Protein AF-A0A7D9LBV6-F1 (afdb_monomer)

Secondary structure (DSSP, 8-state):
-PPP-S--EEEEEEE-STTTHHHHHHHHHHHHHHHHHTS-BSSSSBEEEEEEESSSEEEEE-TTT-SSHHHHHHHHHHPPP--S---HHHHHHHIIIIITSGGGTPPTTS-EEEEEEESSPPPP-TTPPPHHHHHHHHHHTTEEEEEEEESSS--HHHHHHHHSSGGGEEEESSGGGHHHHHHHHHHHHHHHHS--TTTS-EEEEEEE-SSTTTTTHHHHHHHHHHHHHHHTTBSSSSBEEEEEEESSSEEEEE-TTS---HHHHHHHHHT-----S---HHHHHHHIIIIISSGGGT---TTS-EEEEEEESS-----TT---HHHHHHHHHHTT-EEEEEEETT--HHHHTTT-SSGGGEEEESSHHHHHHHHHHHHHHHHHHHTTPPEEEEEEE--EETTEE-SSPEEEEEEESTT----EE-SSTT-EE---SSEEEE--EEEEEEEE-TTS-EEEEEEEE--EEEE--------PPP-------

InterPro domains:
  IPR002035 von Willebrand factor, type A [PF00092] (9-178)
  IPR002035 von Willebrand factor, type A [PF00092] (202-372)
  IPR002035 von Willebrand factor, type A [PS50234] (9-185)
  IPR002035 von Willebrand factor, type A [PS50234] (202-382)
  IPR002035 von Willebrand factor, type A [SM00327] (7-190)
  IPR002035 von Willebrand factor, type A [SM00327] (200-383)
  IPR006207 Cystine knot, C-terminal [PS01185] (438-474)
  IPR006207 Cystine knot, C-terminal [PS01225] (383-475)
  IPR006207 Cystine knot, C-terminal [SM00041] (392-475)
  IPR006208 Glycoprotein hormone subunit beta [PF00007] (389-477)
  IPR029034 Cystine-knot cytokine [G3DSA:2.10.90.10] (388-485)
  IPR036465 von Willebrand factor A-like domain superfamily [G3DSA:3.40.50.410] (2-193)
  IPR036465 von Willebrand factor A-like domain superfamily [G3DSA:3.40.50.410] (194-387)
  IPR036465 von Willebrand factor A-like domain superfamily [SSF53300] (3-191)
  IPR036465 von Willebrand factor A-like domain superfamily [SSF53300] (181-384)
  IPR050525 Extracellular Matrix Assembly and Organization [PTHR24020] (4-197)

Radius of gyration: 26.8 Å; Cα contacts (8 Å, |Δi|>4): 1014; chains: 1; bounding box: 68×68×65 Å

pLDDT: mean 85.27, std 15.43, range [26.61, 98.75]

Sequence (489 aa):
VNICSYPMDLTIAIDSSDSIMEDNFEIEKSAVIMLARSFGLSRLGTHVSVIVFGSQASITINLNDHTDLESFASAVRNIKYQGGHTRIDLALALASSVVFTPSGGARDGMPKMFIIMADGQQTSAPDAIPLKEAVAPLASSGVQVISIGIGYEVDEYELMAISESRDNIYYVKSFDTLFDTITEVGQSLCQKAKKDCRSHADIALLVDSSASMRGGNYLKEKELLKAIGREFDVSMHGSHVGIILYNNDAEVITRLNNKTTLKSFENTVDNLPLKGGKIRLDKALRLASSDVFTKEKGMRDENVPKIMFILTDGTQNRKCDEEALELAIAPLRNEGVHVVAIGVGEADERELRPLVKSPRDLFIEGDFDEVTKPIMDFIKELCKKYDQSCTLGSQFVDFDIDGCINEHPVEVAVCDGKCSSGTRYISEPPFYESRCSCCLPMIDASKDVILKCPDGTNQLHRITEVSACACRSCGNAAASPPVKEKDGA

Mean predicted aligned error: 12.47 Å

Foldseek 3Di:
DAAQPFEAEEEEEEELAPVCDPVLLVLVLVLLLLLVVNWQFAPQTYFYWYWYDAVAIDTQGFSPRDRGSVVVSVSSNPDDRDYHHGQPLRVLQCCLPARCDVNSVHDPPFAAEYEYEDAADHDDDPPRDQLLRSQVSCVLSLYQYAYEYEADRDDPVSRCSNRVDPVRYHYHNHSVCVNVVSVVVSVVVSVVRQQFLLFFAEEEEEQELAAVCPDCQLVLSLVLQLLSCVSSQDALNGYFYWYWYDAVAIDTQDASNNRDHSVNSSVSSVPDHSPHHHGQVLRNLQCCLPARCDVVRNNDDPLHAAEYEYEEAEDDDDDPPHDQVLVSLVSVVVSVYAYAYAYEAHYDCVNCVSNHPDPLSYHYYPGSVVVSVSVSVVSVVVSVVSSQWWWWDWDFAWAQDVQFTAPGTDIATDTDGPQQQDWDADNDPVRIDGPGLWKDFDWPDKDWDWTQHPVRDTDTDIHIGGPGIGTDPNDPPPDDDDDDDDDDD

Solvent-accessible surface area (backbone atoms only — not comparable to full-atom values): 25955 Å² total; per-residue (Å²): 131,81,57,37,89,52,42,28,38,39,35,41,33,41,52,27,17,54,86,56,40,71,75,48,41,54,50,51,44,49,45,53,45,57,42,52,62,37,33,49,40,26,91,73,36,18,24,52,22,35,34,45,22,8,71,56,52,44,78,80,36,47,24,71,76,36,50,37,63,65,63,40,43,53,53,52,70,65,61,74,82,73,32,56,43,41,34,56,34,48,43,38,42,44,41,41,76,38,40,69,28,70,90,24,46,38,61,84,97,45,44,34,37,36,38,39,43,37,54,51,50,71,52,90,50,100,83,56,54,59,52,54,67,27,31,44,60,32,50,77,70,49,33,48,40,33,31,36,34,31,44,84,59,41,48,68,68,60,47,41,45,52,25,75,39,74,95,29,56,45,85,30,78,38,78,93,51,38,61,63,53,45,54,51,50,47,54,51,49,45,59,67,33,46,77,39,42,36,46,38,24,44,34,36,39,39,40,60,20,23,52,80,44,57,95,58,51,48,57,41,47,42,52,46,54,44,51,51,40,58,67,26,42,30,22,70,67,34,8,30,53,18,33,34,46,24,9,77,54,52,45,79,77,38,38,30,60,65,64,45,38,50,70,58,45,44,55,49,49,74,64,59,72,81,72,32,57,48,53,32,61,37,49,36,39,41,48,39,43,76,49,36,65,26,65,93,31,44,39,68,61,93,90,42,53,36,38,33,43,40,44,37,58,50,58,66,76,88,51,103,86,63,66,60,55,67,67,33,43,43,61,37,53,76,73,59,41,46,43,33,36,39,30,23,60,66,29,48,64,84,70,47,54,72,68,27,91,47,79,88,35,53,44,81,35,77,40,56,77,68,42,44,60,60,50,56,56,45,52,54,54,54,27,53,58,56,60,39,44,29,39,69,36,76,44,72,43,74,47,48,56,96,67,17,31,47,96,60,68,44,78,43,50,31,48,29,55,80,39,40,32,63,46,42,78,45,54,53,90,81,34,55,48,70,67,49,75,24,38,49,71,37,76,86,38,69,45,82,43,70,21,44,30,86,88,74,47,78,44,82,43,80,43,76,28,47,69,45,36,42,66,51,80,73,62,85,73,74,80,74,77,82,80,77,80,80,80,86,128

Structure (mmCIF, N/CA/C/O backbone):
data_AF-A0A7D9LBV6-F1
#
_entry.id   AF-A0A7D9LBV6-F1
#
loop_
_atom_site.group_PDB
_atom_site.id
_atom_site.type_symbol
_atom_site.label_atom_id
_atom_site.label_alt_id
_atom_site.label_comp_id
_atom_site.label_asym_id
_atom_site.label_entity_id
_atom_site.label_seq_id
_atom_site.pdbx_PDB_ins_code
_atom_site.Cartn_x
_atom_site.Cartn_y
_atom_site.Cartn_z
_atom_site.occupancy
_atom_site.B_iso_or_equiv
_atom_site.auth_seq_id
_atom_site.auth_comp_id
_atom_site.auth_asym_id
_atom_site.auth_atom_id
_atom_site.pdbx_PDB_model_num
ATOM 1 N N . VAL A 1 1 ? 21.374 -16.467 -3.450 1.00 47.75 1 VAL A N 1
ATOM 2 C CA . VAL A 1 1 ? 20.463 -15.309 -3.316 1.00 47.75 1 VAL A CA 1
ATOM 3 C C . VAL A 1 1 ? 19.244 -15.803 -2.567 1.00 47.75 1 VAL A C 1
ATOM 5 O O . VAL A 1 1 ? 18.702 -16.822 -2.978 1.00 47.75 1 VAL A O 1
ATOM 8 N N . ASN A 1 2 ? 18.880 -15.176 -1.449 1.00 57.56 2 ASN A N 1
ATOM 9 C CA . ASN A 1 2 ? 17.605 -15.478 -0.798 1.00 57.56 2 ASN A CA 1
ATOM 10 C C . ASN A 1 2 ? 16.498 -14.903 -1.682 1.00 57.56 2 ASN A C 1
ATOM 12 O O . ASN A 1 2 ? 16.503 -13.704 -1.947 1.00 57.56 2 ASN A O 1
ATOM 16 N N . ILE A 1 3 ? 15.616 -15.762 -2.184 1.00 74.00 3 ILE A N 1
ATOM 17 C CA . ILE A 1 3 ? 14.475 -15.350 -3.000 1.00 74.00 3 ILE A CA 1
ATOM 18 C C . ILE A 1 3 ? 13.443 -14.703 -2.071 1.00 74.00 3 ILE A C 1
ATOM 20 O O . ILE A 1 3 ? 13.147 -15.243 -1.004 1.00 74.00 3 ILE A O 1
ATOM 24 N N . CYS A 1 4 ? 12.921 -13.542 -2.457 1.00 77.50 4 CYS A N 1
ATOM 25 C CA . CYS A 1 4 ? 11.838 -12.873 -1.757 1.00 77.50 4 CYS A CA 1
ATOM 26 C C . CYS A 1 4 ? 10.573 -13.737 -1.789 1.00 77.50 4 CYS A C 1
ATOM 28 O O . CYS A 1 4 ? 10.162 -14.197 -2.851 1.00 77.50 4 CYS A O 1
ATOM 30 N N . SER A 1 5 ? 9.942 -13.935 -0.634 1.00 69.50 5 SER A N 1
ATOM 31 C CA . SER A 1 5 ? 8.744 -14.771 -0.493 1.00 69.50 5 SER A CA 1
ATOM 32 C C . SER A 1 5 ? 7.427 -14.006 -0.652 1.00 69.50 5 SER A C 1
ATOM 34 O O . SER A 1 5 ? 6.371 -14.606 -0.487 1.00 69.50 5 SER A O 1
ATOM 36 N N . TYR A 1 6 ? 7.469 -12.694 -0.906 1.00 77.25 6 TYR A N 1
ATOM 37 C CA . TYR A 1 6 ? 6.281 -11.845 -1.012 1.00 77.25 6 TYR A CA 1
ATOM 38 C C . TYR A 1 6 ? 5.990 -11.528 -2.486 1.00 77.25 6 TYR A C 1
ATOM 40 O O . TYR A 1 6 ? 6.768 -10.792 -3.098 1.00 77.25 6 TYR A O 1
ATOM 48 N N . PRO A 1 7 ? 4.902 -12.071 -3.067 1.00 80.19 7 PRO A N 1
ATOM 49 C CA . PRO A 1 7 ? 4.489 -11.756 -4.430 1.00 80.19 7 PRO A CA 1
ATOM 50 C C . PRO A 1 7 ? 4.174 -10.267 -4.604 1.00 80.19 7 PRO A C 1
ATOM 52 O O . PRO A 1 7 ? 3.573 -9.643 -3.729 1.00 80.19 7 PRO A O 1
ATOM 55 N N . MET A 1 8 ? 4.547 -9.709 -5.754 1.00 88.06 8 MET A N 1
ATOM 56 C CA . MET A 1 8 ? 4.237 -8.331 -6.142 1.00 88.06 8 MET A CA 1
ATOM 57 C C . MET A 1 8 ? 4.145 -8.191 -7.663 1.00 88.06 8 MET A C 1
ATOM 59 O O . MET A 1 8 ? 4.563 -9.088 -8.399 1.00 88.06 8 MET A O 1
ATOM 63 N N . ASP A 1 9 ? 3.652 -7.050 -8.128 1.00 95.31 9 ASP A N 1
ATOM 64 C CA . ASP A 1 9 ? 3.774 -6.637 -9.524 1.00 95.31 9 ASP A CA 1
ATOM 65 C C . ASP A 1 9 ? 4.868 -5.576 -9.623 1.00 95.31 9 ASP A C 1
ATOM 67 O O . ASP A 1 9 ? 4.746 -4.478 -9.070 1.00 95.31 9 ASP A O 1
ATOM 71 N N . LEU A 1 10 ? 5.958 -5.919 -10.303 1.00 97.88 10 LEU A N 1
ATOM 72 C CA . LEU A 1 10 ? 7.155 -5.098 -10.409 1.00 97.88 10 LEU A CA 1
ATOM 73 C C . LEU A 1 10 ? 7.346 -4.638 -11.853 1.00 97.88 10 LEU A C 1
ATOM 75 O O . LEU A 1 10 ? 7.487 -5.449 -12.758 1.00 97.88 10 LEU A O 1
ATOM 79 N N . THR A 1 11 ? 7.410 -3.334 -12.083 1.00 98.62 11 THR A N 1
ATOM 80 C CA . THR A 1 11 ? 7.780 -2.779 -13.391 1.00 98.62 11 THR A CA 1
ATOM 81 C C . THR A 1 11 ? 9.130 -2.097 -13.288 1.00 98.62 11 THR A C 1
ATOM 83 O O . THR A 1 11 ? 9.340 -1.305 -12.373 1.00 98.62 11 THR A O 1
ATOM 86 N N . ILE A 1 12 ? 10.037 -2.389 -14.218 1.00 98.69 12 ILE A N 1
ATOM 87 C CA . ILE A 1 12 ? 11.370 -1.788 -14.272 1.00 98.69 12 ILE A CA 1
ATOM 88 C C . ILE A 1 12 ? 11.486 -1.005 -15.580 1.00 98.69 12 ILE A C 1
ATOM 90 O O . ILE A 1 12 ? 11.438 -1.586 -16.663 1.00 98.69 12 ILE A O 1
ATOM 94 N N . ALA A 1 13 ? 11.596 0.315 -15.477 1.00 98.62 13 ALA A N 1
ATOM 95 C CA . ALA A 1 13 ? 11.872 1.209 -16.588 1.00 98.62 13 ALA A CA 1
ATOM 96 C C . ALA A 1 13 ? 13.382 1.443 -16.706 1.00 98.62 13 ALA A C 1
ATOM 98 O O . ALA A 1 13 ? 14.019 1.836 -15.726 1.00 98.62 13 ALA A O 1
ATOM 99 N N . ILE A 1 14 ? 13.933 1.186 -17.890 1.00 98.19 14 ILE A N 1
ATOM 100 C CA . ILE A 1 14 ? 15.363 1.308 -18.194 1.00 98.19 14 ILE A CA 1
ATOM 101 C C . ILE A 1 14 ? 15.590 2.351 -19.288 1.00 98.19 14 ILE A C 1
ATOM 103 O O . ILE A 1 14 ? 14.801 2.431 -20.240 1.00 98.19 14 ILE A O 1
ATOM 107 N N . ASP A 1 15 ? 16.633 3.157 -19.123 1.00 97.19 15 ASP A N 1
ATOM 108 C CA . ASP A 1 15 ? 16.950 4.271 -20.006 1.00 97.19 15 ASP A CA 1
ATOM 109 C C . ASP A 1 15 ? 17.776 3.769 -21.194 1.00 97.19 15 ASP A C 1
ATOM 111 O O . ASP A 1 15 ? 18.775 3.072 -21.070 1.00 97.19 15 ASP A O 1
ATOM 115 N N . SER A 1 16 ? 17.336 4.107 -22.394 1.00 97.12 16 SER A N 1
ATOM 116 C CA . SER A 1 16 ? 17.991 3.747 -23.647 1.00 97.12 16 SER A CA 1
ATOM 117 C C . SER A 1 16 ? 18.417 4.972 -24.445 1.00 97.12 16 SER A C 1
ATOM 119 O O . SER A 1 16 ? 18.666 4.848 -25.640 1.00 97.12 16 SER A O 1
ATOM 121 N N . SER A 1 17 ? 18.478 6.145 -23.813 1.00 96.31 17 SER A N 1
ATOM 122 C CA . SER A 1 17 ? 18.917 7.402 -24.419 1.00 96.31 17 SER A CA 1
ATOM 123 C C . SER A 1 17 ? 20.382 7.376 -24.876 1.00 96.31 17 SER A C 1
ATOM 125 O O . SER A 1 17 ? 21.161 6.469 -24.560 1.00 96.31 17 SER A O 1
ATOM 127 N N . ASP A 1 18 ? 20.768 8.382 -25.665 1.00 95.38 18 ASP A N 1
ATOM 128 C CA . ASP A 1 18 ? 22.118 8.515 -26.230 1.00 95.38 18 ASP A CA 1
ATOM 129 C C . ASP A 1 18 ? 23.212 8.659 -25.153 1.00 95.38 18 ASP A C 1
ATOM 131 O O . ASP A 1 18 ? 24.352 8.263 -25.400 1.00 95.38 18 ASP A O 1
ATOM 135 N N . SER A 1 19 ? 22.887 9.192 -23.965 1.00 93.69 19 SER A N 1
ATOM 136 C CA . SER A 1 19 ? 23.838 9.342 -22.848 1.00 93.69 19 SER A CA 1
ATOM 137 C C . SER A 1 19 ? 24.274 8.003 -22.255 1.00 93.69 19 SER A C 1
ATOM 139 O O . SER A 1 19 ? 25.448 7.847 -21.918 1.00 93.69 19 SER A O 1
ATOM 141 N N . ILE A 1 20 ? 23.371 7.018 -22.237 1.00 93.50 20 ILE A N 1
ATOM 142 C CA . ILE A 1 20 ? 23.632 5.683 -21.694 1.00 93.50 20 ILE A CA 1
ATOM 143 C C . ILE A 1 20 ? 24.698 4.962 -22.522 1.00 93.50 20 ILE A C 1
ATOM 145 O O . ILE A 1 20 ? 25.619 4.383 -21.955 1.00 93.50 20 ILE A O 1
ATOM 149 N N . MET A 1 21 ? 24.638 5.052 -23.855 1.00 93.81 21 MET A N 1
ATOM 150 C CA . MET A 1 21 ? 25.430 4.241 -24.796 1.00 93.81 21 MET A CA 1
ATOM 151 C C . MET A 1 21 ? 25.095 2.732 -24.749 1.00 93.81 21 MET A C 1
ATOM 153 O O . MET A 1 21 ? 24.625 2.190 -23.752 1.00 93.81 21 MET A O 1
ATOM 157 N N . GLU A 1 22 ? 25.377 2.014 -25.840 1.00 94.50 22 GLU A N 1
ATOM 158 C CA . GLU A 1 22 ? 24.992 0.598 -25.994 1.00 94.50 22 GLU A CA 1
ATOM 159 C C . GLU A 1 22 ? 25.645 -0.336 -24.952 1.00 94.50 22 GLU A C 1
ATOM 161 O O . GLU A 1 22 ? 24.984 -1.231 -24.427 1.00 94.50 22 GLU A O 1
ATOM 166 N N . ASP A 1 23 ? 26.909 -0.092 -24.584 1.00 95.62 23 ASP A N 1
ATOM 167 C CA . ASP A 1 23 ? 27.627 -0.925 -23.608 1.00 95.62 23 ASP A CA 1
ATOM 168 C C . ASP A 1 23 ? 27.011 -0.845 -22.198 1.00 95.62 23 ASP A C 1
ATOM 170 O O . ASP A 1 23 ? 26.850 -1.873 -21.535 1.00 95.62 23 ASP A O 1
ATOM 174 N N . ASN A 1 24 ? 26.617 0.349 -21.732 1.00 96.38 24 ASN A N 1
ATOM 175 C CA . ASN A 1 24 ? 25.976 0.485 -20.419 1.00 96.38 24 ASN A CA 1
ATOM 176 C C . ASN A 1 24 ? 24.529 -0.021 -20.437 1.00 96.38 24 ASN A C 1
ATOM 178 O O . ASN A 1 24 ? 24.061 -0.556 -19.432 1.00 96.38 24 ASN A O 1
ATOM 182 N N . PHE A 1 25 ? 23.839 0.058 -21.577 1.00 97.81 25 PHE A N 1
ATOM 183 C CA . PHE A 1 25 ? 22.503 -0.518 -21.722 1.00 97.81 25 PHE A CA 1
ATOM 184 C C . PHE A 1 25 ? 22.502 -2.044 -21.495 1.00 97.81 25 PHE A C 1
ATOM 186 O O . PHE A 1 25 ? 21.588 -2.597 -20.878 1.00 97.81 25 PHE A O 1
ATOM 193 N N . GLU A 1 26 ? 23.561 -2.753 -21.903 1.00 98.06 26 GLU A N 1
ATOM 194 C CA . GLU A 1 26 ? 23.727 -4.180 -21.576 1.00 98.06 26 GLU A CA 1
ATOM 195 C C . GLU A 1 26 ? 23.961 -4.431 -20.072 1.00 98.06 26 GLU A C 1
ATOM 197 O O . GLU A 1 26 ? 23.551 -5.473 -19.534 1.00 98.06 26 GLU A O 1
ATOM 202 N N . ILE A 1 27 ? 24.557 -3.469 -19.358 1.00 97.75 27 ILE A N 1
ATOM 203 C CA . ILE A 1 27 ? 24.690 -3.509 -17.895 1.00 97.75 27 ILE A CA 1
ATOM 204 C C . ILE A 1 27 ? 23.316 -3.325 -17.237 1.00 97.75 27 ILE A C 1
ATOM 206 O O . ILE A 1 27 ? 22.972 -4.106 -16.347 1.00 97.75 27 ILE A O 1
ATOM 210 N N . GLU A 1 28 ? 22.489 -2.387 -17.709 1.00 97.12 28 GLU A N 1
ATOM 211 C CA . GLU A 1 28 ? 21.113 -2.216 -17.218 1.00 97.12 28 GLU A CA 1
ATOM 212 C C . GLU A 1 28 ? 20.266 -3.477 -17.422 1.00 97.12 28 GLU A C 1
ATOM 214 O O . GLU A 1 28 ? 19.609 -3.953 -16.493 1.00 97.12 28 GLU A O 1
ATOM 219 N N . LYS A 1 29 ? 20.332 -4.097 -18.606 1.00 98.50 29 LYS A N 1
ATOM 220 C CA . LYS A 1 29 ? 19.655 -5.377 -18.885 1.00 98.50 29 LYS A CA 1
ATOM 221 C C . LYS A 1 29 ? 20.104 -6.474 -17.920 1.00 98.50 29 LYS A C 1
ATOM 223 O O . LYS A 1 29 ? 19.290 -7.251 -17.414 1.00 98.50 29 LYS A O 1
ATOM 228 N N . SER A 1 30 ? 21.399 -6.530 -17.624 1.00 98.12 30 SER A N 1
ATOM 229 C CA . SER A 1 30 ? 21.954 -7.477 -16.655 1.00 98.12 30 SER A CA 1
ATOM 230 C C . SER A 1 30 ? 21.468 -7.192 -15.227 1.00 98.12 30 SER A C 1
ATOM 232 O O . SER A 1 30 ? 21.152 -8.133 -14.491 1.00 98.12 30 SER A O 1
ATOM 234 N N . ALA A 1 31 ? 21.340 -5.918 -14.849 1.00 97.44 31 ALA A N 1
ATOM 235 C CA . ALA A 1 31 ? 20.763 -5.479 -13.581 1.00 97.44 31 ALA A CA 1
ATOM 236 C C . ALA A 1 31 ? 19.283 -5.878 -13.446 1.00 97.44 31 ALA A C 1
ATOM 238 O O . ALA A 1 31 ? 18.903 -6.438 -12.415 1.00 97.44 31 ALA A O 1
ATOM 239 N N . VAL A 1 32 ? 18.470 -5.707 -14.496 1.00 98.38 32 VAL A N 1
ATOM 240 C CA . VAL A 1 32 ? 17.066 -6.165 -14.545 1.00 98.38 32 VAL A CA 1
ATOM 241 C C . VAL A 1 32 ? 16.965 -7.670 -14.279 1.00 98.38 32 VAL A C 1
ATOM 243 O O . VAL A 1 32 ? 16.174 -8.108 -13.440 1.00 98.38 32 VAL A O 1
ATOM 246 N N . ILE A 1 33 ? 17.798 -8.481 -14.943 1.00 97.81 33 ILE A N 1
ATOM 247 C CA . ILE A 1 33 ? 17.813 -9.944 -14.764 1.00 97.81 33 ILE A CA 1
ATOM 248 C C . ILE A 1 33 ? 18.236 -10.319 -13.337 1.00 97.81 33 ILE A C 1
ATOM 250 O O . ILE A 1 33 ? 17.655 -11.224 -12.728 1.00 97.81 33 ILE A O 1
ATOM 254 N N . MET A 1 34 ? 19.252 -9.643 -12.793 1.00 94.81 34 MET A N 1
ATOM 255 C CA . MET A 1 34 ? 19.712 -9.870 -11.423 1.00 94.81 34 MET A CA 1
ATOM 256 C C . MET A 1 34 ? 18.630 -9.527 -10.396 1.00 94.81 34 MET A C 1
ATOM 258 O O . MET A 1 34 ? 18.439 -10.280 -9.436 1.00 94.81 34 MET A O 1
ATOM 262 N N . LEU A 1 35 ? 17.900 -8.434 -10.611 1.00 95.38 35 LEU A N 1
ATOM 263 C CA . LEU A 1 35 ? 16.804 -8.044 -9.741 1.00 95.38 35 LEU A CA 1
ATOM 264 C C . LEU A 1 35 ? 15.672 -9.076 -9.794 1.00 95.38 35 LEU A C 1
ATOM 266 O O . LEU A 1 35 ? 15.297 -9.609 -8.753 1.00 95.38 35 LEU A O 1
ATOM 270 N N . ALA A 1 36 ? 15.203 -9.444 -10.991 1.00 94.12 36 ALA A N 1
ATOM 271 C CA . ALA A 1 36 ? 14.147 -10.442 -11.183 1.00 94.12 36 ALA A CA 1
ATOM 272 C C . ALA A 1 36 ? 14.485 -11.799 -10.536 1.00 94.12 36 ALA A C 1
ATOM 274 O O . ALA A 1 36 ? 13.629 -12.431 -9.913 1.00 94.12 36 ALA A O 1
ATOM 275 N N . ARG A 1 37 ? 15.757 -12.224 -10.585 1.00 89.81 37 ARG A N 1
ATOM 276 C CA . ARG A 1 37 ? 16.236 -13.442 -9.902 1.00 89.81 37 ARG A CA 1
ATOM 277 C C . ARG A 1 37 ? 15.963 -13.432 -8.393 1.00 89.81 37 ARG A C 1
ATOM 279 O O . ARG A 1 37 ? 15.822 -14.498 -7.798 1.00 89.81 37 ARG A O 1
ATOM 286 N N . SER A 1 38 ? 15.882 -12.258 -7.775 1.00 87.44 38 SER A N 1
ATOM 287 C CA . SER A 1 38 ? 15.634 -12.114 -6.339 1.00 87.44 38 SER A CA 1
ATOM 288 C C . SER A 1 38 ? 14.158 -12.268 -5.953 1.00 87.44 38 SER A C 1
ATOM 290 O O . SER A 1 38 ? 13.875 -12.318 -4.762 1.00 87.44 38 SER A O 1
ATOM 292 N N . PHE A 1 39 ? 13.224 -12.387 -6.907 1.00 83.31 39 PHE A N 1
ATOM 293 C CA . PHE A 1 39 ? 11.778 -12.304 -6.641 1.00 83.31 39 PHE A CA 1
ATOM 294 C C . PHE A 1 39 ? 10.938 -13.529 -7.011 1.00 83.31 39 PHE A C 1
ATOM 296 O O . PHE A 1 39 ? 9.724 -13.491 -6.822 1.00 83.31 39 PHE A O 1
ATOM 303 N N . GLY A 1 40 ? 11.554 -14.607 -7.506 1.00 78.69 40 GLY A N 1
ATOM 304 C CA . GLY A 1 40 ? 10.856 -15.876 -7.737 1.00 78.69 40 GLY A CA 1
ATOM 305 C C . GLY A 1 40 ? 9.651 -15.728 -8.669 1.00 78.69 40 GLY A C 1
ATOM 306 O O . GLY A 1 40 ? 8.510 -15.876 -8.234 1.00 78.69 40 GLY A O 1
ATOM 307 N N . LEU A 1 41 ? 9.909 -15.396 -9.938 1.00 83.81 41 LEU A N 1
ATOM 308 C CA . LEU A 1 41 ? 8.861 -15.259 -10.953 1.00 83.81 41 LEU A CA 1
ATOM 309 C C . LEU A 1 41 ? 8.091 -16.574 -11.088 1.00 83.81 41 LEU A C 1
ATOM 311 O O . LEU A 1 41 ? 8.694 -17.628 -11.288 1.00 83.81 41 LEU A O 1
ATOM 315 N N . SER A 1 42 ? 6.770 -16.489 -10.963 1.00 76.56 42 SER A N 1
ATOM 316 C CA . SER A 1 42 ? 5.830 -17.582 -11.209 1.00 76.56 42 SER A CA 1
ATOM 317 C C . SER A 1 42 ? 4.440 -17.015 -11.462 1.00 76.56 42 SER A C 1
ATOM 319 O O . SER A 1 42 ? 4.198 -15.822 -11.264 1.00 76.56 42 SER A O 1
ATOM 321 N N . ARG A 1 43 ? 3.488 -17.860 -11.870 1.00 77.38 43 ARG A N 1
ATOM 322 C CA . ARG A 1 43 ? 2.099 -17.423 -12.081 1.00 77.38 43 ARG A CA 1
ATOM 323 C C . ARG A 1 43 ? 1.491 -16.819 -10.811 1.00 77.38 43 ARG A C 1
ATOM 325 O O . ARG A 1 43 ? 0.713 -15.873 -10.905 1.00 77.38 43 ARG A O 1
ATOM 332 N N . LEU A 1 44 ? 1.863 -17.342 -9.643 1.00 67.94 44 LEU A N 1
ATOM 333 C CA . LEU A 1 44 ? 1.358 -16.904 -8.336 1.00 67.94 44 LEU A CA 1
ATOM 334 C C . LEU A 1 44 ? 2.351 -16.011 -7.575 1.00 67.94 44 LEU A C 1
ATOM 336 O O . LEU A 1 44 ? 1.958 -15.305 -6.652 1.00 67.94 44 LEU A O 1
ATOM 340 N N . GLY A 1 45 ? 3.620 -16.020 -7.982 1.00 76.00 45 GLY A N 1
ATOM 341 C CA . GLY A 1 45 ? 4.708 -15.237 -7.411 1.00 76.00 45 GLY A CA 1
ATOM 342 C C . GLY A 1 45 ? 4.778 -13.821 -7.972 1.00 76.00 45 GLY A C 1
ATOM 343 O O . GLY A 1 45 ? 3.762 -13.184 -8.256 1.00 76.00 45 GLY A O 1
ATOM 344 N N . THR A 1 46 ? 5.992 -13.295 -8.102 1.00 86.88 46 THR A N 1
ATOM 345 C CA . THR A 1 46 ? 6.203 -11.941 -8.629 1.00 86.88 46 THR A CA 1
ATOM 346 C C . THR A 1 46 ? 6.013 -11.907 -10.141 1.00 86.88 46 THR A C 1
ATOM 348 O O . THR A 1 46 ? 6.534 -12.767 -10.848 1.00 86.88 46 THR A O 1
ATOM 351 N N . HIS A 1 47 ? 5.291 -10.903 -10.637 1.00 94.56 47 HIS A N 1
ATOM 352 C CA . HIS A 1 47 ? 5.160 -10.611 -12.068 1.00 94.56 47 HIS A CA 1
ATOM 353 C C . HIS A 1 47 ? 6.050 -9.419 -12.403 1.00 94.56 47 HIS A C 1
ATOM 355 O O . HIS A 1 47 ? 6.075 -8.452 -11.639 1.00 94.56 47 HIS A O 1
ATOM 361 N N . VAL A 1 48 ? 6.807 -9.495 -13.503 1.00 98.06 48 VAL A N 1
ATOM 362 C CA . VAL A 1 48 ? 7.789 -8.460 -13.859 1.00 98.06 48 VAL A CA 1
ATOM 363 C C . VAL A 1 48 ? 7.553 -7.928 -15.267 1.00 98.06 48 VAL A C 1
ATOM 365 O O . VAL A 1 48 ? 7.545 -8.688 -16.227 1.00 98.06 48 VAL A O 1
ATOM 368 N N . SER A 1 49 ? 7.417 -6.608 -15.376 1.00 98.62 49 SER A N 1
ATOM 369 C CA . SER A 1 49 ? 7.295 -5.857 -16.627 1.00 98.62 49 SER A CA 1
ATOM 370 C C . SER A 1 49 ? 8.556 -5.033 -16.878 1.00 98.62 49 SER A C 1
ATOM 372 O O . SER A 1 49 ? 9.194 -4.562 -15.934 1.00 98.62 49 SER A O 1
ATOM 374 N N . VAL A 1 50 ? 8.889 -4.803 -18.150 1.00 98.75 50 VAL A N 1
ATOM 375 C CA . VAL A 1 50 ? 10.023 -3.958 -18.554 1.00 98.75 50 VAL A CA 1
ATOM 376 C C . VAL A 1 50 ? 9.562 -2.885 -19.529 1.00 98.75 50 VAL A C 1
ATOM 378 O O . VAL A 1 50 ? 9.023 -3.186 -20.598 1.00 98.75 50 VAL A O 1
ATOM 381 N N . ILE A 1 51 ? 9.808 -1.630 -19.157 1.00 98.75 51 ILE A N 1
ATOM 382 C CA . ILE A 1 51 ? 9.643 -0.468 -20.030 1.00 98.75 51 ILE A CA 1
ATOM 383 C C . ILE A 1 51 ? 11.030 -0.013 -20.470 1.00 98.75 51 ILE A C 1
ATOM 385 O O . ILE A 1 51 ? 11.933 0.118 -19.653 1.00 98.75 51 ILE A O 1
ATOM 389 N N . VAL A 1 52 ? 11.192 0.250 -21.757 1.00 98.44 52 VAL A N 1
ATOM 390 C CA . VAL A 1 52 ? 12.387 0.900 -22.301 1.00 98.44 52 VAL A CA 1
ATOM 391 C C . VAL A 1 52 ? 11.982 2.298 -22.712 1.00 98.44 52 VAL A C 1
ATOM 393 O O . VAL A 1 52 ? 10.967 2.447 -23.403 1.00 98.44 52 VAL A O 1
ATOM 396 N N . PHE A 1 53 ? 12.730 3.305 -22.274 1.00 97.81 53 PHE A N 1
ATOM 397 C CA . PHE A 1 53 ? 12.451 4.690 -22.628 1.00 97.81 53 PHE A CA 1
ATOM 398 C C . PHE A 1 53 ? 13.684 5.414 -23.165 1.00 97.81 53 PHE A C 1
ATOM 400 O O . PHE A 1 53 ? 14.819 5.028 -22.924 1.00 97.81 53 PHE A O 1
ATOM 407 N N . GLY A 1 54 ? 13.424 6.434 -23.962 1.00 95.50 54 GLY A N 1
ATOM 408 C CA . GLY A 1 54 ? 14.367 7.282 -24.674 1.00 95.50 54 GLY A CA 1
ATOM 409 C C . GLY A 1 54 ? 13.534 8.413 -25.268 1.00 95.50 54 GLY A C 1
ATOM 410 O O . GLY A 1 54 ? 12.666 8.954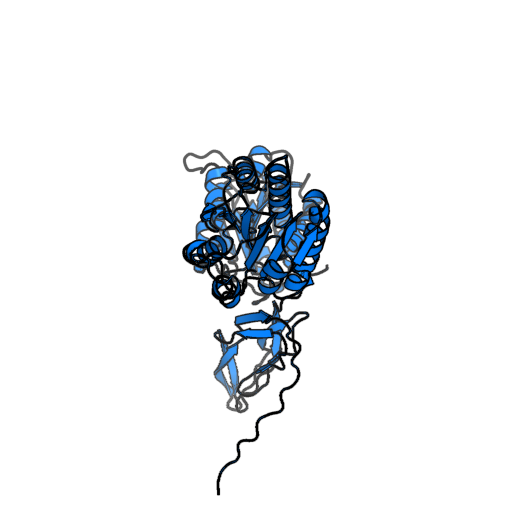 -24.583 1.00 95.50 54 GLY A O 1
ATOM 411 N N . SER A 1 55 ? 13.704 8.752 -26.549 1.00 95.44 55 SER A N 1
ATOM 412 C CA . SER A 1 55 ? 12.808 9.732 -27.200 1.00 95.44 55 SER A CA 1
ATOM 413 C C . SER A 1 55 ? 11.341 9.271 -27.235 1.00 95.44 55 SER A C 1
ATOM 415 O O . SER A 1 55 ? 10.434 10.083 -27.411 1.00 95.44 55 SER A O 1
ATOM 417 N N . GLN A 1 56 ? 11.113 7.963 -27.107 1.00 95.06 56 GLN A N 1
ATOM 418 C CA . GLN A 1 56 ? 9.814 7.317 -26.944 1.00 95.06 56 GLN A CA 1
ATOM 419 C C . GLN A 1 56 ? 9.905 6.330 -25.778 1.00 95.06 56 GLN A C 1
ATOM 421 O O . GLN A 1 56 ? 11.002 5.960 -25.372 1.00 95.06 56 GLN A O 1
ATOM 426 N N . ALA A 1 57 ? 8.766 5.876 -25.261 1.00 97.19 57 ALA A N 1
ATOM 427 C CA . ALA A 1 57 ? 8.723 4.776 -24.305 1.00 97.19 57 ALA A CA 1
ATOM 428 C C . ALA A 1 57 ? 7.945 3.597 -24.896 1.00 97.19 57 ALA A C 1
ATOM 430 O O . ALA A 1 57 ? 7.003 3.782 -25.668 1.00 97.19 57 ALA A O 1
ATOM 431 N N . SER A 1 58 ? 8.344 2.378 -24.540 1.00 97.69 58 SER A N 1
ATOM 432 C CA . SER A 1 58 ? 7.713 1.149 -25.019 1.00 97.69 58 SER A CA 1
ATOM 433 C C . SER A 1 58 ? 7.733 0.061 -23.951 1.00 97.69 58 SER A C 1
ATOM 435 O O . SER A 1 58 ? 8.740 -0.152 -23.277 1.00 97.69 58 SER A O 1
ATOM 437 N N . ILE A 1 59 ? 6.612 -0.645 -23.804 1.00 97.88 59 ILE A N 1
ATOM 438 C CA . ILE A 1 59 ? 6.521 -1.834 -22.952 1.00 97.88 59 ILE A CA 1
ATOM 439 C C . ILE A 1 59 ? 7.088 -2.991 -23.767 1.00 97.88 59 ILE A C 1
ATOM 441 O O . ILE A 1 59 ? 6.493 -3.392 -24.765 1.00 97.88 59 ILE A O 1
ATOM 445 N N . THR A 1 60 ? 8.265 -3.483 -23.386 1.00 97.69 60 THR A N 1
ATOM 446 C CA . THR A 1 60 ? 8.921 -4.587 -24.109 1.00 97.69 60 THR A CA 1
ATOM 447 C C . THR A 1 60 ? 8.561 -5.948 -23.518 1.00 97.69 60 THR A C 1
ATOM 449 O O . THR A 1 60 ? 8.637 -6.959 -24.209 1.00 97.69 60 THR A O 1
ATOM 452 N N . ILE A 1 61 ? 8.160 -5.964 -22.246 1.00 98.19 61 ILE A N 1
ATOM 453 C CA . ILE A 1 61 ? 7.674 -7.137 -21.521 1.00 98.19 61 ILE A CA 1
ATOM 454 C C . ILE A 1 61 ? 6.513 -6.671 -20.640 1.00 98.19 61 ILE A C 1
ATOM 456 O O . ILE A 1 61 ? 6.714 -5.756 -19.844 1.00 98.19 61 ILE A O 1
ATOM 460 N N . ASN A 1 62 ? 5.336 -7.280 -20.762 1.00 97.44 62 ASN A N 1
ATOM 461 C CA . ASN A 1 62 ? 4.188 -7.070 -19.875 1.00 97.44 62 ASN A CA 1
ATOM 462 C C . ASN A 1 62 ? 4.289 -7.953 -18.622 1.00 97.44 62 ASN A C 1
ATOM 464 O O . ASN A 1 62 ? 4.989 -8.966 -18.618 1.00 97.44 62 ASN A O 1
ATOM 468 N N . LEU A 1 63 ? 3.535 -7.616 -17.568 1.00 96.25 63 LEU A N 1
ATOM 469 C CA . LEU A 1 63 ? 3.548 -8.355 -16.294 1.00 96.25 63 LEU A CA 1
ATOM 470 C C . LEU A 1 63 ? 3.218 -9.849 -16.463 1.00 96.25 63 LEU A C 1
ATOM 472 O O . LEU A 1 63 ? 3.762 -10.689 -15.752 1.00 96.25 63 LEU A O 1
ATOM 476 N N . ASN A 1 64 ? 2.346 -10.177 -17.414 1.00 91.00 64 ASN A N 1
ATOM 477 C CA . ASN A 1 64 ? 1.839 -11.522 -17.669 1.00 91.00 64 ASN A CA 1
ATOM 478 C C . ASN A 1 64 ? 2.560 -12.275 -18.805 1.00 91.00 64 ASN A C 1
ATOM 480 O O . ASN A 1 64 ? 2.153 -13.395 -19.115 1.00 91.00 64 ASN A O 1
ATOM 484 N N . ASP A 1 65 ? 3.609 -11.703 -19.409 1.00 94.12 65 ASP A N 1
ATOM 485 C CA . ASP A 1 65 ? 4.305 -12.325 -20.548 1.00 94.12 65 ASP A CA 1
ATOM 486 C C . ASP A 1 65 ? 5.203 -13.499 -20.122 1.00 94.12 65 ASP A C 1
ATOM 488 O O . ASP A 1 65 ? 5.340 -14.480 -20.857 1.00 94.12 65 ASP A O 1
ATOM 492 N N . HIS A 1 66 ? 5.813 -13.418 -18.933 1.00 93.31 66 HIS A N 1
ATOM 493 C CA . HIS A 1 66 ? 6.768 -14.414 -18.443 1.00 93.31 66 HIS A CA 1
ATOM 494 C C . HIS A 1 66 ? 6.501 -14.796 -16.988 1.00 93.31 66 HIS A C 1
ATOM 496 O O . HIS A 1 66 ? 6.495 -13.953 -16.094 1.00 93.31 66 HIS A O 1
ATOM 502 N N . THR A 1 67 ? 6.359 -16.098 -16.739 1.00 85.44 67 THR A N 1
ATOM 503 C CA . THR A 1 67 ? 6.155 -16.671 -15.399 1.00 85.44 67 THR A CA 1
ATOM 504 C C . THR A 1 67 ? 7.358 -17.477 -14.920 1.00 85.44 67 THR A C 1
ATOM 506 O O . THR A 1 67 ? 7.229 -18.301 -14.027 1.00 85.44 67 THR A O 1
ATOM 509 N N . ASP A 1 68 ? 8.527 -17.304 -15.526 1.00 87.44 68 ASP A N 1
ATOM 510 C CA . ASP A 1 68 ? 9.751 -17.972 -15.104 1.00 87.44 68 ASP A CA 1
ATOM 511 C C . ASP A 1 68 ? 10.970 -17.108 -15.443 1.00 87.44 68 ASP A C 1
ATOM 513 O O . ASP A 1 68 ? 10.953 -16.280 -16.357 1.00 87.44 68 ASP A O 1
ATOM 517 N N . LEU A 1 69 ? 12.045 -17.287 -14.675 1.00 86.75 69 LEU A N 1
ATOM 518 C CA . LEU A 1 69 ? 13.246 -16.469 -14.815 1.00 86.75 69 LEU A CA 1
ATOM 519 C C . LEU A 1 69 ? 13.979 -16.710 -16.143 1.00 86.75 69 LEU A C 1
ATOM 521 O O . LEU A 1 69 ? 14.667 -15.808 -16.617 1.00 86.75 69 LEU A O 1
ATOM 525 N N . GLU A 1 70 ? 13.891 -17.906 -16.725 1.00 90.12 70 GLU A N 1
ATOM 526 C CA . GLU A 1 70 ? 14.638 -18.248 -17.935 1.00 90.12 70 GLU A CA 1
ATOM 527 C C . GLU A 1 70 ? 14.044 -17.545 -19.158 1.00 90.12 70 GLU A C 1
ATOM 529 O O . GLU A 1 70 ? 14.773 -16.849 -19.876 1.00 90.12 70 GLU A O 1
ATOM 534 N N . SER A 1 71 ? 12.726 -17.654 -19.348 1.00 95.56 71 SER A N 1
ATOM 535 C CA . SER A 1 71 ? 12.003 -16.980 -20.426 1.00 95.56 71 SER A CA 1
ATOM 536 C C . SER A 1 71 ? 12.079 -15.460 -20.278 1.00 95.56 71 SER A C 1
ATOM 538 O O . SER A 1 71 ? 12.435 -14.780 -21.244 1.00 95.56 71 SER A O 1
ATOM 540 N N . PHE A 1 72 ? 11.902 -14.936 -19.058 1.00 97.56 72 PHE A N 1
ATOM 541 C CA . PHE A 1 72 ? 12.072 -13.513 -18.761 1.00 97.56 72 PHE A CA 1
ATOM 542 C C . PHE A 1 72 ? 13.488 -13.023 -19.092 1.00 97.56 72 PHE A C 1
ATOM 544 O O . PHE A 1 72 ? 13.661 -12.041 -19.811 1.00 97.56 72 PHE A O 1
ATOM 551 N N . ALA A 1 73 ? 14.531 -13.722 -18.629 1.00 97.88 73 ALA A N 1
ATOM 552 C CA . ALA A 1 73 ? 15.910 -13.315 -18.894 1.00 97.88 73 ALA A CA 1
ATOM 553 C C . ALA A 1 73 ? 16.263 -13.391 -20.386 1.00 97.88 73 ALA A C 1
ATOM 555 O O . ALA A 1 73 ? 17.051 -12.582 -20.874 1.00 97.88 73 ALA A O 1
ATOM 556 N N . SER A 1 74 ? 15.698 -14.353 -21.119 1.00 98.06 74 SER A N 1
ATOM 557 C CA . SER A 1 74 ? 15.841 -14.435 -22.574 1.00 98.06 74 SER A CA 1
ATOM 558 C C . SER A 1 74 ? 15.213 -13.225 -23.268 1.00 98.06 74 SER A C 1
ATOM 560 O O . SER A 1 74 ? 15.864 -12.592 -24.100 1.00 98.06 74 SER A O 1
ATOM 562 N N . ALA A 1 75 ? 13.993 -12.848 -22.880 1.00 98.50 75 ALA A N 1
ATOM 563 C CA . ALA A 1 75 ? 13.322 -11.669 -23.414 1.00 98.50 75 ALA A CA 1
ATOM 564 C C . ALA A 1 75 ? 14.107 -10.386 -23.112 1.00 98.50 75 ALA A C 1
ATOM 566 O O . ALA A 1 75 ? 14.386 -9.623 -24.037 1.00 98.50 75 ALA A O 1
ATOM 567 N N . VAL A 1 76 ? 14.576 -10.208 -21.868 1.00 98.69 76 VAL A N 1
ATOM 568 C CA . VAL A 1 76 ? 15.387 -9.045 -21.476 1.00 98.69 76 VAL A CA 1
ATOM 569 C C . VAL A 1 76 ? 16.656 -8.941 -22.317 1.00 98.69 76 VAL A C 1
ATOM 571 O O . VAL A 1 76 ? 16.950 -7.867 -22.822 1.00 98.69 76 VAL A O 1
ATOM 574 N N . ARG A 1 77 ? 17.389 -10.037 -22.555 1.00 98.50 77 ARG A N 1
ATOM 575 C CA . ARG A 1 77 ? 18.603 -10.005 -23.399 1.00 98.50 77 ARG A CA 1
ATOM 576 C C . ARG A 1 77 ? 18.333 -9.580 -24.845 1.00 98.50 77 ARG A C 1
ATOM 578 O O . ARG A 1 77 ? 19.233 -9.039 -25.484 1.00 98.50 77 ARG A O 1
ATOM 585 N N . ASN A 1 78 ? 17.127 -9.800 -25.361 1.00 98.06 78 ASN A N 1
ATOM 586 C CA . ASN A 1 78 ? 16.768 -9.468 -26.741 1.00 98.06 78 ASN A CA 1
ATOM 587 C C . ASN A 1 78 ? 16.300 -8.019 -26.933 1.00 98.06 78 ASN A C 1
ATOM 589 O O . ASN A 1 78 ? 16.172 -7.580 -28.081 1.00 98.06 78 ASN A O 1
ATOM 593 N N . ILE A 1 79 ? 16.092 -7.276 -25.842 1.00 98.06 79 ILE A N 1
ATOM 594 C CA . ILE A 1 79 ? 15.734 -5.858 -25.874 1.00 98.06 79 ILE A CA 1
ATOM 595 C C . ILE A 1 79 ? 16.814 -5.065 -26.619 1.00 98.06 79 ILE A C 1
ATOM 597 O O . ILE A 1 79 ? 18.013 -5.252 -26.385 1.00 98.06 79 ILE A O 1
ATOM 601 N N . LYS A 1 80 ? 16.372 -4.198 -27.535 1.00 96.38 80 LYS A N 1
ATOM 602 C CA . LYS A 1 80 ? 17.233 -3.374 -28.387 1.00 96.38 80 LYS A CA 1
ATOM 603 C C . LYS A 1 80 ? 17.407 -1.981 -27.805 1.00 96.38 80 LYS A C 1
ATOM 605 O O . LYS A 1 80 ? 16.436 -1.377 -27.360 1.00 96.38 80 LYS A O 1
ATOM 610 N N . TYR A 1 81 ? 18.638 -1.491 -27.874 1.00 97.12 81 TYR A N 1
ATOM 611 C CA . TYR A 1 81 ? 18.970 -0.099 -27.613 1.00 97.12 81 TYR A CA 1
ATOM 612 C C . TYR A 1 81 ? 18.270 0.812 -28.636 1.00 97.12 81 TYR A C 1
ATOM 614 O O . TYR A 1 81 ? 18.221 0.472 -29.822 1.00 97.12 81 TYR A O 1
ATOM 622 N N . GLN A 1 82 ? 17.688 1.927 -28.180 1.00 93.81 82 GLN A N 1
ATOM 623 C CA . GLN A 1 82 ? 16.863 2.814 -29.016 1.00 93.81 82 GLN A CA 1
ATOM 624 C C . GLN A 1 82 ? 17.527 4.170 -29.298 1.00 93.81 82 GLN A C 1
ATOM 626 O O . GLN A 1 82 ? 17.321 4.721 -30.380 1.00 93.81 82 GLN A O 1
ATOM 631 N N . GLY A 1 83 ? 18.338 4.682 -28.373 1.00 92.31 83 GLY A N 1
ATOM 632 C CA . GLY A 1 83 ? 18.948 6.007 -28.447 1.00 92.31 83 GLY A CA 1
ATOM 633 C C . GLY A 1 83 ? 17.955 7.158 -28.245 1.00 92.31 83 GLY A C 1
ATOM 634 O O . GLY A 1 83 ? 16.765 6.985 -27.955 1.00 92.31 83 GLY A O 1
ATOM 635 N N . GLY A 1 84 ? 18.454 8.372 -28.450 1.00 94.69 84 GLY A N 1
ATOM 636 C CA . GLY A 1 84 ? 17.697 9.618 -28.405 1.00 94.69 84 GLY A CA 1
ATOM 637 C C . GLY A 1 84 ? 17.723 10.331 -27.051 1.00 94.69 84 GLY A C 1
ATOM 638 O O . GLY A 1 84 ? 18.706 10.290 -26.319 1.00 94.69 84 GLY A O 1
ATOM 639 N N . HIS A 1 85 ? 16.645 11.051 -26.748 1.00 95.12 85 HIS A N 1
ATOM 640 C CA . HIS A 1 85 ? 16.524 11.926 -25.581 1.00 95.12 85 HIS A CA 1
ATOM 641 C C . HIS A 1 85 ? 16.004 11.190 -24.346 1.00 95.12 85 HIS A C 1
ATOM 643 O O . HIS A 1 85 ? 15.353 10.171 -24.475 1.00 95.12 85 HIS A O 1
ATOM 649 N N . THR A 1 86 ? 16.197 11.722 -23.147 1.00 95.62 86 THR A N 1
ATOM 650 C CA . THR A 1 86 ? 15.715 11.097 -21.905 1.00 95.62 86 THR A CA 1
ATOM 651 C C . THR A 1 86 ? 14.293 11.581 -21.579 1.00 95.62 86 THR A C 1
ATOM 653 O O . THR A 1 86 ? 14.119 12.654 -20.998 1.00 95.62 86 THR A O 1
ATOM 656 N N . ARG A 1 87 ? 13.242 10.841 -21.978 1.00 97.31 87 ARG A N 1
ATOM 657 C CA . ARG A 1 87 ? 11.825 11.174 -21.679 1.00 97.31 87 ARG A CA 1
ATOM 658 C C . ARG A 1 87 ? 11.224 10.278 -20.591 1.00 97.31 87 ARG A C 1
ATOM 660 O O . ARG A 1 87 ? 10.506 9.316 -20.873 1.00 97.31 87 ARG A O 1
ATOM 667 N N . ILE A 1 88 ? 11.509 10.621 -19.336 1.00 97.56 88 ILE A N 1
ATOM 668 C CA . ILE A 1 88 ? 11.027 9.908 -18.141 1.00 97.56 88 ILE A CA 1
ATOM 669 C C . ILE A 1 88 ? 9.492 9.939 -18.034 1.00 97.56 88 ILE A C 1
ATOM 671 O O . ILE A 1 88 ? 8.859 8.930 -17.712 1.00 97.56 88 ILE A O 1
ATOM 675 N N . ASP A 1 89 ? 8.877 11.078 -18.344 1.00 98.06 89 ASP A N 1
ATOM 676 C CA . ASP A 1 89 ? 7.429 11.279 -18.340 1.00 98.06 89 ASP A CA 1
ATOM 677 C C . ASP A 1 89 ? 6.667 10.243 -19.175 1.00 98.06 89 ASP A C 1
ATOM 679 O O . ASP A 1 89 ? 5.611 9.768 -18.752 1.00 98.06 89 ASP A O 1
ATOM 683 N N . LEU A 1 90 ? 7.220 9.834 -20.321 1.00 98.00 90 LEU A N 1
ATOM 684 C CA . LEU A 1 90 ? 6.608 8.819 -21.181 1.00 98.00 90 LEU A CA 1
ATOM 685 C C . LEU A 1 90 ? 6.602 7.431 -20.525 1.00 98.00 90 LEU A C 1
ATOM 687 O O . LEU A 1 90 ? 5.616 6.699 -20.647 1.00 98.00 90 LEU A O 1
ATOM 691 N N . ALA A 1 91 ? 7.663 7.072 -19.797 1.00 98.12 91 ALA A N 1
ATOM 692 C CA . ALA A 1 91 ? 7.721 5.813 -19.057 1.00 98.12 91 ALA A CA 1
ATOM 693 C C . ALA A 1 91 ? 6.684 5.781 -17.922 1.00 98.12 91 ALA A C 1
ATOM 695 O O . ALA A 1 91 ? 5.952 4.798 -17.780 1.00 98.12 91 ALA A O 1
ATOM 696 N N . LEU A 1 92 ? 6.567 6.877 -17.162 1.00 98.44 92 LEU A N 1
ATOM 697 C CA . LEU A 1 92 ? 5.578 7.028 -16.086 1.00 98.44 92 LEU A CA 1
ATOM 698 C C . LEU A 1 92 ? 4.135 6.972 -16.625 1.00 98.44 92 LEU A C 1
ATOM 700 O O . LEU A 1 92 ? 3.261 6.315 -16.043 1.00 98.44 92 LEU A O 1
ATOM 704 N N . ALA A 1 93 ? 3.889 7.609 -17.773 1.00 97.62 93 ALA A N 1
ATOM 705 C CA . ALA A 1 93 ? 2.594 7.588 -18.443 1.00 97.62 93 ALA A CA 1
ATOM 706 C C . ALA A 1 93 ? 2.210 6.177 -18.919 1.00 97.62 93 ALA A C 1
ATOM 708 O O . ALA A 1 93 ? 1.078 5.747 -18.694 1.00 97.62 93 ALA A O 1
ATOM 709 N N . LEU A 1 94 ? 3.129 5.420 -19.529 1.00 97.69 94 LEU A N 1
ATOM 710 C CA . LEU A 1 94 ? 2.860 4.034 -19.942 1.00 97.69 94 LEU A CA 1
ATOM 711 C C . LEU A 1 94 ? 2.637 3.102 -18.755 1.00 97.69 94 LEU A C 1
ATOM 713 O O . LEU A 1 94 ? 1.729 2.268 -18.784 1.00 97.69 94 LEU A O 1
ATOM 717 N N . ALA A 1 95 ? 3.438 3.259 -17.702 1.00 98.12 95 ALA A N 1
ATOM 718 C CA . ALA A 1 95 ? 3.291 2.462 -16.499 1.00 98.12 95 ALA A CA 1
ATOM 719 C C . ALA A 1 95 ? 1.887 2.630 -15.896 1.00 98.12 95 ALA A C 1
ATOM 721 O O . ALA A 1 95 ? 1.227 1.640 -15.589 1.00 98.12 95 ALA A O 1
ATOM 722 N N . SER A 1 96 ? 1.401 3.869 -15.777 1.00 96.75 96 SER A N 1
ATOM 723 C CA . SER A 1 96 ? 0.082 4.147 -15.191 1.00 96.75 96 SER A CA 1
ATOM 724 C C . SER A 1 96 ? -1.088 3.795 -16.100 1.00 96.75 96 SER A C 1
ATOM 726 O O . SER A 1 96 ? -2.080 3.244 -15.630 1.00 96.75 96 SER A O 1
ATOM 728 N N . SER A 1 97 ? -1.001 4.124 -17.389 1.00 96.38 97 SER A N 1
ATOM 729 C CA . SER A 1 97 ? -2.130 3.972 -18.314 1.00 96.38 97 SER A CA 1
ATOM 730 C C . SER A 1 97 ? -2.288 2.560 -18.874 1.00 96.38 97 SER A C 1
ATOM 732 O O . SER A 1 97 ? -3.385 2.210 -19.306 1.00 96.38 97 SER A O 1
ATOM 734 N N . VAL A 1 98 ? -1.222 1.752 -18.865 1.00 96.81 98 VAL A N 1
ATOM 735 C CA . VAL A 1 98 ? -1.221 0.416 -19.474 1.00 96.81 98 VAL A CA 1
ATOM 736 C C . VAL A 1 98 ? -0.754 -0.646 -18.486 1.00 96.81 98 VAL A C 1
ATOM 738 O O . VAL A 1 98 ? -1.531 -1.545 -18.176 1.00 96.81 98 VAL A O 1
ATOM 741 N N . VAL A 1 99 ? 0.476 -0.558 -17.967 1.00 97.88 99 VAL A N 1
ATOM 742 C CA . VAL A 1 99 ? 1.088 -1.676 -17.221 1.00 97.88 99 VAL A CA 1
ATOM 743 C C . VAL A 1 99 ? 0.351 -1.974 -15.916 1.00 97.88 99 VAL A C 1
ATOM 745 O O . VAL A 1 99 ? -0.068 -3.107 -15.691 1.00 97.88 99 VAL A O 1
ATOM 748 N N . PHE A 1 100 ? 0.107 -0.961 -15.081 1.00 96.56 100 PHE A N 1
ATOM 749 C CA . PHE A 1 100 ? -0.597 -1.112 -13.802 1.00 96.56 100 PHE A CA 1
ATOM 750 C C . PHE A 1 100 ? -2.126 -1.126 -13.938 1.00 96.56 100 PHE A C 1
ATOM 752 O O . PHE A 1 100 ? -2.851 -0.653 -13.063 1.00 96.56 100 PHE A O 1
ATOM 759 N N . THR A 1 101 ? -2.628 -1.701 -15.030 1.00 91.81 101 THR A N 1
ATOM 760 C CA . THR A 1 101 ? -4.056 -1.933 -15.265 1.00 91.81 101 THR A CA 1
ATOM 761 C C . THR A 1 101 ? -4.348 -3.434 -15.327 1.00 91.81 101 THR A C 1
ATOM 763 O O . THR A 1 101 ? -3.443 -4.214 -15.636 1.00 91.81 101 THR A O 1
ATOM 766 N N . PRO A 1 102 ? -5.606 -3.872 -15.121 1.00 85.44 102 PRO A N 1
ATOM 767 C CA . PRO A 1 102 ? -5.968 -5.279 -15.303 1.00 85.44 102 PRO A CA 1
ATOM 768 C C . PRO A 1 102 ? -5.608 -5.819 -16.697 1.00 85.44 102 PRO A C 1
ATOM 770 O O . PRO A 1 102 ? -5.182 -6.962 -16.828 1.00 85.44 102 PRO A O 1
ATOM 773 N N . SER A 1 103 ? -5.720 -4.987 -17.740 1.00 87.50 103 SER A N 1
ATOM 774 C CA . SER A 1 103 ? -5.314 -5.341 -19.108 1.00 87.50 103 SER A CA 1
ATOM 775 C C . SER A 1 103 ? -3.801 -5.480 -19.292 1.00 87.50 103 SER A C 1
ATOM 777 O O . SER A 1 103 ? -3.381 -6.252 -20.145 1.00 87.50 103 SER A O 1
ATOM 779 N N . GLY A 1 104 ? -2.995 -4.764 -18.502 1.00 89.19 104 GLY A N 1
ATOM 780 C CA . GLY A 1 104 ? -1.530 -4.875 -18.489 1.00 89.19 104 GLY A CA 1
ATOM 781 C C . GLY A 1 104 ? -0.995 -6.027 -17.633 1.00 89.19 104 GLY A C 1
ATOM 782 O O . GLY A 1 104 ? 0.217 -6.201 -17.534 1.00 89.19 104 GLY A O 1
ATOM 783 N N . GLY A 1 105 ? -1.887 -6.808 -17.013 1.00 88.00 105 GLY A N 1
ATOM 784 C CA . GLY A 1 105 ? -1.543 -7.942 -16.156 1.00 88.00 105 GLY A CA 1
ATOM 785 C C . GLY A 1 105 ? -1.398 -7.600 -14.671 1.00 88.00 105 GLY A C 1
ATOM 786 O O . GLY A 1 105 ? -1.050 -8.482 -13.892 1.00 88.00 105 GLY A O 1
ATOM 787 N N . ALA A 1 106 ? -1.684 -6.361 -14.255 1.00 90.44 106 ALA A N 1
ATOM 788 C CA . ALA A 1 106 ? -1.616 -5.986 -12.847 1.00 90.44 106 ALA A CA 1
ATOM 789 C C . ALA A 1 106 ? -2.737 -6.638 -12.034 1.00 90.44 106 ALA A C 1
ATOM 791 O O . ALA A 1 106 ? -3.919 -6.583 -12.388 1.00 90.44 106 ALA A O 1
ATOM 792 N N . ARG A 1 107 ? -2.356 -7.232 -10.909 1.00 82.38 107 ARG A N 1
ATOM 793 C CA . ARG A 1 107 ? -3.221 -7.996 -10.020 1.00 82.38 107 ARG A CA 1
ATOM 794 C C . ARG A 1 107 ? -3.790 -7.093 -8.938 1.00 82.38 107 ARG A C 1
ATOM 796 O O . ARG A 1 107 ? -3.102 -6.255 -8.337 1.00 82.38 107 ARG A O 1
ATOM 803 N N . ASP A 1 108 ? -5.081 -7.257 -8.682 1.00 73.94 108 ASP A N 1
ATOM 804 C CA . ASP A 1 108 ? -5.722 -6.563 -7.575 1.00 73.94 108 ASP A CA 1
ATOM 805 C C . ASP A 1 108 ? -5.190 -7.087 -6.236 1.00 73.94 108 ASP A C 1
ATOM 807 O O . ASP A 1 108 ? -4.783 -8.243 -6.117 1.00 73.94 108 ASP A O 1
ATOM 811 N N . GLY A 1 109 ? -5.108 -6.211 -5.240 1.00 67.56 109 GLY A N 1
ATOM 812 C CA . GLY A 1 109 ? -4.579 -6.565 -3.926 1.00 67.56 109 GLY A CA 1
ATOM 813 C C . GLY A 1 109 ? -3.092 -6.958 -3.884 1.00 67.56 109 GLY A C 1
ATOM 814 O O . GLY A 1 109 ? -2.609 -7.249 -2.794 1.00 67.56 109 GLY A O 1
ATOM 815 N N . MET A 1 110 ? -2.333 -6.935 -4.983 1.00 76.12 110 MET A N 1
ATOM 816 C CA . MET A 1 110 ? -0.875 -7.130 -4.940 1.00 76.12 110 MET A CA 1
ATOM 817 C C . MET A 1 110 ? -0.139 -5.800 -4.724 1.00 76.12 110 MET A C 1
ATOM 819 O O . MET A 1 110 ? -0.579 -4.780 -5.273 1.00 76.12 110 MET A O 1
ATOM 823 N N . PRO A 1 111 ? 0.968 -5.780 -3.948 1.00 84.88 111 PRO A N 1
ATOM 824 C CA . PRO A 1 111 ? 1.890 -4.647 -3.931 1.00 84.88 111 PRO A CA 1
ATOM 825 C C . PRO A 1 111 ? 2.348 -4.322 -5.356 1.00 84.88 111 PRO A C 1
ATOM 827 O O . PRO A 1 111 ? 2.700 -5.230 -6.111 1.00 84.88 111 PRO A O 1
ATOM 830 N N . LYS A 1 112 ? 2.333 -3.039 -5.725 1.00 92.62 112 LYS A N 1
ATOM 831 C CA . LYS A 1 112 ? 2.726 -2.563 -7.057 1.00 92.62 112 LYS A CA 1
ATOM 832 C C . LYS A 1 112 ? 3.930 -1.651 -6.921 1.00 92.62 112 LYS A C 1
ATOM 834 O O . LYS A 1 112 ? 3.863 -0.649 -6.213 1.00 92.62 112 LYS A O 1
ATOM 839 N N . MET A 1 113 ? 5.013 -2.000 -7.598 1.00 95.69 113 MET A N 1
ATOM 840 C CA . MET A 1 113 ? 6.295 -1.317 -7.468 1.00 95.69 113 MET A CA 1
ATOM 841 C C . MET A 1 113 ? 6.794 -0.918 -8.853 1.00 95.69 113 MET A C 1
ATOM 843 O O . MET A 1 113 ? 6.830 -1.744 -9.764 1.00 95.69 113 MET A O 1
ATOM 847 N N . PHE A 1 114 ? 7.198 0.336 -9.017 1.00 98.38 114 PHE A N 1
ATOM 848 C CA . PHE A 1 114 ? 7.803 0.846 -10.242 1.00 98.38 114 PHE A CA 1
ATOM 849 C C . PHE A 1 114 ? 9.230 1.294 -9.940 1.00 98.38 114 PHE A C 1
ATOM 851 O O . PHE A 1 114 ? 9.432 2.151 -9.085 1.00 98.38 114 PHE A O 1
ATOM 858 N N . ILE A 1 115 ? 10.214 0.716 -10.622 1.00 98.50 115 ILE A N 1
ATOM 859 C CA . ILE A 1 115 ? 11.593 1.205 -10.610 1.00 98.50 115 ILE A CA 1
ATOM 860 C C . ILE A 1 115 ? 11.839 1.975 -11.895 1.00 98.50 115 ILE A C 1
ATOM 862 O O . ILE A 1 115 ? 11.479 1.493 -12.966 1.00 98.50 115 ILE A O 1
ATOM 866 N N . ILE A 1 116 ? 12.527 3.105 -11.793 1.00 98.00 116 ILE A N 1
ATOM 867 C CA . ILE A 1 116 ? 13.130 3.779 -12.936 1.00 98.00 116 ILE A CA 1
ATOM 868 C C . ILE A 1 116 ? 14.641 3.918 -12.747 1.00 98.00 116 ILE A C 1
ATOM 870 O O . ILE A 1 116 ? 15.095 4.361 -11.692 1.00 98.00 116 ILE A O 1
ATOM 874 N N . MET A 1 117 ? 15.406 3.507 -13.757 1.00 97.62 117 MET A N 1
ATOM 875 C CA . MET A 1 117 ? 16.850 3.733 -13.874 1.00 97.62 117 MET A CA 1
ATOM 876 C C . MET A 1 117 ? 17.081 4.807 -14.938 1.00 97.62 117 MET A C 1
ATOM 878 O O . MET A 1 117 ? 16.508 4.698 -16.018 1.00 97.62 117 MET A O 1
ATOM 882 N N . ALA A 1 118 ? 17.851 5.846 -14.611 1.00 95.50 118 ALA A N 1
ATOM 883 C CA . ALA A 1 118 ? 18.197 6.932 -15.532 1.00 95.50 118 ALA A CA 1
ATOM 884 C C . ALA A 1 118 ? 19.586 7.500 -15.202 1.00 95.50 118 ALA A C 1
ATOM 886 O O . ALA A 1 118 ? 19.955 7.574 -14.024 1.00 95.50 118 ALA A O 1
ATOM 887 N N . ASP A 1 119 ? 20.337 7.932 -16.220 1.00 91.94 119 ASP A N 1
ATOM 888 C CA . ASP A 1 119 ? 21.659 8.561 -16.052 1.00 91.94 119 ASP A CA 1
ATOM 889 C C . ASP A 1 119 ? 21.658 10.091 -16.194 1.00 91.94 119 ASP A C 1
ATOM 891 O O . ASP A 1 119 ? 22.689 10.742 -16.010 1.00 91.94 119 ASP A O 1
ATOM 895 N N . GLY A 1 120 ? 20.494 10.676 -16.477 1.00 89.81 120 GLY A N 1
ATOM 896 C CA . GLY A 1 120 ? 20.343 12.101 -16.728 1.00 89.81 120 GLY A CA 1
ATOM 897 C C . GLY A 1 120 ? 18.975 12.655 -16.341 1.00 89.81 120 GLY A C 1
ATOM 898 O O . GLY A 1 120 ? 18.146 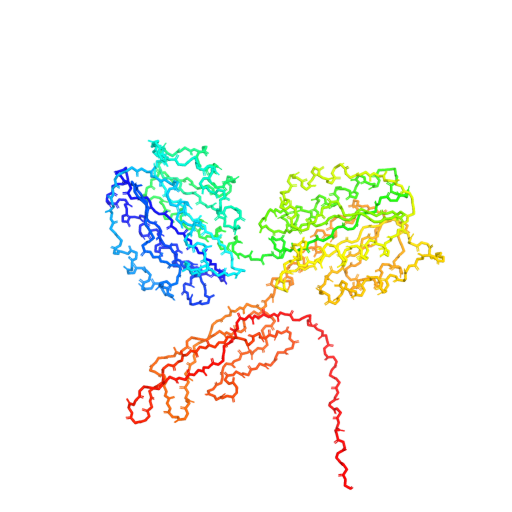11.989 -15.720 1.00 89.81 120 GLY A O 1
ATOM 899 N N . GLN A 1 121 ? 18.769 13.917 -16.705 1.00 93.81 121 GLN A N 1
ATOM 900 C CA . GLN A 1 121 ? 17.544 14.675 -16.449 1.00 93.81 121 GLN A CA 1
ATOM 901 C C . GLN A 1 121 ? 16.494 14.462 -17.535 1.00 93.81 121 GLN A C 1
ATOM 903 O O . GLN A 1 121 ? 16.811 14.166 -18.692 1.00 93.81 121 GLN A O 1
ATOM 908 N N . GLN A 1 122 ? 15.233 14.713 -17.188 1.00 94.88 122 GLN A N 1
ATOM 909 C CA . GLN A 1 122 ? 14.175 14.768 -18.182 1.00 94.88 122 GLN A CA 1
ATOM 910 C C . GLN A 1 122 ? 14.478 15.835 -19.244 1.00 94.88 122 GLN A C 1
ATOM 912 O O . GLN A 1 122 ? 14.646 17.025 -18.974 1.00 94.88 122 GLN A O 1
ATOM 917 N N . THR A 1 123 ? 14.462 15.417 -20.506 1.00 95.06 123 THR A N 1
ATOM 918 C CA . THR A 1 123 ? 14.637 16.330 -21.632 1.00 95.06 123 THR A CA 1
ATOM 919 C C . THR A 1 123 ? 13.430 17.258 -21.745 1.00 95.06 123 THR A C 1
ATOM 921 O O . THR A 1 123 ? 12.288 16.815 -21.880 1.00 95.06 123 THR A O 1
ATOM 924 N N . SER A 1 124 ? 13.687 18.567 -21.760 1.00 92.56 124 SER A N 1
ATOM 925 C CA . SER A 1 124 ? 12.665 19.575 -22.048 1.00 92.56 124 SER A CA 1
ATOM 926 C C . SER A 1 124 ? 12.162 19.442 -23.489 1.00 92.56 124 SER A C 1
ATOM 928 O O . SER A 1 124 ? 12.928 19.611 -24.438 1.00 92.56 124 SER A O 1
ATOM 930 N N . ALA A 1 125 ? 10.865 19.188 -23.658 1.00 92.75 125 ALA A N 1
ATOM 931 C CA . ALA A 1 125 ? 10.195 19.110 -24.955 1.00 92.75 125 ALA A CA 1
ATOM 932 C C . ALA A 1 125 ? 8.827 19.818 -24.899 1.00 92.75 125 ALA A C 1
ATOM 934 O O . ALA A 1 125 ? 8.258 19.940 -23.814 1.00 92.75 125 ALA A O 1
ATOM 935 N N . PRO A 1 126 ? 8.269 20.291 -26.032 1.00 92.75 126 PRO A N 1
ATOM 936 C CA . PRO A 1 126 ? 6.968 20.973 -26.044 1.00 92.75 126 PRO A CA 1
ATOM 937 C C . PRO A 1 126 ? 5.808 20.130 -25.496 1.00 92.75 126 PRO A C 1
ATOM 939 O O . PRO A 1 126 ? 4.833 20.680 -24.994 1.00 92.75 126 PRO A O 1
ATOM 942 N N . ASP A 1 127 ? 5.914 18.809 -25.619 1.00 94.69 127 ASP A N 1
ATOM 943 C CA . ASP A 1 127 ? 4.962 17.803 -25.150 1.00 94.69 127 ASP A CA 1
ATOM 944 C C . ASP A 1 127 ? 5.399 17.125 -23.837 1.00 94.69 127 ASP A C 1
ATOM 946 O O . ASP A 1 127 ? 4.746 16.176 -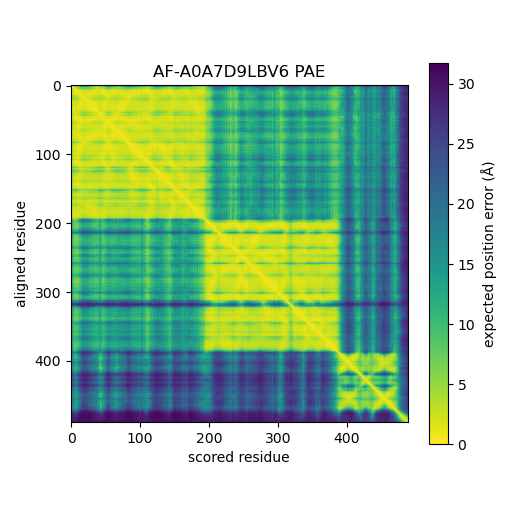23.408 1.00 94.69 127 ASP A O 1
ATOM 950 N N . ALA A 1 128 ? 6.497 17.572 -23.213 1.00 95.69 128 ALA A N 1
ATOM 951 C CA . ALA A 1 128 ? 6.974 16.996 -21.961 1.00 95.69 128 ALA A CA 1
ATOM 952 C C . ALA A 1 128 ? 6.011 17.315 -20.815 1.00 95.69 128 ALA A C 1
ATOM 954 O O . ALA A 1 128 ? 5.679 18.477 -20.561 1.00 95.69 128 ALA A O 1
ATOM 955 N N . ILE A 1 129 ? 5.597 16.277 -20.094 1.00 96.19 129 ILE A N 1
ATOM 956 C CA . ILE A 1 129 ? 4.761 16.419 -18.904 1.00 96.19 129 ILE A CA 1
ATOM 957 C C . ILE A 1 129 ? 5.685 16.654 -17.701 1.00 96.19 129 ILE A C 1
ATOM 959 O O . ILE A 1 129 ? 6.651 15.907 -17.524 1.00 96.19 129 ILE A O 1
ATOM 963 N N . PRO A 1 130 ? 5.418 17.653 -16.839 1.00 96.62 130 PRO A N 1
ATOM 964 C CA . PRO A 1 130 ? 6.165 17.815 -15.597 1.00 96.62 130 PRO A CA 1
ATOM 965 C C . PRO A 1 130 ? 6.155 16.523 -14.772 1.00 96.62 130 PRO A C 1
ATOM 967 O O . PRO A 1 130 ? 5.100 15.932 -14.554 1.00 96.62 130 PRO A O 1
ATOM 970 N N . LEU A 1 131 ? 7.313 16.097 -14.265 1.00 96.38 131 LEU A N 1
ATOM 971 C CA . LEU A 1 131 ? 7.474 14.793 -13.602 1.00 96.38 131 LEU A CA 1
ATOM 972 C C . LEU A 1 131 ? 6.479 14.544 -12.463 1.00 96.38 131 LEU A C 1
ATOM 974 O O . LEU A 1 131 ? 5.908 13.461 -12.354 1.00 96.38 131 LEU A O 1
ATOM 978 N N . LYS A 1 132 ? 6.206 15.580 -11.664 1.00 94.50 132 LYS A N 1
ATOM 979 C CA . LYS A 1 132 ? 5.213 15.531 -10.585 1.00 94.50 132 LYS A CA 1
ATOM 980 C C . LYS A 1 132 ? 3.798 15.223 -11.094 1.00 94.50 132 LYS A C 1
ATOM 982 O O . LYS A 1 132 ? 3.026 14.565 -10.405 1.00 94.50 132 LYS A O 1
ATOM 987 N N . GLU A 1 133 ? 3.443 15.712 -12.278 1.00 96.00 133 GLU A N 1
ATOM 988 C CA . GLU A 1 133 ? 2.154 15.433 -12.917 1.00 96.00 133 GLU A CA 1
ATOM 989 C C . GLU A 1 133 ? 2.153 14.049 -13.573 1.00 96.00 133 GLU A C 1
ATOM 991 O O . GLU A 1 133 ? 1.167 13.325 -13.456 1.00 96.00 133 GLU A O 1
ATOM 996 N N . ALA A 1 134 ? 3.267 13.652 -14.195 1.00 96.75 134 ALA A N 1
ATOM 997 C CA . ALA A 1 134 ? 3.415 12.352 -14.847 1.00 96.75 134 ALA A CA 1
ATOM 998 C C . ALA A 1 134 ? 3.342 11.174 -13.857 1.00 96.75 134 ALA A C 1
ATOM 1000 O O . ALA A 1 134 ? 2.767 10.136 -14.181 1.00 96.75 134 ALA A O 1
ATOM 1001 N N . VAL A 1 135 ? 3.880 11.329 -12.640 1.00 96.38 135 VAL A N 1
ATOM 1002 C CA . VAL A 1 135 ? 3.861 10.274 -11.610 1.00 96.38 135 VAL A CA 1
ATOM 1003 C C . VAL A 1 135 ? 2.557 10.220 -10.807 1.00 96.38 135 VAL A C 1
ATOM 1005 O O . VAL A 1 135 ? 2.204 9.171 -10.267 1.00 96.38 135 VAL A O 1
ATOM 1008 N N . ALA A 1 136 ? 1.797 11.318 -10.748 1.00 93.75 136 ALA A N 1
ATOM 1009 C CA . ALA A 1 136 ? 0.597 11.417 -9.915 1.00 93.75 136 ALA A CA 1
ATOM 1010 C C . ALA A 1 136 ? -0.443 10.292 -10.137 1.00 93.75 136 ALA A C 1
ATOM 1012 O O . ALA A 1 136 ? -1.048 9.858 -9.148 1.00 93.75 136 ALA A O 1
ATOM 1013 N N . PRO A 1 137 ? -0.670 9.771 -11.365 1.00 94.69 137 PRO A N 1
ATOM 1014 C CA . PRO A 1 137 ? -1.554 8.626 -11.588 1.00 94.69 137 PRO A CA 1
ATOM 1015 C C . PRO A 1 137 ? -1.033 7.312 -10.985 1.00 94.69 137 PRO A C 1
ATOM 1017 O O . PRO A 1 137 ? -1.832 6.535 -10.459 1.00 94.69 137 PRO A O 1
ATOM 1020 N N . LEU A 1 138 ? 0.287 7.073 -11.026 1.00 93.94 138 LEU A N 1
ATOM 1021 C CA . LEU A 1 138 ? 0.924 5.913 -10.389 1.00 93.94 138 LEU A CA 1
ATOM 1022 C C . LEU A 1 138 ? 0.769 5.989 -8.874 1.00 93.94 138 LEU A C 1
ATOM 1024 O O . LEU A 1 138 ? 0.229 5.060 -8.270 1.00 93.94 138 LEU A O 1
ATOM 1028 N N . ALA A 1 139 ? 1.156 7.131 -8.294 1.00 84.12 139 ALA A N 1
ATOM 1029 C CA . ALA A 1 139 ? 1.013 7.386 -6.868 1.00 84.12 139 ALA A CA 1
ATOM 1030 C C . ALA A 1 139 ? -0.448 7.180 -6.453 1.00 84.12 139 ALA A C 1
ATOM 1032 O O . ALA A 1 139 ? -0.746 6.312 -5.646 1.00 84.12 139 ALA A O 1
ATOM 1033 N N . SER A 1 140 ? -1.401 7.837 -7.123 1.00 81.75 140 SER A N 1
ATOM 1034 C CA . SER A 1 140 ? -2.840 7.715 -6.827 1.00 81.75 140 SER A CA 1
ATOM 1035 C C . SER A 1 140 ? -3.399 6.289 -6.906 1.00 81.75 140 SER A C 1
ATOM 1037 O O . SER A 1 140 ? -4.426 6.024 -6.278 1.00 81.75 140 SER A O 1
ATOM 1039 N N . SER A 1 141 ? -2.743 5.392 -7.647 1.00 80.94 141 SER A N 1
ATOM 1040 C CA . SER A 1 141 ? -3.125 3.983 -7.813 1.00 80.94 141 SER A CA 1
ATOM 1041 C C . SER A 1 141 ? -2.403 3.040 -6.840 1.00 80.94 141 SER A C 1
ATOM 1043 O O . SER A 1 141 ? -2.531 1.822 -6.953 1.00 80.94 141 SER A O 1
ATOM 1045 N N . GLY A 1 142 ? -1.657 3.583 -5.871 1.00 80.44 142 GLY A N 1
ATOM 1046 C CA . GLY A 1 142 ? -0.931 2.804 -4.868 1.00 80.44 142 GLY A CA 1
ATOM 1047 C C . GLY A 1 142 ? 0.331 2.132 -5.396 1.00 80.44 142 GLY A C 1
ATOM 1048 O O . GLY A 1 142 ? 0.789 1.162 -4.796 1.00 80.44 142 GLY A O 1
ATOM 1049 N N . VAL A 1 143 ? 0.882 2.620 -6.512 1.00 92.19 143 VAL A N 1
ATOM 1050 C CA . VAL A 1 143 ? 2.173 2.158 -7.025 1.00 92.19 143 VAL A CA 1
ATOM 1051 C C . VAL A 1 143 ? 3.281 2.904 -6.293 1.00 92.19 143 VAL A C 1
ATOM 1053 O O . VAL A 1 143 ? 3.355 4.131 -6.356 1.00 92.19 143 VAL A O 1
ATOM 1056 N N . GLN A 1 144 ? 4.163 2.172 -5.618 1.00 91.50 144 GLN A N 1
ATOM 1057 C CA . GLN A 1 144 ? 5.347 2.760 -5.008 1.00 91.50 144 GLN A CA 1
ATOM 1058 C C . GLN A 1 144 ? 6.446 2.925 -6.054 1.00 91.50 144 GLN A C 1
ATOM 1060 O O . GLN A 1 144 ? 6.861 1.954 -6.689 1.00 91.50 144 GLN A O 1
ATOM 1065 N N . VAL A 1 145 ? 6.932 4.153 -6.207 1.00 96.06 145 VAL A N 1
ATOM 1066 C CA . VAL A 1 145 ? 7.966 4.488 -7.184 1.00 96.06 145 VAL A CA 1
ATOM 1067 C C . VAL A 1 145 ? 9.333 4.570 -6.512 1.00 96.06 145 VAL A C 1
ATOM 1069 O O . VAL A 1 145 ? 9.480 5.210 -5.472 1.00 96.06 145 VAL A O 1
ATOM 1072 N N . ILE A 1 146 ? 10.324 3.909 -7.107 1.00 96.88 146 ILE A N 1
ATOM 1073 C CA . ILE A 1 146 ? 11.729 3.914 -6.708 1.00 96.88 146 ILE A CA 1
ATOM 1074 C C . ILE A 1 146 ? 12.556 4.441 -7.875 1.00 96.88 146 ILE A C 1
ATOM 1076 O O . ILE A 1 146 ? 12.428 3.960 -8.998 1.00 96.88 146 ILE A O 1
ATOM 1080 N N . SER A 1 147 ? 13.438 5.392 -7.592 1.00 97.25 147 SER A N 1
ATOM 1081 C CA . SER A 1 147 ? 14.313 5.989 -8.596 1.00 97.25 147 SER A CA 1
ATOM 1082 C C . SER A 1 147 ? 15.759 5.601 -8.330 1.00 97.25 147 SER A C 1
ATOM 1084 O O . SER A 1 147 ? 16.231 5.696 -7.196 1.00 97.25 147 SER A O 1
ATOM 1086 N N . ILE A 1 148 ? 16.459 5.174 -9.374 1.00 97.75 148 ILE A N 1
ATOM 1087 C CA . ILE A 1 148 ? 17.885 4.857 -9.362 1.00 97.75 148 ILE A CA 1
ATOM 1088 C C . ILE A 1 148 ? 18.563 5.828 -10.329 1.00 97.75 148 ILE A C 1
ATOM 1090 O O . ILE A 1 148 ? 18.466 5.673 -11.544 1.00 97.75 148 ILE A O 1
ATOM 1094 N N . GLY A 1 149 ? 19.222 6.845 -9.779 1.00 96.44 149 GLY A N 1
ATOM 1095 C CA . GLY A 1 149 ? 20.002 7.806 -10.553 1.00 96.44 149 GLY A CA 1
ATOM 1096 C C . GLY A 1 149 ? 21.446 7.337 -10.709 1.00 96.44 149 GLY A C 1
ATOM 1097 O O . GLY A 1 149 ? 22.102 7.040 -9.707 1.00 96.44 149 GLY A O 1
ATOM 1098 N N . ILE A 1 150 ? 21.946 7.268 -11.942 1.00 96.06 150 ILE A N 1
ATOM 1099 C CA . ILE A 1 150 ? 23.291 6.775 -12.260 1.00 96.06 150 ILE A CA 1
ATOM 1100 C C . ILE A 1 150 ? 24.171 7.936 -12.736 1.00 96.06 150 ILE A C 1
ATOM 1102 O O . ILE A 1 150 ? 23.810 8.684 -13.631 1.00 96.06 150 ILE A O 1
ATOM 1106 N N . GLY A 1 151 ? 25.359 8.087 -12.158 1.00 92.50 151 GLY A N 1
ATOM 1107 C CA . GLY A 1 151 ? 26.288 9.154 -12.523 1.00 92.50 151 GLY A CA 1
ATOM 1108 C C . GLY A 1 151 ? 25.973 10.494 -11.854 1.00 92.50 151 GLY A C 1
ATOM 1109 O O . GLY A 1 151 ? 25.369 10.556 -10.784 1.00 92.50 151 GLY A O 1
ATOM 1110 N N . TYR A 1 152 ? 26.472 11.574 -12.457 1.00 87.00 152 TYR A N 1
ATOM 1111 C CA . TYR A 1 152 ? 26.480 12.916 -11.859 1.00 87.00 152 TYR A CA 1
ATOM 1112 C C . TYR A 1 152 ? 25.499 13.899 -12.512 1.00 87.00 152 TYR A C 1
ATOM 1114 O O . TYR A 1 152 ? 25.334 15.000 -11.995 1.00 87.00 152 TYR A O 1
ATOM 1122 N N . GLU A 1 153 ? 24.868 13.520 -13.625 1.00 86.19 153 GLU A N 1
ATOM 1123 C CA . GLU A 1 153 ? 23.963 14.388 -14.398 1.00 86.19 153 GLU A CA 1
ATOM 1124 C C . GLU A 1 153 ? 22.502 14.308 -13.914 1.00 86.19 153 GLU A C 1
ATOM 1126 O O . GLU A 1 153 ? 21.641 15.043 -14.400 1.00 86.19 153 GLU A O 1
ATOM 1131 N N . VAL A 1 154 ? 22.218 13.441 -12.936 1.00 88.50 154 VAL A N 1
ATOM 1132 C CA . VAL A 1 154 ? 20.893 13.260 -12.327 1.00 88.50 154 VAL A CA 1
ATOM 1133 C C . VAL A 1 154 ? 20.541 14.400 -11.366 1.00 88.50 154 VAL A C 1
ATOM 1135 O O . VAL A 1 154 ? 21.354 14.807 -10.535 1.00 88.50 154 VAL A O 1
ATOM 1138 N N . ASP A 1 155 ? 19.305 14.895 -11.447 1.00 91.50 155 ASP A N 1
ATOM 1139 C CA . ASP A 1 155 ? 18.800 15.973 -10.589 1.00 91.50 155 ASP A CA 1
ATOM 1140 C C . ASP A 1 155 ? 18.000 15.410 -9.397 1.00 91.50 155 ASP A C 1
ATOM 1142 O O . ASP A 1 155 ? 16.962 14.767 -9.567 1.00 91.50 155 ASP A O 1
ATOM 1146 N N . GLU A 1 156 ? 18.455 15.682 -8.166 1.00 88.88 156 GLU A N 1
ATOM 1147 C CA . GLU A 1 156 ? 17.769 15.269 -6.929 1.00 88.88 156 GLU A CA 1
ATOM 1148 C C . GLU A 1 156 ? 16.317 15.775 -6.864 1.00 88.88 156 GLU A C 1
ATOM 1150 O O . GLU A 1 156 ? 15.452 15.073 -6.339 1.00 88.88 156 GLU A O 1
ATOM 1155 N N . TYR A 1 157 ? 16.015 16.967 -7.386 1.00 91.62 157 TYR A N 1
ATOM 1156 C CA . TYR A 1 157 ? 14.657 17.511 -7.396 1.00 91.62 157 TYR A CA 1
ATOM 1157 C C . TYR A 1 157 ? 13.735 16.734 -8.333 1.00 91.62 157 TYR A C 1
ATOM 1159 O O . TYR A 1 157 ? 12.568 16.533 -7.992 1.00 91.62 157 TYR A O 1
ATOM 1167 N N . GLU A 1 158 ? 14.245 16.270 -9.474 1.00 94.12 158 GLU A N 1
ATOM 1168 C CA . GLU A 1 158 ? 13.497 15.404 -10.386 1.00 94.12 158 GLU A CA 1
ATOM 1169 C C . GLU A 1 158 ? 13.231 14.041 -9.742 1.00 94.12 158 GLU A C 1
ATOM 1171 O O . GLU A 1 158 ? 12.077 13.614 -9.668 1.00 94.12 158 GLU A O 1
ATOM 1176 N N . LEU A 1 159 ? 14.260 13.406 -9.166 1.00 93.19 159 LEU A N 1
ATOM 1177 C CA . LEU A 1 159 ? 14.102 12.121 -8.476 1.00 93.19 159 LEU A CA 1
ATOM 1178 C C . LEU A 1 159 ? 13.147 12.232 -7.277 1.00 93.19 159 LEU A C 1
ATOM 1180 O O . LEU A 1 159 ? 12.315 11.353 -7.061 1.00 93.19 159 LEU A O 1
ATOM 1184 N N . MET A 1 160 ? 13.208 13.332 -6.520 1.00 92.12 160 MET A N 1
ATOM 1185 C CA . MET A 1 160 ? 12.290 13.599 -5.409 1.00 92.12 160 MET A CA 1
ATOM 1186 C C . MET A 1 160 ? 10.859 13.872 -5.883 1.00 92.12 160 MET A C 1
ATOM 1188 O O . MET A 1 160 ? 9.909 13.474 -5.208 1.00 92.12 160 MET A O 1
ATOM 1192 N N . ALA A 1 161 ? 10.681 14.524 -7.036 1.00 92.31 161 ALA A N 1
ATOM 1193 C CA . ALA A 1 161 ? 9.363 14.745 -7.625 1.00 92.31 161 ALA A CA 1
ATOM 1194 C C . ALA A 1 161 ? 8.695 13.438 -8.075 1.00 92.31 161 ALA A C 1
ATOM 1196 O O . ALA A 1 161 ? 7.469 13.364 -8.045 1.00 92.31 161 ALA A O 1
ATOM 1197 N N . ILE A 1 162 ? 9.487 12.435 -8.467 1.00 93.56 162 ILE A N 1
ATOM 1198 C CA . ILE A 1 162 ? 9.016 11.117 -8.910 1.00 93.56 162 ILE A CA 1
ATOM 1199 C C . ILE A 1 162 ? 8.792 10.176 -7.714 1.00 93.56 162 ILE A C 1
ATOM 1201 O O . ILE A 1 162 ? 7.720 9.600 -7.561 1.00 93.56 162 ILE A O 1
ATOM 1205 N N . SER A 1 163 ? 9.799 10.004 -6.857 1.00 92.00 163 SER A N 1
ATOM 1206 C CA . SER A 1 163 ? 9.784 9.007 -5.777 1.00 92.00 163 SER A CA 1
ATOM 1207 C C . SER A 1 163 ? 9.017 9.440 -4.519 1.00 92.00 163 SER A C 1
ATOM 1209 O O . SER A 1 163 ? 8.788 8.606 -3.637 1.00 92.00 163 SER A O 1
ATOM 1211 N N . GLU A 1 164 ? 8.689 10.734 -4.396 1.00 86.19 164 GLU A N 1
ATOM 1212 C CA . GLU A 1 164 ? 8.031 11.424 -3.264 1.00 86.19 164 GLU A CA 1
ATOM 1213 C C . GLU A 1 164 ? 8.731 11.324 -1.889 1.00 86.19 164 GLU A C 1
ATOM 1215 O O . GLU A 1 164 ? 8.463 12.123 -0.989 1.00 86.19 164 GLU A O 1
ATOM 1220 N N . SER A 1 165 ? 9.652 10.376 -1.714 1.00 85.62 165 SER A N 1
ATOM 1221 C CA . SER A 1 165 ? 10.416 10.123 -0.497 1.00 85.62 165 SER A CA 1
ATOM 1222 C C . SER A 1 165 ? 11.877 9.833 -0.822 1.00 85.62 165 SER A C 1
ATOM 1224 O O . SER A 1 165 ? 12.185 9.079 -1.745 1.00 85.62 165 SER A O 1
ATOM 1226 N N . ARG A 1 166 ? 12.779 10.367 0.008 1.00 86.62 166 ARG A N 1
ATOM 1227 C CA . ARG A 1 166 ? 14.225 10.109 -0.075 1.00 86.62 166 ARG A CA 1
ATOM 1228 C C . ARG A 1 166 ? 14.584 8.642 0.146 1.00 86.62 166 ARG A C 1
ATOM 1230 O O . ARG A 1 166 ? 15.548 8.175 -0.443 1.00 86.62 166 ARG A O 1
ATOM 1237 N N . ASP A 1 167 ? 13.778 7.908 0.911 1.00 88.25 167 ASP A N 1
ATOM 1238 C CA . ASP A 1 167 ? 13.982 6.471 1.160 1.00 88.25 167 ASP A CA 1
ATOM 1239 C C . ASP A 1 167 ? 13.711 5.605 -0.086 1.00 88.25 167 ASP A C 1
ATOM 1241 O O . ASP A 1 167 ? 13.944 4.397 -0.077 1.00 88.25 167 ASP A O 1
ATOM 1245 N N . ASN A 1 168 ? 13.177 6.209 -1.152 1.00 92.75 168 ASN A N 1
ATOM 1246 C CA . ASN A 1 168 ? 12.905 5.576 -2.439 1.00 92.75 168 ASN A CA 1
ATOM 1247 C C . ASN A 1 168 ? 13.849 6.100 -3.546 1.00 92.75 168 ASN A C 1
ATOM 1249 O O . ASN A 1 168 ? 13.536 5.956 -4.731 1.00 92.75 168 ASN A O 1
ATOM 1253 N N . ILE A 1 169 ? 14.959 6.755 -3.192 1.00 95.50 169 ILE A N 1
ATOM 1254 C CA . ILE A 1 169 ? 15.938 7.283 -4.150 1.00 95.50 169 ILE A CA 1
ATOM 1255 C C . ILE A 1 169 ? 17.296 6.649 -3.872 1.00 95.50 169 ILE A C 1
ATOM 1257 O O . ILE A 1 169 ? 17.813 6.724 -2.759 1.00 95.50 169 ILE A O 1
ATOM 1261 N N . TYR A 1 170 ? 17.884 6.063 -4.907 1.00 96.12 170 TYR A N 1
ATOM 1262 C CA . TYR A 1 170 ? 19.193 5.432 -4.859 1.00 96.12 170 TYR A CA 1
ATOM 1263 C C . TYR A 1 170 ? 20.126 6.117 -5.851 1.00 96.12 170 TYR A C 1
ATOM 1265 O O . TYR A 1 170 ? 19.762 6.335 -7.004 1.00 96.12 170 TYR A O 1
ATOM 1273 N N . TYR A 1 171 ? 21.337 6.434 -5.402 1.00 95.31 171 TYR A N 1
ATOM 1274 C CA . TYR A 1 171 ? 22.365 7.048 -6.236 1.00 95.31 171 TYR A CA 1
ATOM 1275 C C . TYR A 1 171 ? 23.485 6.053 -6.507 1.00 95.31 171 TYR A C 1
ATOM 1277 O O . TYR A 1 171 ? 24.047 5.466 -5.580 1.00 95.31 171 TYR A O 1
ATOM 1285 N N . VAL A 1 172 ? 23.841 5.914 -7.777 1.00 95.06 172 VAL A N 1
ATOM 1286 C CA . VAL A 1 172 ? 24.899 5.031 -8.259 1.00 95.06 172 VAL A CA 1
ATOM 1287 C C . VAL A 1 172 ? 25.976 5.891 -8.900 1.00 95.06 172 VAL A C 1
ATOM 1289 O O . VAL A 1 172 ? 25.680 6.750 -9.719 1.00 95.06 172 VAL A O 1
ATOM 1292 N N . LYS A 1 173 ? 27.248 5.682 -8.548 1.00 92.25 173 LYS A N 1
ATOM 1293 C CA . LYS A 1 173 ? 28.341 6.516 -9.085 1.00 92.25 173 LYS A CA 1
ATOM 1294 C C . LYS A 1 173 ? 28.623 6.241 -10.561 1.00 92.25 173 LYS A C 1
ATOM 1296 O O . LYS A 1 173 ? 28.962 7.157 -11.299 1.00 92.25 173 LYS A O 1
ATOM 1301 N N . SER A 1 174 ? 28.538 4.977 -10.955 1.00 91.94 174 SER A N 1
ATOM 1302 C CA . SER A 1 174 ? 28.749 4.504 -12.322 1.00 91.94 174 SER A CA 1
ATOM 1303 C C . SER A 1 174 ? 28.111 3.129 -12.508 1.00 91.94 174 SER A C 1
ATOM 1305 O O . SER A 1 174 ? 27.882 2.407 -11.531 1.00 91.94 174 SER A O 1
ATOM 1307 N N . PHE A 1 175 ? 27.900 2.734 -13.763 1.00 91.88 175 PHE A N 1
ATOM 1308 C CA . PHE A 1 175 ? 27.356 1.424 -14.126 1.00 91.88 175 PHE A CA 1
ATOM 1309 C C . PHE A 1 175 ? 28.136 0.239 -13.531 1.00 91.88 175 PHE A C 1
ATOM 1311 O O . PHE A 1 175 ? 27.519 -0.752 -13.145 1.00 91.88 175 PHE A O 1
ATOM 1318 N N . ASP A 1 176 ? 29.453 0.365 -13.325 1.00 89.56 176 ASP A N 1
ATOM 1319 C CA . ASP A 1 176 ? 30.284 -0.669 -12.679 1.00 89.56 176 ASP A CA 1
ATOM 1320 C C . ASP A 1 176 ? 29.810 -1.035 -11.262 1.00 89.56 176 ASP A C 1
ATOM 1322 O O . ASP A 1 176 ? 30.000 -2.159 -10.801 1.00 89.56 176 ASP A O 1
ATOM 1326 N N . THR A 1 177 ? 29.192 -0.079 -10.561 1.00 93.12 177 THR A N 1
ATOM 1327 C CA . THR A 1 177 ? 28.708 -0.234 -9.177 1.00 93.12 177 THR A CA 1
ATOM 1328 C C . THR A 1 177 ? 27.202 -0.483 -9.080 1.00 93.12 177 THR A C 1
ATOM 1330 O O . THR A 1 177 ? 26.681 -0.658 -7.980 1.00 93.12 177 THR A O 1
ATOM 1333 N N . LEU A 1 178 ? 26.489 -0.537 -10.213 1.00 94.50 178 LEU A N 1
ATOM 1334 C CA . LEU A 1 178 ? 25.029 -0.661 -10.247 1.00 94.50 178 LEU A CA 1
ATOM 1335 C C . LEU A 1 178 ? 24.533 -1.920 -9.523 1.00 94.50 178 LEU A C 1
ATOM 1337 O O . LEU A 1 178 ? 23.542 -1.873 -8.800 1.00 94.50 178 LEU A O 1
ATOM 1341 N N . PHE A 1 179 ? 25.238 -3.044 -9.659 1.00 94.00 179 PHE A N 1
ATOM 1342 C CA . PHE A 1 179 ? 24.824 -4.320 -9.068 1.00 94.00 179 PHE A CA 1
ATOM 1343 C C . PHE A 1 179 ? 24.767 -4.315 -7.530 1.00 94.00 179 PHE A C 1
ATOM 1345 O O . PHE A 1 179 ? 23.922 -5.008 -6.948 1.00 94.00 179 PHE A O 1
ATOM 1352 N N . ASP A 1 180 ? 25.609 -3.519 -6.866 1.00 93.44 180 ASP A N 1
ATOM 1353 C CA . ASP A 1 180 ? 25.575 -3.372 -5.407 1.00 93.44 180 ASP A CA 1
ATOM 1354 C C . ASP A 1 180 ? 24.268 -2.690 -4.983 1.00 93.44 180 ASP A C 1
ATOM 1356 O O . ASP A 1 180 ? 23.539 -3.195 -4.124 1.00 93.44 180 ASP A O 1
ATOM 1360 N N . THR A 1 181 ? 23.905 -1.606 -5.673 1.00 95.06 181 THR A N 1
ATOM 1361 C CA . THR A 1 181 ? 22.642 -0.892 -5.458 1.00 95.06 181 THR A CA 1
ATOM 1362 C C . THR A 1 181 ? 21.433 -1.752 -5.810 1.00 95.06 181 THR A C 1
ATOM 1364 O O . THR A 1 181 ? 20.463 -1.767 -5.063 1.00 95.06 181 THR A O 1
ATOM 1367 N N . ILE A 1 182 ? 21.480 -2.539 -6.887 1.00 95.19 182 ILE A N 1
ATOM 1368 C CA . ILE A 1 182 ? 20.391 -3.465 -7.244 1.00 95.19 182 ILE A CA 1
ATOM 1369 C C . ILE A 1 182 ? 20.155 -4.507 -6.146 1.00 95.19 182 ILE A C 1
ATOM 1371 O O . ILE A 1 182 ? 19.010 -4.874 -5.874 1.00 95.19 182 ILE A O 1
ATOM 1375 N N . THR A 1 183 ? 21.216 -4.958 -5.475 1.00 91.88 183 THR A N 1
ATOM 1376 C CA . THR A 1 183 ? 21.090 -5.860 -4.323 1.00 91.88 183 THR A CA 1
ATOM 1377 C C . THR A 1 183 ? 20.355 -5.183 -3.165 1.00 91.88 183 THR A C 1
ATOM 1379 O O . THR A 1 183 ? 19.460 -5.787 -2.570 1.00 91.88 183 THR A O 1
ATOM 1382 N N . GLU A 1 184 ? 20.698 -3.932 -2.859 1.00 93.38 184 GLU A N 1
ATOM 1383 C CA . GLU A 1 184 ? 20.043 -3.131 -1.819 1.00 93.38 184 GLU A CA 1
ATOM 1384 C C . GLU A 1 184 ? 18.570 -2.843 -2.155 1.00 93.38 184 GLU A C 1
ATOM 1386 O O . GLU A 1 184 ? 17.680 -3.080 -1.333 1.00 93.38 184 GLU A O 1
ATOM 1391 N N . VAL A 1 185 ? 18.296 -2.419 -3.391 1.00 94.81 185 VAL A N 1
ATOM 1392 C CA . VAL A 1 185 ? 16.945 -2.176 -3.910 1.00 94.81 185 VAL A CA 1
ATOM 1393 C C . VAL A 1 185 ? 16.103 -3.445 -3.823 1.00 94.81 185 VAL A C 1
ATOM 1395 O O . VAL A 1 185 ? 14.970 -3.389 -3.351 1.00 94.81 185 VAL A O 1
ATOM 1398 N N . GLY A 1 186 ? 16.650 -4.607 -4.194 1.00 92.81 186 GLY A N 1
ATOM 1399 C CA . GLY A 1 186 ? 15.958 -5.892 -4.081 1.00 92.81 186 GLY A CA 1
ATOM 1400 C C . GLY A 1 186 ? 15.537 -6.228 -2.644 1.00 92.81 186 GLY A C 1
ATOM 1401 O O . GLY A 1 186 ? 14.412 -6.674 -2.410 1.00 92.81 186 GLY A O 1
ATOM 1402 N N . GLN A 1 187 ? 16.403 -5.963 -1.660 1.00 89.44 187 GLN A N 1
ATOM 1403 C CA . GLN A 1 187 ? 16.077 -6.153 -0.240 1.00 89.44 187 GLN A CA 1
ATOM 1404 C C . GLN A 1 187 ? 14.994 -5.176 0.232 1.00 89.44 187 GLN A C 1
ATOM 1406 O O . GLN A 1 187 ? 14.042 -5.590 0.896 1.00 89.44 187 GLN A O 1
ATOM 1411 N N . SER A 1 188 ? 15.120 -3.901 -0.139 1.00 90.25 188 SER A N 1
ATOM 1412 C CA . SER A 1 188 ? 14.161 -2.840 0.184 1.00 90.25 188 SER A CA 1
ATOM 1413 C C . SER A 1 188 ? 12.772 -3.134 -0.389 1.00 90.25 188 SER A C 1
ATOM 1415 O O . SER A 1 188 ? 11.781 -3.131 0.343 1.00 90.25 188 SER A O 1
ATOM 1417 N N . LEU A 1 189 ? 12.703 -3.493 -1.674 1.00 91.06 189 LEU A N 1
ATOM 1418 C CA . LEU A 1 189 ? 11.487 -3.936 -2.354 1.00 91.06 189 LEU A CA 1
ATOM 1419 C C . LEU A 1 189 ? 10.831 -5.118 -1.643 1.00 91.06 189 LEU A C 1
ATOM 1421 O O . LEU A 1 189 ? 9.629 -5.091 -1.404 1.00 91.06 189 LEU A O 1
ATOM 1425 N N . CYS A 1 190 ? 11.606 -6.140 -1.274 1.00 85.06 190 CYS A N 1
ATOM 1426 C CA . CYS A 1 190 ? 11.054 -7.308 -0.595 1.00 85.06 190 CYS A CA 1
ATOM 1427 C C . CYS A 1 190 ? 10.432 -6.953 0.766 1.00 85.06 190 CYS A C 1
ATOM 1429 O O . CYS A 1 190 ? 9.382 -7.483 1.123 1.00 85.06 190 CYS A O 1
ATOM 1431 N N . GLN A 1 191 ? 11.043 -6.031 1.517 1.00 81.62 191 GLN A N 1
ATOM 1432 C CA . GLN A 1 191 ? 10.464 -5.536 2.769 1.00 81.62 191 GLN A CA 1
ATOM 1433 C C . GLN A 1 191 ? 9.210 -4.689 2.530 1.00 81.62 191 GLN A C 1
ATOM 1435 O O . GLN A 1 191 ? 8.242 -4.838 3.264 1.00 81.62 191 GLN A O 1
ATOM 1440 N N . LYS A 1 192 ? 9.195 -3.842 1.495 1.00 82.69 192 LYS A N 1
ATOM 1441 C CA . LYS A 1 192 ? 8.030 -3.012 1.136 1.00 82.69 192 LYS A CA 1
ATOM 1442 C C . LYS A 1 192 ? 6.854 -3.840 0.606 1.00 82.69 192 LYS A C 1
ATOM 1444 O O . LYS A 1 192 ? 5.704 -3.505 0.861 1.00 82.69 192 LYS A O 1
ATOM 1449 N N . ALA A 1 193 ? 7.132 -4.942 -0.088 1.00 78.94 193 ALA A N 1
ATOM 1450 C CA . ALA A 1 193 ? 6.112 -5.873 -0.566 1.00 78.94 193 ALA A CA 1
ATOM 1451 C C . ALA A 1 193 ? 5.483 -6.709 0.552 1.00 78.94 193 ALA A C 1
ATOM 1453 O O . ALA A 1 193 ? 4.405 -7.282 0.374 1.00 78.94 193 ALA A O 1
ATOM 1454 N N . LYS A 1 194 ? 6.128 -6.780 1.719 1.00 74.06 194 LYS A N 1
ATOM 1455 C CA . LYS A 1 194 ? 5.527 -7.394 2.891 1.00 74.06 194 LYS A CA 1
ATOM 1456 C C . LYS A 1 194 ? 4.307 -6.573 3.309 1.00 74.06 194 LYS A C 1
ATOM 1458 O O . LYS A 1 194 ? 4.436 -5.483 3.864 1.00 74.06 194 LYS A O 1
ATOM 1463 N N . LYS A 1 195 ? 3.116 -7.128 3.085 1.00 64.62 195 LYS A N 1
ATOM 1464 C CA . LYS A 1 195 ? 1.866 -6.601 3.637 1.00 64.62 195 LYS A CA 1
ATOM 1465 C C . LYS A 1 195 ? 1.829 -6.832 5.144 1.00 64.62 195 LYS A C 1
ATOM 1467 O O . LYS A 1 195 ? 1.238 -7.792 5.630 1.00 64.62 195 LYS A O 1
ATOM 1472 N N . ASP A 1 196 ? 2.495 -5.959 5.884 1.00 71.19 196 ASP A N 1
ATOM 1473 C CA . ASP A 1 196 ? 2.314 -5.861 7.323 1.00 71.19 196 ASP A CA 1
ATOM 1474 C C . ASP A 1 196 ? 0.932 -5.245 7.584 1.00 71.19 196 ASP A C 1
ATOM 1476 O O . ASP A 1 196 ? 0.562 -4.247 6.968 1.00 71.19 196 ASP A O 1
ATOM 1480 N N . CYS A 1 197 ? 0.159 -5.808 8.514 1.00 76.12 197 CYS A N 1
ATOM 1481 C CA . CYS A 1 197 ? -1.092 -5.196 8.970 1.00 76.12 197 CYS A CA 1
ATOM 1482 C C . CYS A 1 197 ? -0.871 -3.751 9.453 1.00 76.12 197 CYS A C 1
ATOM 1484 O O . CYS A 1 197 ? -1.799 -2.948 9.412 1.00 76.12 197 CYS A O 1
ATOM 1486 N N . ARG A 1 198 ? 0.354 -3.395 9.861 1.00 82.94 198 ARG A N 1
ATOM 1487 C CA . ARG A 1 198 ? 0.725 -2.010 10.153 1.00 82.94 198 ARG A CA 1
ATOM 1488 C C . ARG A 1 198 ? 0.642 -1.109 8.933 1.00 82.94 198 ARG A C 1
ATOM 1490 O O . ARG A 1 198 ? 0.108 -0.032 9.068 1.00 82.94 198 ARG A O 1
ATOM 1497 N N . SER A 1 199 ? 1.075 -1.528 7.751 1.00 80.12 199 SER A N 1
ATOM 1498 C CA . SER A 1 199 ? 1.012 -0.705 6.536 1.00 80.12 199 SER A CA 1
ATOM 1499 C C . SER A 1 199 ? -0.211 -1.003 5.664 1.00 80.12 199 SER A C 1
ATOM 1501 O O . SER A 1 199 ? -0.312 -0.495 4.552 1.00 80.12 199 SER A O 1
ATOM 1503 N N . HIS A 1 200 ? -1.151 -1.832 6.125 1.00 84.19 200 HIS A N 1
ATOM 1504 C CA . HIS A 1 200 ? -2.310 -2.233 5.332 1.00 84.19 200 HIS A CA 1
ATOM 1505 C C . HIS A 1 200 ? -3.511 -2.626 6.204 1.00 84.19 200 HIS A C 1
ATOM 1507 O O . HIS A 1 200 ? -3.917 -3.785 6.215 1.00 84.19 200 HIS A O 1
ATOM 1513 N N . ALA A 1 201 ? -4.091 -1.668 6.932 1.00 89.38 201 ALA A N 1
ATOM 1514 C CA . ALA A 1 201 ? -5.306 -1.875 7.727 1.00 89.38 201 ALA A CA 1
ATOM 1515 C C . ALA A 1 201 ? -6.323 -0.733 7.590 1.00 89.38 201 ALA A C 1
ATOM 1517 O O . ALA A 1 201 ? -5.968 0.409 7.303 1.00 89.38 201 ALA A O 1
ATOM 1518 N N . ASP A 1 202 ? -7.596 -1.041 7.822 1.00 94.12 202 ASP A N 1
ATOM 1519 C CA . ASP A 1 202 ? -8.667 -0.058 7.983 1.00 94.12 202 ASP A CA 1
ATOM 1520 C C . ASP A 1 202 ? -8.910 0.176 9.469 1.00 94.12 202 ASP A C 1
ATOM 1522 O O . ASP A 1 202 ? -9.313 -0.733 10.200 1.00 94.12 202 ASP A O 1
ATOM 1526 N N . ILE A 1 203 ? -8.648 1.397 9.920 1.00 97.12 203 ILE A N 1
ATOM 1527 C CA . ILE A 1 203 ? -8.593 1.732 11.338 1.00 97.12 203 ILE A CA 1
ATOM 1528 C C . ILE A 1 203 ? -9.689 2.730 11.662 1.00 97.12 203 ILE A C 1
ATOM 1530 O O . ILE A 1 203 ? -9.824 3.743 10.986 1.00 97.12 203 ILE A O 1
ATOM 1534 N N . ALA A 1 204 ? -10.444 2.493 12.727 1.00 98.38 204 ALA A N 1
ATOM 1535 C CA . ALA A 1 204 ? -11.331 3.496 13.302 1.00 98.38 204 ALA A CA 1
ATOM 1536 C C . ALA A 1 204 ? -10.854 3.884 14.702 1.00 98.38 204 ALA A C 1
ATOM 1538 O O . ALA A 1 204 ? -10.590 3.019 15.536 1.00 98.38 204 ALA A O 1
ATOM 1539 N N . LEU A 1 205 ? -10.767 5.186 14.957 1.00 98.62 205 LEU A N 1
ATOM 1540 C CA . LEU A 1 205 ? -10.434 5.760 16.256 1.00 98.62 205 LEU A CA 1
ATOM 1541 C C . LEU A 1 205 ? -11.691 6.427 16.819 1.00 98.62 205 LEU A C 1
ATOM 1543 O O . LEU A 1 205 ? -12.157 7.427 16.270 1.00 98.62 205 LEU A O 1
ATOM 1547 N N . LEU A 1 206 ? -12.262 5.855 17.877 1.00 98.31 206 LEU A N 1
ATOM 1548 C CA . LEU A 1 206 ? -13.376 6.441 18.621 1.00 98.31 206 LEU A CA 1
ATOM 1549 C C . LEU A 1 206 ? -12.786 7.241 19.779 1.00 98.31 206 LEU A C 1
ATOM 1551 O O . LEU A 1 206 ? -12.206 6.661 20.692 1.00 98.31 206 LEU A O 1
ATOM 1555 N N . VAL A 1 207 ? -12.922 8.561 19.692 1.00 97.50 207 VAL A N 1
ATOM 1556 C CA . VAL A 1 207 ? -12.236 9.550 20.530 1.00 97.50 207 VAL A CA 1
ATOM 1557 C C . VAL A 1 207 ? -13.230 10.185 21.493 1.00 97.50 207 VAL A C 1
ATOM 1559 O O . VAL A 1 207 ? -14.231 10.772 21.053 1.00 97.50 207 VAL A O 1
ATOM 1562 N N . ASP A 1 208 ? -12.951 10.094 22.789 1.00 94.94 208 ASP A N 1
ATOM 1563 C CA . ASP A 1 208 ? -13.804 10.668 23.823 1.00 94.94 208 ASP A CA 1
ATOM 1564 C C . ASP A 1 208 ? -13.561 12.180 23.931 1.00 94.94 208 ASP A C 1
ATOM 1566 O O . ASP A 1 208 ? -12.473 12.664 24.219 1.00 94.94 208 ASP A O 1
ATOM 1570 N N . SER A 1 209 ? -14.605 12.970 23.695 1.00 94.88 209 SER A N 1
ATOM 1571 C CA . SER A 1 209 ? -14.570 14.431 23.824 1.00 94.88 209 SER A CA 1
ATOM 1572 C C . SER A 1 209 ? -15.454 14.944 24.956 1.00 94.88 209 SER A C 1
ATOM 1574 O O . SER A 1 209 ? -15.871 16.107 24.931 1.00 94.88 209 SER A O 1
ATOM 1576 N N . SER A 1 210 ? -15.795 14.087 25.917 1.00 92.00 210 SER A N 1
ATOM 1577 C CA . SER A 1 210 ? -16.693 14.379 27.030 1.00 92.00 210 SER A CA 1
ATOM 1578 C C . SER A 1 210 ? -16.086 15.351 28.051 1.00 92.00 210 SER A C 1
ATOM 1580 O O . SER A 1 210 ? -14.975 15.864 27.918 1.00 92.00 210 SER A O 1
ATOM 1582 N N . ALA A 1 211 ? -16.871 15.725 29.067 1.00 87.25 211 ALA A N 1
ATOM 1583 C CA . ALA A 1 211 ? -16.443 16.719 30.051 1.00 87.25 211 ALA A CA 1
ATOM 1584 C C . ALA A 1 211 ? -15.365 16.212 31.027 1.00 87.25 211 ALA A C 1
ATOM 1586 O O . ALA A 1 211 ? -14.718 17.056 31.654 1.00 87.25 211 ALA A O 1
ATOM 1587 N N . SER A 1 212 ? -15.192 14.894 31.175 1.00 85.12 212 SER A N 1
ATOM 1588 C CA . SER A 1 212 ? -14.190 14.278 32.059 1.00 85.12 212 SER A CA 1
ATOM 1589 C C . SER A 1 212 ? -12.764 14.431 31.526 1.00 85.12 212 SER A C 1
ATOM 1591 O O . SER A 1 212 ? -11.867 14.702 32.318 1.00 85.12 212 SER A O 1
ATOM 1593 N N . MET A 1 213 ? -12.593 14.513 30.203 1.00 84.50 213 MET A N 1
ATOM 1594 C CA . MET A 1 213 ? -11.301 14.664 29.507 1.00 84.50 213 MET A CA 1
ATOM 1595 C C . MET A 1 213 ? -10.563 16.006 29.744 1.00 84.50 213 MET A C 1
ATOM 1597 O O . MET A 1 213 ? -9.557 16.326 29.099 1.00 84.50 213 MET A O 1
ATOM 1601 N N . ARG A 1 214 ? -11.054 16.847 30.661 1.00 78.88 214 ARG A N 1
ATOM 1602 C CA . ARG A 1 214 ? -10.427 18.123 31.048 1.00 78.88 214 ARG A CA 1
ATOM 1603 C C . ARG A 1 214 ? -9.118 17.892 31.819 1.00 78.88 214 ARG A C 1
ATOM 1605 O O . ARG A 1 214 ? -8.845 16.816 32.322 1.00 78.88 214 ARG A O 1
ATOM 1612 N N . GLY A 1 215 ? -8.304 18.943 31.952 1.00 72.25 215 GLY A N 1
ATOM 1613 C CA . GLY A 1 215 ? -7.108 18.907 32.810 1.00 72.25 215 GLY A CA 1
ATOM 1614 C C . GLY A 1 215 ? -5.836 18.347 32.163 1.00 72.25 215 GLY A C 1
ATOM 1615 O O . GLY A 1 215 ? -4.882 18.063 32.874 1.00 72.25 215 GLY A O 1
ATOM 1616 N N . GLY A 1 216 ? -5.791 18.235 30.831 1.00 80.38 216 GLY A N 1
ATOM 1617 C CA . GLY A 1 216 ? -4.612 17.782 30.077 1.00 80.38 216 GLY A CA 1
ATOM 1618 C C . GLY A 1 216 ? -4.753 16.378 29.486 1.00 80.38 216 GLY A C 1
ATOM 1619 O O . GLY A 1 216 ? -4.081 16.086 28.502 1.00 80.38 216 GLY A O 1
ATOM 1620 N N . ASN A 1 217 ? -5.687 15.565 29.989 1.00 84.56 217 ASN A N 1
ATOM 1621 C CA . ASN A 1 217 ? -5.941 14.206 29.495 1.00 84.56 217 ASN A CA 1
ATOM 1622 C C . ASN A 1 217 ? -6.294 14.177 28.004 1.00 84.56 217 ASN A C 1
ATOM 1624 O O . ASN A 1 217 ? -5.748 13.363 27.271 1.00 84.56 217 ASN A O 1
ATOM 1628 N N . TYR A 1 218 ? -7.100 15.129 27.522 1.00 92.06 218 TYR A N 1
ATOM 1629 C CA . TYR A 1 218 ? -7.421 15.220 26.094 1.00 92.06 218 TYR A CA 1
ATOM 1630 C C . TYR A 1 218 ? -6.199 15.479 25.195 1.00 92.06 218 TYR A C 1
ATOM 1632 O O . TYR A 1 218 ? -6.171 15.054 24.044 1.00 92.06 218 TYR A O 1
ATOM 1640 N N . LEU A 1 219 ? -5.165 16.169 25.697 1.00 93.50 219 LEU A N 1
ATOM 1641 C CA . LEU A 1 219 ? -3.919 16.330 24.937 1.00 93.50 219 LEU A CA 1
ATOM 1642 C C . LEU A 1 219 ? -3.156 15.005 24.857 1.00 93.50 219 LEU A C 1
ATOM 1644 O O . LEU A 1 219 ? -2.643 14.671 23.796 1.00 93.50 219 LEU A O 1
ATOM 1648 N N . LYS A 1 220 ? -3.120 14.234 25.945 1.00 93.81 220 LYS A N 1
ATOM 1649 C CA . LYS A 1 220 ? -2.458 12.924 25.967 1.00 93.81 220 LYS A CA 1
ATOM 1650 C C . LYS A 1 220 ? -3.178 11.895 25.098 1.00 93.81 220 LYS A C 1
ATOM 1652 O O . LYS A 1 220 ? -2.525 11.147 24.380 1.00 93.81 220 LYS A O 1
ATOM 1657 N N . GLU A 1 221 ? -4.510 11.908 25.094 1.00 94.75 221 GLU A N 1
ATOM 1658 C CA . GLU A 1 221 ? -5.304 11.091 24.173 1.00 94.75 221 GLU A CA 1
ATOM 1659 C C . GLU A 1 221 ? -4.931 11.406 22.718 1.00 94.75 221 GLU A C 1
ATOM 1661 O O . GLU A 1 221 ? -4.601 10.498 21.961 1.00 94.75 221 GLU A O 1
ATOM 1666 N N . LYS A 1 222 ? -4.867 12.689 22.334 1.00 96.38 222 LYS A N 1
ATOM 1667 C CA . LYS A 1 222 ? -4.409 13.100 20.995 1.00 96.38 222 LYS A CA 1
ATOM 1668 C C . LYS A 1 222 ? -3.002 12.602 20.663 1.00 96.38 222 LYS A C 1
ATOM 1670 O O . LYS A 1 222 ? -2.774 12.158 19.539 1.00 96.38 222 LYS A O 1
ATOM 1675 N N . GLU A 1 223 ? -2.062 12.659 21.606 1.00 96.62 223 GLU A N 1
ATOM 1676 C CA . GLU A 1 223 ? -0.719 12.102 21.398 1.00 96.62 223 GLU A CA 1
ATOM 1677 C C . GLU A 1 223 ? -0.759 10.584 21.174 1.00 96.62 223 GLU A C 1
ATOM 1679 O O . GLU A 1 223 ? -0.086 10.087 20.268 1.00 96.62 223 GLU A O 1
ATOM 1684 N N . LEU A 1 224 ? -1.604 9.853 21.909 1.00 96.50 224 LEU A N 1
ATOM 1685 C CA . LEU A 1 224 ? -1.821 8.425 21.684 1.00 96.50 224 LEU A CA 1
ATOM 1686 C C . LEU A 1 224 ? -2.412 8.150 20.292 1.00 96.50 224 LEU A C 1
ATOM 1688 O O . LEU A 1 224 ? -1.924 7.262 19.594 1.00 96.50 224 LEU A O 1
ATOM 1692 N N . LEU A 1 225 ? -3.398 8.932 19.837 1.00 97.56 225 LEU A N 1
ATOM 1693 C CA . LEU A 1 225 ? -3.952 8.803 18.481 1.00 97.56 225 LEU A CA 1
ATOM 1694 C C . LEU A 1 225 ? -2.871 9.001 17.409 1.00 97.56 225 LEU A C 1
ATOM 1696 O O . LEU A 1 225 ? -2.802 8.228 16.451 1.00 97.56 225 LEU A O 1
ATOM 1700 N N . LYS A 1 226 ? -1.993 10.002 17.579 1.00 97.94 226 LYS A N 1
ATOM 1701 C CA . LYS A 1 226 ? -0.852 10.232 16.677 1.00 97.94 226 LYS A CA 1
ATOM 1702 C C . LYS A 1 226 ? 0.135 9.069 16.705 1.00 97.94 226 LYS A C 1
ATOM 1704 O O . LYS A 1 226 ? 0.582 8.634 15.646 1.00 97.94 226 LYS A O 1
ATOM 1709 N N . ALA A 1 227 ? 0.436 8.525 17.883 1.00 96.94 227 ALA A N 1
ATOM 1710 C CA . ALA A 1 227 ? 1.301 7.356 18.019 1.00 96.94 227 ALA A CA 1
ATOM 1711 C C . ALA A 1 227 ? 0.718 6.120 17.311 1.00 96.94 227 ALA A C 1
ATOM 1713 O O . ALA A 1 227 ? 1.438 5.457 16.567 1.00 96.94 227 ALA A O 1
ATOM 1714 N N . ILE A 1 228 ? -0.589 5.863 17.458 1.00 96.62 228 ILE A N 1
ATOM 1715 C CA . ILE A 1 228 ? -1.291 4.789 16.737 1.00 96.62 228 ILE A CA 1
ATOM 1716 C C . ILE A 1 228 ? -1.199 5.019 15.222 1.00 96.62 228 ILE A C 1
ATOM 1718 O O . ILE A 1 228 ? -0.821 4.107 14.492 1.00 96.62 228 ILE A O 1
ATOM 1722 N N . GLY A 1 229 ? -1.477 6.234 14.739 1.00 94.94 229 GLY A N 1
ATOM 1723 C CA . GLY A 1 229 ? -1.403 6.543 13.307 1.00 94.94 229 GLY A CA 1
ATOM 1724 C C . GLY A 1 229 ? -0.004 6.371 12.703 1.00 94.94 229 GLY A C 1
ATOM 1725 O O . GLY A 1 229 ? 0.115 5.943 11.558 1.00 94.94 229 GLY A O 1
ATOM 1726 N N . ARG A 1 230 ? 1.056 6.647 13.473 1.00 93.38 230 ARG A N 1
ATOM 1727 C CA . ARG A 1 230 ? 2.445 6.378 13.063 1.00 93.38 230 ARG A CA 1
ATOM 1728 C C . ARG A 1 230 ? 2.756 4.885 13.016 1.00 93.38 230 ARG A C 1
ATOM 1730 O O . ARG A 1 230 ? 3.354 4.433 12.048 1.00 93.38 230 ARG A O 1
ATOM 1737 N N . GLU A 1 231 ? 2.369 4.125 14.042 1.00 91.81 231 GLU A N 1
ATOM 1738 C CA . GLU A 1 231 ? 2.643 2.679 14.092 1.00 91.81 231 GLU A CA 1
ATOM 1739 C C . GLU A 1 231 ? 1.897 1.925 12.983 1.00 91.81 231 GLU A C 1
ATOM 1741 O O . GLU A 1 231 ? 2.411 0.932 12.475 1.00 91.81 231 GLU A O 1
ATOM 1746 N N . PHE A 1 232 ? 0.729 2.421 12.568 1.00 91.38 232 PHE A N 1
ATOM 1747 C CA . PHE A 1 232 ? -0.022 1.912 11.423 1.00 91.38 232 PHE A CA 1
ATOM 1748 C C . PHE A 1 232 ? 0.285 2.617 10.090 1.00 91.38 232 PHE A C 1
ATOM 1750 O O . PHE A 1 232 ? -0.513 2.515 9.162 1.00 91.38 232 PHE A O 1
ATOM 1757 N N . ASP A 1 233 ? 1.392 3.353 9.969 1.00 87.94 233 ASP A N 1
ATOM 1758 C CA . ASP A 1 233 ? 1.816 3.965 8.699 1.00 87.94 233 ASP A CA 1
ATOM 1759 C C . ASP A 1 233 ? 0.655 4.617 7.908 1.00 87.94 233 ASP A C 1
ATOM 1761 O O . ASP A 1 233 ? 0.406 4.329 6.728 1.00 87.94 233 ASP A O 1
ATOM 1765 N N . VAL A 1 234 ? -0.145 5.436 8.611 1.00 88.88 234 VAL A N 1
ATOM 1766 C CA . VAL A 1 234 ? -1.337 6.068 8.035 1.00 88.88 234 VAL A CA 1
ATOM 1767 C C . VAL A 1 234 ? -0.925 6.908 6.837 1.00 88.88 234 VAL A C 1
ATOM 1769 O O . VAL A 1 234 ? -0.211 7.909 6.947 1.00 88.88 234 VAL A O 1
ATOM 1772 N N . SER A 1 235 ? -1.410 6.512 5.671 1.00 82.44 235 SER A N 1
ATOM 1773 C CA . SER A 1 235 ? -1.051 7.142 4.413 1.00 82.44 235 SER A CA 1
ATOM 1774 C C . SER A 1 235 ? -2.113 6.871 3.355 1.00 82.44 235 SER A C 1
ATOM 1776 O O . SER A 1 235 ? -3.034 6.075 3.536 1.00 82.44 235 SER A O 1
ATOM 1778 N N . MET A 1 236 ? -1.978 7.532 2.207 1.00 73.44 236 MET A N 1
ATOM 1779 C CA . MET A 1 236 ? -2.909 7.356 1.092 1.00 73.44 236 MET A CA 1
ATOM 1780 C C . MET A 1 236 ? -2.923 5.918 0.550 1.00 73.44 236 MET A C 1
ATOM 1782 O O . MET A 1 236 ? -3.943 5.478 0.015 1.00 73.44 236 MET A O 1
ATOM 1786 N N . HIS A 1 237 ? -1.815 5.191 0.709 1.00 68.56 237 HIS A N 1
ATOM 1787 C CA . HIS A 1 237 ? -1.600 3.861 0.127 1.00 68.56 237 HIS A CA 1
ATOM 1788 C C . HIS A 1 237 ? -1.399 2.763 1.174 1.00 68.56 237 HIS A C 1
ATOM 1790 O O . HIS A 1 237 ? -1.489 1.586 0.835 1.00 68.56 237 HIS A O 1
ATOM 1796 N N . GLY A 1 238 ? -1.160 3.145 2.427 1.00 78.50 238 GLY A N 1
ATOM 1797 C CA . GLY A 1 238 ? -0.966 2.226 3.534 1.00 78.50 238 GLY A CA 1
ATOM 1798 C C . GLY A 1 238 ? -2.266 1.918 4.273 1.00 78.50 238 GLY A C 1
ATOM 1799 O O . GLY A 1 238 ? -3.265 1.470 3.688 1.00 78.50 238 GLY A O 1
ATOM 1800 N N . SER A 1 239 ? -2.265 2.167 5.581 1.00 90.25 239 SER A N 1
ATOM 1801 C CA . SER A 1 239 ? -3.473 2.050 6.396 1.00 90.25 239 SER A CA 1
ATOM 1802 C C . SER A 1 239 ? -4.360 3.283 6.260 1.00 90.25 239 SER A C 1
ATOM 1804 O O . SER A 1 239 ? -3.889 4.423 6.259 1.00 90.25 239 SER A O 1
ATOM 1806 N N . HIS A 1 240 ? -5.666 3.052 6.167 1.00 94.38 240 HIS A N 1
ATOM 1807 C CA . HIS A 1 240 ? -6.678 4.101 6.104 1.00 94.38 240 HIS A CA 1
ATOM 1808 C C . HIS A 1 240 ? -7.273 4.302 7.490 1.00 94.38 240 HIS A C 1
ATOM 1810 O O . HIS A 1 240 ? -7.489 3.336 8.218 1.00 94.38 240 HIS A O 1
ATOM 1816 N N . VAL A 1 241 ? -7.543 5.553 7.864 1.00 97.00 241 VAL A N 1
ATOM 1817 C CA . VAL A 1 241 ? -8.026 5.888 9.207 1.00 97.00 241 VAL A CA 1
ATOM 1818 C C . VAL A 1 241 ? -9.317 6.694 9.159 1.00 97.00 241 VAL A C 1
ATOM 1820 O O . VAL A 1 241 ? -9.423 7.710 8.474 1.00 97.00 241 VAL A O 1
ATOM 1823 N N . GLY A 1 242 ? -10.308 6.233 9.912 1.00 97.88 242 GLY A N 1
ATOM 1824 C CA . GLY A 1 242 ? -11.506 6.969 10.266 1.00 97.88 242 GLY A CA 1
ATOM 1825 C C . GLY A 1 242 ? -11.413 7.468 11.704 1.00 97.88 242 GLY A C 1
ATOM 1826 O O . GLY A 1 242 ? -10.892 6.778 12.579 1.00 97.88 242 GLY A O 1
ATOM 1827 N N . ILE A 1 243 ? -11.929 8.666 11.961 1.00 98.56 243 ILE A N 1
ATOM 1828 C CA . ILE A 1 243 ? -11.997 9.240 13.309 1.00 98.56 243 ILE A CA 1
ATOM 1829 C C . ILE A 1 243 ? -13.455 9.556 13.606 1.00 98.56 243 ILE A C 1
ATOM 1831 O O . ILE A 1 243 ? -14.094 10.290 12.847 1.00 98.56 243 ILE A O 1
ATOM 1835 N N . ILE A 1 244 ? -13.957 9.031 14.720 1.00 98.69 244 ILE A N 1
ATOM 1836 C CA . ILE A 1 244 ? -15.254 9.390 15.283 1.00 98.69 244 ILE A CA 1
ATOM 1837 C C . ILE A 1 244 ? -15.009 10.101 16.599 1.00 98.69 244 ILE A C 1
ATOM 1839 O O . ILE A 1 244 ? -14.425 9.532 17.515 1.00 98.69 244 ILE A O 1
ATOM 1843 N N . LEU A 1 245 ? -15.485 11.335 16.697 1.00 97.81 245 LEU A N 1
ATOM 1844 C CA . LEU A 1 245 ? -15.479 12.084 17.941 1.00 97.81 245 LEU A CA 1
ATOM 1845 C C . LEU A 1 245 ? -16.823 11.883 18.636 1.00 97.81 245 LEU A C 1
ATOM 1847 O O . LEU A 1 245 ? -17.864 12.043 17.991 1.00 97.81 245 LEU A O 1
ATOM 1851 N N . TYR A 1 246 ? -16.829 11.548 19.926 1.00 96.00 246 TYR A N 1
ATOM 1852 C CA . TYR A 1 246 ? -18.081 11.301 20.639 1.00 96.00 246 TYR A CA 1
ATOM 1853 C C . TYR A 1 246 ? -18.164 11.969 22.013 1.00 96.00 246 TYR A C 1
ATOM 1855 O O . TYR A 1 246 ? -17.163 12.302 22.643 1.00 96.00 246 TYR A O 1
ATOM 1863 N N . ASN A 1 247 ? -19.399 12.259 22.423 1.00 93.25 247 ASN A N 1
ATOM 1864 C CA . ASN A 1 247 ? -19.793 12.844 23.703 1.00 93.25 247 ASN A CA 1
ATOM 1865 C C . ASN A 1 247 ? -21.300 12.605 23.958 1.00 93.25 247 ASN A C 1
ATOM 1867 O O . ASN A 1 247 ? -21.723 11.463 24.026 1.00 93.25 247 ASN A O 1
ATOM 1871 N N . ASN A 1 248 ? -22.137 13.646 24.092 1.00 91.38 248 ASN A N 1
ATOM 1872 C CA . ASN A 1 248 ? -23.600 13.551 24.023 1.00 91.38 248 ASN A CA 1
ATOM 1873 C C . ASN A 1 248 ? -24.099 12.984 22.676 1.00 91.38 248 ASN A C 1
ATOM 1875 O O . ASN A 1 248 ? -25.207 12.441 22.599 1.00 91.38 248 ASN A O 1
ATOM 1879 N N . ASP A 1 249 ? -23.318 13.164 21.612 1.00 91.75 249 ASP A N 1
ATOM 1880 C CA . ASP A 1 249 ? -23.562 12.625 20.276 1.00 91.75 249 ASP A CA 1
ATOM 1881 C C . ASP A 1 249 ? -22.261 12.109 19.653 1.00 91.75 249 ASP A C 1
ATOM 1883 O O . ASP A 1 249 ? -21.198 12.272 20.248 1.00 91.75 249 ASP A O 1
ATOM 1887 N N . ALA A 1 250 ? -22.334 11.492 18.475 1.00 96.31 250 ALA A N 1
ATOM 1888 C CA . ALA A 1 250 ? -21.159 11.043 17.730 1.00 96.31 250 ALA A CA 1
ATOM 1889 C C . ALA A 1 250 ? -21.089 11.721 16.357 1.00 96.31 250 ALA A C 1
ATOM 1891 O O . ALA A 1 250 ? -22.110 11.892 15.692 1.00 96.31 250 ALA A O 1
ATOM 1892 N N . GLU A 1 251 ? -19.886 12.084 15.916 1.00 97.69 251 GLU A N 1
ATOM 1893 C CA . GLU A 1 251 ? -19.650 12.659 14.592 1.00 97.69 251 GLU A CA 1
ATOM 1894 C C . GLU A 1 251 ? -18.432 12.035 13.910 1.00 97.69 251 GLU A C 1
ATOM 1896 O O . GLU A 1 251 ? -17.421 11.747 14.550 1.00 97.69 251 GLU A O 1
ATOM 1901 N N . VAL A 1 252 ? -18.513 11.858 12.590 1.00 98.12 252 VAL A N 1
ATOM 1902 C CA . VAL A 1 252 ? -17.372 11.425 11.778 1.00 98.12 252 VAL A CA 1
ATOM 1903 C C . VAL A 1 252 ? -16.534 12.647 11.419 1.00 98.12 252 VAL A C 1
ATOM 1905 O O . VAL A 1 252 ? -17.009 13.540 10.718 1.00 98.12 252 VAL A O 1
ATOM 1908 N N . ILE A 1 253 ? -15.281 12.661 11.860 1.00 97.81 253 ILE A N 1
ATOM 1909 C CA . ILE A 1 253 ? -14.296 13.686 11.496 1.00 97.81 253 ILE A CA 1
ATOM 1910 C C . ILE A 1 253 ? -13.583 13.294 10.201 1.00 97.81 253 ILE A C 1
ATOM 1912 O O . ILE A 1 253 ? -13.461 14.099 9.279 1.00 97.81 253 ILE A O 1
ATOM 1916 N N . THR A 1 254 ? -13.170 12.028 10.113 1.00 96.56 254 THR A N 1
ATOM 1917 C CA . THR A 1 254 ? -12.452 11.472 8.962 1.00 96.56 254 THR A CA 1
ATOM 1918 C C . THR A 1 254 ? -13.054 10.124 8.591 1.00 96.56 254 THR A C 1
ATOM 1920 O O . THR A 1 254 ? -13.391 9.339 9.475 1.00 96.56 254 THR A O 1
ATOM 1923 N N . ARG A 1 255 ? -13.189 9.855 7.289 1.00 97.00 255 ARG A N 1
ATOM 1924 C CA . ARG A 1 255 ? -13.597 8.555 6.731 1.00 97.00 255 ARG A CA 1
ATOM 1925 C C . ARG A 1 255 ? -12.401 7.829 6.125 1.00 97.00 255 ARG A C 1
ATOM 1927 O O . ARG A 1 255 ? -11.432 8.479 5.744 1.00 97.00 255 ARG A O 1
ATOM 1934 N N . LEU A 1 256 ? -12.513 6.513 5.943 1.00 94.88 256 LEU A N 1
ATOM 1935 C CA . LEU A 1 256 ? -11.446 5.692 5.358 1.00 94.88 256 LEU A CA 1
ATOM 1936 C C . LEU A 1 256 ? -11.057 6.163 3.943 1.00 94.88 256 LEU A C 1
ATOM 1938 O O . LEU A 1 256 ? -9.882 6.190 3.598 1.00 94.88 256 LEU A O 1
ATOM 1942 N N . ASN A 1 257 ? -12.017 6.644 3.147 1.00 90.69 257 ASN A N 1
ATOM 1943 C CA . ASN A 1 257 ? -11.756 7.156 1.797 1.00 90.69 257 ASN A CA 1
ATOM 1944 C C . ASN A 1 257 ? -11.225 8.604 1.717 1.00 90.69 257 ASN A C 1
ATOM 1946 O O . ASN A 1 257 ? -11.010 9.097 0.608 1.00 90.69 257 ASN A O 1
ATOM 1950 N N . ASN A 1 258 ? -10.966 9.293 2.836 1.00 86.81 258 ASN A N 1
ATOM 1951 C CA . ASN A 1 258 ? -10.520 10.697 2.835 1.00 86.81 258 ASN A CA 1
ATOM 1952 C C . ASN A 1 258 ? -9.065 10.915 2.345 1.00 86.81 258 ASN A C 1
ATOM 1954 O O . ASN A 1 258 ? -8.546 12.019 2.503 1.00 86.81 258 ASN A O 1
ATOM 1958 N N . LYS A 1 259 ? -8.399 9.909 1.748 1.00 75.94 259 LYS A N 1
ATOM 1959 C CA . LYS A 1 259 ? -7.016 9.972 1.213 1.00 75.94 259 LYS A CA 1
ATOM 1960 C C . LYS A 1 259 ? -6.051 10.710 2.156 1.00 75.94 259 LYS A C 1
ATOM 1962 O O . LYS A 1 259 ? -5.436 11.714 1.801 1.00 75.94 259 LYS A O 1
ATOM 1967 N N . THR A 1 260 ? -5.958 10.231 3.390 1.00 81.88 260 THR A N 1
ATOM 1968 C CA . THR A 1 260 ? -5.248 10.916 4.474 1.00 81.88 260 THR A CA 1
ATOM 1969 C C . THR A 1 260 ? -3.750 10.591 4.459 1.00 81.88 260 THR A C 1
ATOM 1971 O O . THR A 1 260 ? -3.362 9.431 4.478 1.00 81.88 260 THR A O 1
ATOM 1974 N N . THR A 1 261 ? -2.889 11.613 4.449 1.00 86.00 261 THR A N 1
ATOM 1975 C CA . THR A 1 261 ? -1.446 11.467 4.734 1.00 86.00 261 THR A CA 1
ATOM 1976 C C . THR A 1 261 ? -1.191 11.545 6.237 1.00 86.00 261 THR A C 1
ATOM 1978 O O . THR A 1 261 ? -1.942 12.237 6.929 1.00 86.00 261 THR A O 1
ATOM 1981 N N . LEU A 1 262 ? -0.099 10.954 6.738 1.00 88.62 262 LEU A N 1
ATOM 1982 C CA . LEU A 1 262 ? 0.276 11.037 8.157 1.00 88.62 262 LEU A CA 1
ATOM 1983 C C . LEU A 1 262 ? 0.275 12.483 8.679 1.00 88.62 262 LEU A C 1
ATOM 1985 O O . LEU A 1 262 ? -0.342 12.779 9.697 1.00 88.62 262 LEU A O 1
ATOM 1989 N N . LYS A 1 263 ? 0.861 13.421 7.927 1.00 90.19 263 LYS A N 1
ATOM 1990 C CA . LYS A 1 263 ? 0.871 14.847 8.290 1.00 90.19 263 LYS A CA 1
ATOM 1991 C C . LYS A 1 263 ? -0.540 15.440 8.382 1.00 90.19 263 LYS A C 1
ATOM 1993 O O . LYS A 1 263 ? -0.838 16.196 9.301 1.00 90.19 263 LYS A O 1
ATOM 1998 N N . SER A 1 264 ? -1.417 15.129 7.424 1.00 93.06 264 SER A N 1
ATOM 1999 C CA . SER A 1 264 ? -2.806 15.611 7.453 1.00 93.06 264 SER A CA 1
ATOM 2000 C C . SER A 1 264 ? -3.625 14.979 8.583 1.00 93.06 264 SER A C 1
ATOM 2002 O O . SER A 1 264 ? -4.461 15.659 9.178 1.00 93.06 264 SER A O 1
ATOM 2004 N N . PHE A 1 265 ? -3.349 13.716 8.913 1.00 96.62 265 PHE A N 1
ATOM 2005 C CA . PHE A 1 265 ? -3.932 13.018 10.051 1.00 96.62 265 PHE A CA 1
ATOM 2006 C C . PHE A 1 265 ? -3.529 13.690 11.365 1.00 96.62 265 PHE A C 1
ATOM 2008 O O . PHE A 1 265 ? -4.406 14.096 12.120 1.00 96.62 265 PHE A O 1
ATOM 2015 N N . GLU A 1 266 ? -2.230 13.893 11.601 1.00 97.25 266 GLU A N 1
ATOM 2016 C CA . GLU A 1 266 ? -1.728 14.546 12.817 1.00 97.25 266 GLU A CA 1
ATOM 2017 C C . GLU A 1 266 ? -2.302 15.958 12.979 1.00 97.25 266 GLU A C 1
ATOM 2019 O O . GLU A 1 266 ? -2.819 16.291 14.043 1.00 97.25 266 GLU A O 1
ATOM 2024 N N . ASN A 1 267 ? -2.339 16.744 11.897 1.00 96.69 267 ASN A N 1
ATOM 2025 C CA . ASN A 1 267 ? -2.977 18.061 11.907 1.00 96.69 267 ASN A CA 1
ATOM 2026 C C . ASN A 1 267 ? -4.476 17.982 12.239 1.00 96.69 267 ASN A C 1
ATOM 2028 O O . ASN A 1 267 ? -5.009 18.862 12.913 1.00 96.69 267 ASN A O 1
ATOM 2032 N N . THR A 1 268 ? -5.182 16.960 11.750 1.00 97.75 268 THR A N 1
ATOM 2033 C CA . THR A 1 268 ? -6.604 16.758 12.064 1.00 97.75 268 THR A CA 1
ATOM 2034 C C . THR A 1 268 ? -6.777 16.446 13.548 1.00 97.75 268 THR A C 1
ATOM 2036 O O . THR A 1 268 ? -7.613 17.068 14.201 1.00 97.75 268 THR A O 1
ATOM 2039 N N . VAL A 1 269 ? -5.946 15.551 14.092 1.00 98.00 269 VAL A N 1
ATOM 2040 C CA . VAL A 1 269 ? -5.942 15.169 15.512 1.00 98.00 269 VAL A CA 1
ATOM 2041 C C . VAL A 1 269 ? -5.656 16.371 16.417 1.00 98.00 269 VAL A C 1
ATOM 2043 O O . VAL A 1 269 ? -6.401 16.618 17.370 1.00 98.00 269 VAL A O 1
ATOM 2046 N N . ASP A 1 270 ? -4.644 17.178 16.092 1.00 97.50 270 ASP A N 1
ATOM 2047 C CA . ASP A 1 270 ? -4.297 18.379 16.858 1.00 97.50 270 ASP A CA 1
ATOM 2048 C C . ASP A 1 270 ? -5.482 19.358 16.947 1.00 97.50 270 ASP A C 1
ATOM 2050 O O . ASP A 1 270 ? -5.726 19.952 18.002 1.00 97.50 270 ASP A O 1
ATOM 2054 N N . ASN A 1 271 ? -6.296 19.442 15.890 1.00 97.00 271 ASN A N 1
ATOM 2055 C CA . ASN A 1 271 ? -7.454 20.333 15.803 1.00 97.00 271 ASN A CA 1
ATOM 2056 C C . ASN A 1 271 ? -8.775 19.742 16.333 1.00 97.00 271 ASN A C 1
ATOM 2058 O O . ASN A 1 271 ? -9.782 20.455 16.341 1.00 97.00 271 ASN A O 1
ATOM 2062 N N . LEU A 1 272 ? -8.810 18.489 16.809 1.00 96.62 272 LEU A N 1
ATOM 2063 C CA . LEU A 1 272 ? -10.040 17.909 17.365 1.00 96.62 272 LEU A CA 1
ATOM 2064 C C . LEU A 1 272 ? -10.538 18.735 18.571 1.00 96.62 272 LEU A C 1
ATOM 2066 O O . LEU A 1 272 ? -9.767 18.979 19.507 1.00 96.62 272 LEU A O 1
ATOM 2070 N N . PRO A 1 273 ? -11.803 19.185 18.600 1.00 95.19 273 PRO A N 1
ATOM 2071 C CA . PRO A 1 273 ? -12.309 20.019 19.686 1.00 95.19 273 PRO A CA 1
ATOM 2072 C C . PRO A 1 273 ? -12.646 19.191 20.931 1.00 95.19 273 PRO A C 1
ATOM 2074 O O . PRO A 1 273 ? -13.207 18.106 20.819 1.00 95.19 273 PRO A O 1
ATOM 2077 N N . LEU A 1 274 ? -12.374 19.717 22.131 1.00 94.56 274 LEU A N 1
ATOM 2078 C CA . LEU A 1 274 ? -12.941 19.169 23.368 1.00 94.56 274 LEU A CA 1
ATOM 2079 C C . LEU A 1 274 ? -14.350 19.737 23.544 1.00 94.56 274 LEU A C 1
ATOM 2081 O O . LEU A 1 274 ? -14.519 20.887 23.954 1.00 94.56 274 LEU A O 1
ATOM 2085 N N . LYS A 1 275 ? -15.368 18.953 23.200 1.00 93.12 275 LYS A N 1
ATOM 2086 C CA . LYS A 1 275 ? -16.757 19.425 23.168 1.00 93.12 275 LYS A CA 1
ATOM 2087 C C . LYS A 1 275 ? -17.454 19.393 24.534 1.00 93.12 275 LYS A C 1
ATOM 2089 O O . LYS A 1 275 ? -18.394 20.155 24.761 1.00 93.12 275 LYS A O 1
ATOM 2094 N N . GLY A 1 276 ? -16.986 18.559 25.456 1.00 90.12 276 GLY A N 1
ATOM 2095 C CA . GLY A 1 276 ? -17.640 18.303 26.732 1.00 90.12 276 GLY A CA 1
ATOM 2096 C C . GLY A 1 276 ? -18.941 17.504 26.590 1.00 90.12 276 GLY A C 1
ATOM 2097 O O . GLY A 1 276 ? -19.336 17.089 25.505 1.00 90.12 276 GLY A O 1
ATOM 2098 N N . GLY A 1 277 ? -19.648 17.317 27.705 1.00 89.94 277 GLY A N 1
ATOM 2099 C CA . GLY A 1 277 ? -20.894 16.548 27.757 1.00 89.94 277 GLY A CA 1
ATOM 2100 C C . GLY A 1 277 ? -20.715 15.176 28.397 1.00 89.94 277 GLY A C 1
ATOM 2101 O O . GLY A 1 277 ? -19.755 14.955 29.133 1.00 89.94 277 GLY A O 1
ATOM 2102 N N . LYS A 1 278 ? -21.689 14.295 28.166 1.00 89.94 278 LYS A N 1
ATOM 2103 C CA . LYS A 1 278 ? -21.685 12.902 28.629 1.00 89.94 278 LYS A CA 1
ATOM 2104 C C . LYS A 1 278 ? -20.910 12.014 27.657 1.00 89.94 278 LYS A C 1
ATOM 2106 O O . LYS A 1 278 ? -20.551 12.473 26.585 1.00 89.94 278 LYS A O 1
ATOM 2111 N N . ILE A 1 279 ? -20.710 10.757 28.024 1.00 90.38 279 ILE A N 1
ATOM 2112 C CA . ILE A 1 279 ? -20.113 9.711 27.190 1.00 90.38 279 ILE A CA 1
ATOM 2113 C C . ILE A 1 279 ? -21.268 8.903 26.570 1.00 90.38 279 ILE A C 1
ATOM 2115 O O . ILE A 1 279 ? -22.090 8.363 27.307 1.00 90.38 279 ILE A O 1
ATOM 2119 N N . ARG A 1 280 ? -21.380 8.870 25.232 1.00 92.75 280 ARG A N 1
ATOM 2120 C CA . ARG A 1 280 ? -22.354 8.067 24.454 1.00 92.75 280 ARG A CA 1
ATOM 2121 C C . ARG A 1 280 ? -21.632 7.171 23.457 1.00 92.75 280 ARG A C 1
ATOM 2123 O O . ARG A 1 280 ? -21.655 7.394 22.243 1.00 92.75 280 ARG A O 1
ATOM 2130 N N . LEU A 1 281 ? -20.953 6.171 24.003 1.00 94.06 281 LEU A N 1
ATOM 2131 C CA . LEU A 1 281 ? -20.209 5.185 23.233 1.00 94.06 281 LEU A CA 1
ATOM 2132 C C . LEU A 1 281 ? -21.136 4.364 22.322 1.00 94.06 281 LEU A C 1
ATOM 2134 O O . LEU A 1 281 ? -20.763 4.053 21.195 1.00 94.06 281 LEU A O 1
ATOM 2138 N N . ASP A 1 282 ? -22.371 4.091 22.748 1.00 94.19 282 ASP A N 1
ATOM 2139 C CA . ASP A 1 282 ? -23.402 3.431 21.939 1.00 94.19 282 ASP A CA 1
ATOM 2140 C C . ASP A 1 282 ? -23.600 4.102 20.569 1.00 94.19 282 ASP A C 1
ATOM 2142 O O . ASP A 1 282 ? -23.600 3.439 19.528 1.00 94.19 282 ASP A O 1
ATOM 2146 N N . LYS A 1 283 ? -23.683 5.435 20.551 1.00 95.25 283 LYS A N 1
ATOM 2147 C CA . LYS A 1 283 ? -23.817 6.220 19.321 1.00 95.25 283 LYS A CA 1
ATOM 2148 C C . LYS A 1 283 ? -22.562 6.175 18.457 1.00 95.25 283 LYS A C 1
ATOM 2150 O O . LYS A 1 283 ? -22.674 6.081 17.235 1.00 95.25 283 LYS A O 1
ATOM 2155 N N . ALA A 1 284 ? -21.384 6.224 19.074 1.00 97.12 284 ALA A N 1
ATOM 2156 C CA . ALA A 1 284 ? -20.115 6.140 18.359 1.00 97.12 284 ALA A CA 1
ATOM 2157 C C . ALA A 1 284 ? -19.958 4.783 17.658 1.00 97.12 284 ALA A C 1
ATOM 2159 O O . ALA A 1 284 ? -19.598 4.735 16.485 1.00 97.12 284 ALA A O 1
ATOM 2160 N N . LEU A 1 285 ? -20.319 3.689 18.338 1.00 97.62 285 LEU A N 1
ATOM 2161 C CA . LEU A 1 285 ? -20.329 2.336 17.775 1.00 97.62 285 LEU A CA 1
ATOM 2162 C C . LEU A 1 285 ? -21.305 2.211 16.601 1.00 97.62 285 LEU A C 1
ATOM 2164 O O . LEU A 1 285 ? -20.963 1.655 15.556 1.00 97.62 285 LEU A O 1
ATOM 2168 N N . ARG A 1 286 ? -22.508 2.782 16.734 1.00 96.69 286 ARG A N 1
ATOM 2169 C CA . ARG A 1 286 ? -23.480 2.820 15.634 1.00 96.69 286 ARG A CA 1
ATOM 2170 C C . ARG A 1 286 ? -22.933 3.573 14.432 1.00 96.69 286 ARG A C 1
ATOM 2172 O O . ARG A 1 286 ? -22.964 3.031 13.328 1.00 96.69 286 ARG A O 1
ATOM 2179 N N . LEU A 1 287 ? -22.369 4.756 14.650 1.00 97.94 287 LEU A N 1
ATOM 2180 C CA . LEU A 1 287 ? -21.803 5.572 13.583 1.00 97.94 287 LEU A CA 1
ATOM 2181 C C . LEU A 1 287 ? -20.595 4.901 12.914 1.00 97.94 287 LEU A C 1
ATOM 2183 O O . LEU A 1 287 ? -20.452 4.967 11.693 1.00 97.94 287 LEU A O 1
ATOM 2187 N N . ALA A 1 288 ? -19.774 4.184 13.685 1.00 98.31 288 ALA A N 1
ATOM 2188 C CA . ALA A 1 288 ? -18.689 3.370 13.151 1.00 98.31 288 ALA A CA 1
ATOM 2189 C C . ALA A 1 288 ? -19.217 2.289 12.205 1.00 98.31 288 ALA A C 1
ATOM 2191 O O . ALA A 1 288 ? -18.674 2.121 11.118 1.00 98.31 288 ALA A O 1
ATOM 2192 N N . SER A 1 289 ? -20.301 1.603 12.581 1.00 97.50 289 SER A N 1
ATOM 2193 C CA . SER A 1 289 ? -20.898 0.554 11.747 1.00 97.50 289 SER A CA 1
ATOM 2194 C C . SER A 1 289 ? -21.587 1.082 10.487 1.00 97.50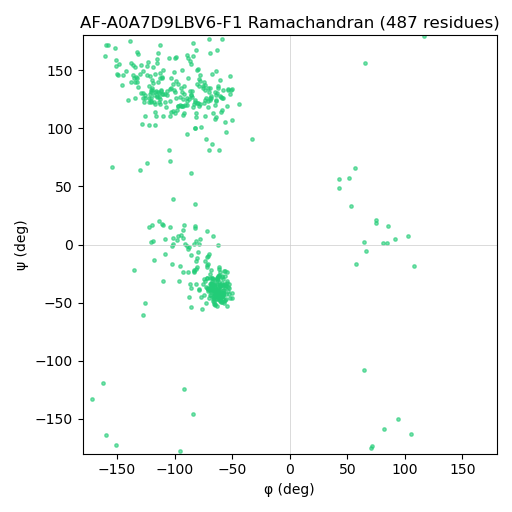 289 SER A C 1
ATOM 2196 O O . SER A 1 289 ? -21.522 0.447 9.443 1.00 97.50 289 SER A O 1
ATOM 2198 N N . SER A 1 290 ? -22.260 2.233 10.572 1.00 97.12 290 SER A N 1
ATOM 2199 C CA . SER A 1 290 ? -23.122 2.725 9.493 1.00 97.12 290 SER A CA 1
ATOM 2200 C C . SER A 1 290 ? -22.441 3.706 8.544 1.00 97.12 290 SER A C 1
ATOM 2202 O O . SER A 1 290 ? -22.974 3.956 7.467 1.00 97.12 290 SER A O 1
ATOM 2204 N N . ASP A 1 291 ? -21.318 4.310 8.944 1.00 97.19 291 ASP A N 1
ATOM 2205 C CA . ASP A 1 291 ? -20.607 5.301 8.130 1.00 97.19 291 ASP A CA 1
ATOM 2206 C C . ASP A 1 291 ? -19.135 4.914 7.926 1.00 97.19 291 ASP A C 1
ATOM 2208 O O . ASP A 1 291 ? -18.703 4.825 6.785 1.00 97.19 291 ASP A O 1
ATOM 2212 N N . VAL A 1 292 ? -18.367 4.587 8.971 1.00 97.94 292 VAL A N 1
ATOM 2213 C CA . VAL A 1 292 ? -16.915 4.348 8.807 1.00 97.94 292 VAL A CA 1
ATOM 2214 C C . VAL A 1 292 ? -16.599 2.986 8.179 1.00 97.94 292 VAL A C 1
ATOM 2216 O O . VAL A 1 292 ? -15.948 2.935 7.137 1.00 97.94 292 VAL A O 1
ATOM 2219 N N . PHE A 1 293 ? -17.074 1.885 8.763 1.00 97.00 293 PHE A N 1
ATOM 2220 C CA . PHE A 1 293 ? -16.834 0.524 8.266 1.00 97.00 293 PHE A CA 1
ATOM 2221 C C . PHE A 1 293 ? -17.863 0.125 7.205 1.00 97.00 293 PHE A C 1
ATOM 2223 O O . PHE A 1 293 ? -18.635 -0.815 7.368 1.00 97.00 293 PHE A O 1
ATOM 2230 N N . THR A 1 294 ? -17.882 0.866 6.097 1.00 95.38 294 THR A N 1
ATOM 2231 C CA . THR A 1 294 ? -18.738 0.572 4.943 1.00 95.38 294 THR A CA 1
ATOM 2232 C C . THR A 1 294 ? -17.941 0.652 3.645 1.00 95.38 294 THR A C 1
ATOM 2234 O O . THR A 1 294 ? -17.061 1.505 3.492 1.00 95.38 294 THR A O 1
ATOM 2237 N N . LYS A 1 295 ? -18.252 -0.222 2.674 1.00 91.88 295 LYS A N 1
ATOM 2238 C CA . LYS A 1 295 ? -17.564 -0.238 1.367 1.00 91.88 295 LYS A CA 1
ATOM 2239 C C . LYS A 1 295 ? -17.664 1.118 0.659 1.00 91.88 295 LYS A C 1
ATOM 2241 O O . LYS A 1 295 ? -16.689 1.609 0.103 1.00 91.88 295 LYS A O 1
ATOM 2246 N N . GLU A 1 296 ? -18.824 1.768 0.755 1.00 93.44 296 GLU A N 1
ATOM 2247 C CA . GLU A 1 296 ? -19.079 3.091 0.168 1.00 93.44 296 GLU A CA 1
ATOM 2248 C C . GLU A 1 296 ? -18.192 4.202 0.750 1.00 93.44 296 GLU A C 1
ATOM 2250 O O . GLU A 1 296 ? -17.904 5.190 0.069 1.00 93.44 296 GLU A O 1
ATOM 2255 N N . LYS A 1 297 ? -17.756 4.067 2.008 1.00 95.88 297 LYS A N 1
ATOM 2256 C CA . LYS A 1 297 ? -16.916 5.057 2.697 1.00 95.88 297 LYS A CA 1
ATOM 2257 C C . LYS A 1 297 ? -15.447 4.648 2.800 1.00 95.88 297 LYS A C 1
ATOM 2259 O O . LYS A 1 297 ? -14.685 5.299 3.514 1.00 95.88 297 LYS A O 1
ATOM 2264 N N . GLY A 1 298 ? -15.033 3.653 2.016 1.00 89.38 298 GLY A N 1
ATOM 2265 C CA . GLY A 1 298 ? -13.630 3.282 1.829 1.00 89.38 298 GLY A CA 1
ATOM 2266 C C . GLY A 1 298 ? -13.173 2.046 2.589 1.00 89.38 298 GLY A C 1
ATOM 2267 O O . GLY A 1 298 ? -11.983 1.764 2.555 1.00 89.38 298 GLY A O 1
ATOM 2268 N N . MET A 1 299 ? -14.073 1.307 3.247 1.00 92.38 299 MET A N 1
ATOM 2269 C CA . MET A 1 299 ? -13.712 0.012 3.825 1.00 92.38 299 MET A CA 1
ATOM 2270 C C . MET A 1 299 ? -13.320 -0.967 2.714 1.00 92.38 299 MET A C 1
ATOM 2272 O O . MET A 1 299 ? -14.104 -1.228 1.795 1.00 92.38 299 MET A O 1
ATOM 2276 N N . ARG A 1 300 ? -12.112 -1.514 2.820 1.00 85.00 300 ARG A N 1
ATOM 2277 C CA . ARG A 1 300 ? -11.537 -2.495 1.903 1.00 85.00 300 ARG A CA 1
ATOM 2278 C C . ARG A 1 300 ? -12.047 -3.905 2.215 1.00 85.00 300 ARG A C 1
ATOM 2280 O O . ARG A 1 300 ? -12.704 -4.158 3.230 1.00 85.00 300 ARG A O 1
ATOM 2287 N N . ASP A 1 301 ? -11.790 -4.818 1.285 1.00 76.50 301 ASP A N 1
ATOM 2288 C CA . ASP A 1 301 ? -12.273 -6.201 1.315 1.00 76.50 301 ASP A CA 1
ATOM 2289 C C . ASP A 1 301 ? -11.825 -7.003 2.554 1.00 76.50 301 ASP A C 1
ATOM 2291 O O . ASP A 1 301 ? -11.104 -6.522 3.428 1.00 76.50 301 ASP A O 1
ATOM 2295 N N . GLU A 1 302 ? -12.291 -8.246 2.660 1.00 65.88 302 GLU A N 1
ATOM 2296 C CA . GLU A 1 302 ? -12.059 -9.126 3.812 1.00 65.88 302 GLU A CA 1
ATOM 2297 C C . GLU A 1 302 ? -10.574 -9.442 4.071 1.00 65.88 302 GLU A C 1
ATOM 2299 O O . GLU A 1 302 ? -10.227 -9.800 5.197 1.00 65.88 302 GLU A O 1
ATOM 2304 N N . ASN A 1 303 ? -9.693 -9.258 3.080 1.00 62.44 303 ASN A N 1
ATOM 2305 C CA . ASN A 1 303 ? -8.257 -9.503 3.222 1.00 62.44 303 ASN A CA 1
ATOM 2306 C C . ASN A 1 303 ? -7.529 -8.345 3.917 1.00 62.44 303 ASN A C 1
ATOM 2308 O O . ASN A 1 303 ? -6.374 -8.503 4.318 1.00 62.44 303 ASN A O 1
ATOM 2312 N N . VAL A 1 304 ? -8.190 -7.194 4.080 1.00 77.06 304 VAL A N 1
ATOM 2313 C CA . VAL A 1 304 ? -7.663 -6.050 4.826 1.00 77.06 304 VAL A CA 1
ATOM 2314 C C . VAL A 1 304 ? -8.158 -6.088 6.276 1.00 77.06 304 VAL A C 1
ATOM 2316 O O . VAL A 1 304 ? -9.372 -6.010 6.513 1.00 77.06 304 VAL A O 1
ATOM 2319 N N . PRO A 1 305 ? -7.248 -6.171 7.267 1.00 85.75 305 PRO A N 1
ATOM 2320 C CA . PRO A 1 305 ? -7.579 -6.069 8.683 1.00 85.75 305 PRO A CA 1
ATOM 2321 C C . PRO A 1 305 ? -8.405 -4.821 8.997 1.00 85.75 305 PRO A C 1
ATOM 2323 O O . PRO A 1 305 ? -8.025 -3.709 8.638 1.00 85.75 305 PRO A O 1
ATOM 2326 N N . LYS A 1 306 ? -9.520 -5.008 9.706 1.00 92.06 306 LYS A N 1
ATOM 2327 C CA . LYS A 1 306 ? -10.371 -3.925 10.215 1.00 92.06 306 LYS A CA 1
ATOM 2328 C C . LYS A 1 306 ? -10.170 -3.840 11.715 1.00 92.06 306 LYS A C 1
ATOM 2330 O O . LYS A 1 306 ? -10.432 -4.818 12.413 1.00 92.06 306 LYS A O 1
ATOM 2335 N N . ILE A 1 307 ? -9.676 -2.715 12.217 1.00 95.94 307 ILE A N 1
ATOM 2336 C CA . ILE A 1 307 ? -9.312 -2.554 13.627 1.00 95.94 307 ILE A CA 1
ATOM 2337 C C . ILE A 1 307 ? -9.967 -1.288 14.163 1.00 95.94 307 ILE A C 1
ATOM 2339 O O . ILE A 1 307 ? -9.869 -0.223 13.566 1.00 95.94 307 ILE A O 1
ATOM 2343 N N . MET A 1 308 ? -10.639 -1.383 15.302 1.00 98.31 308 MET A N 1
ATOM 2344 C CA . MET A 1 308 ? -11.253 -0.231 15.949 1.00 98.31 308 MET A CA 1
ATOM 2345 C C . MET A 1 308 ? -10.671 -0.049 17.342 1.00 98.31 308 MET A C 1
ATOM 2347 O O . MET A 1 308 ? -10.760 -0.962 18.160 1.00 98.31 308 MET A O 1
ATOM 2351 N N . PHE A 1 309 ? -10.122 1.132 17.610 1.00 98.44 309 PHE A N 1
ATOM 2352 C CA . PHE A 1 309 ? -9.692 1.551 18.937 1.00 98.44 309 PHE A CA 1
ATOM 2353 C C . PHE A 1 309 ? -10.774 2.426 19.560 1.00 98.44 309 PHE A C 1
ATOM 2355 O O . PHE A 1 309 ? -11.201 3.417 18.968 1.00 98.44 309 PHE A O 1
ATOM 2362 N N . ILE A 1 310 ? -11.210 2.047 20.754 1.00 98.00 310 ILE A N 1
ATOM 2363 C CA . ILE A 1 310 ? -12.117 2.823 21.595 1.00 98.00 310 ILE A CA 1
ATOM 2364 C C . ILE A 1 310 ? -11.277 3.447 22.700 1.00 98.00 310 ILE A C 1
ATOM 2366 O O . ILE A 1 310 ? -10.613 2.708 23.422 1.00 98.00 310 ILE A O 1
ATOM 2370 N N . LEU A 1 311 ? -11.307 4.769 22.830 1.00 96.12 311 LEU A N 1
ATOM 2371 C CA . LEU A 1 311 ? -10.626 5.506 23.889 1.00 96.12 311 LEU A CA 1
ATOM 2372 C C . LEU A 1 311 ? -11.681 6.182 24.762 1.00 96.12 311 LEU A C 1
ATOM 2374 O O . LEU A 1 311 ? -12.558 6.843 24.224 1.00 96.12 311 LEU A O 1
ATOM 2378 N N . THR A 1 312 ? -11.624 5.987 26.080 1.00 92.25 312 THR A N 1
ATOM 2379 C CA . THR A 1 312 ? -12.565 6.585 27.044 1.00 92.25 312 THR A CA 1
ATOM 2380 C C . THR A 1 312 ? -11.886 6.819 28.392 1.00 92.25 312 THR A C 1
ATOM 2382 O O . THR A 1 312 ? -11.038 6.018 28.795 1.00 92.25 312 THR A O 1
ATOM 2385 N N . ASP A 1 313 ? -12.272 7.871 29.119 1.00 86.44 313 ASP A N 1
ATOM 2386 C CA . ASP A 1 313 ? -11.832 8.101 30.509 1.00 86.44 313 ASP A CA 1
ATOM 2387 C C . ASP A 1 313 ? -12.929 7.869 31.562 1.00 86.44 313 ASP A C 1
ATOM 2389 O O . ASP A 1 313 ? -12.735 8.105 32.757 1.00 86.44 313 ASP A O 1
ATOM 2393 N N . GLY A 1 314 ? -14.099 7.402 31.121 1.00 83.69 314 GLY A N 1
ATOM 2394 C CA . GLY A 1 314 ? -15.254 7.213 31.983 1.00 83.69 314 GLY A CA 1
ATOM 2395 C C . GLY A 1 314 ? -16.286 6.242 31.420 1.00 83.69 314 GLY A C 1
ATOM 2396 O O . GLY A 1 314 ? -16.012 5.455 30.511 1.00 83.69 314 GLY A O 1
ATOM 2397 N N . THR A 1 315 ? -17.485 6.295 32.000 1.00 81.12 315 THR A N 1
ATOM 2398 C CA . THR A 1 315 ? -18.576 5.349 31.747 1.00 81.12 315 THR A CA 1
ATOM 2399 C C . THR A 1 315 ? -19.771 5.972 31.043 1.00 81.12 315 THR A C 1
ATOM 2401 O O . THR A 1 315 ? -20.157 7.123 31.294 1.00 81.12 315 THR A O 1
ATOM 2404 N N . GLN A 1 316 ? -20.436 5.168 30.217 1.00 78.06 316 GLN A N 1
ATOM 2405 C CA . GLN A 1 316 ? -21.783 5.456 29.759 1.00 78.06 316 GLN A CA 1
ATOM 2406 C C . GLN A 1 316 ? -22.774 5.133 30.895 1.00 78.06 316 GLN A C 1
ATOM 2408 O O . GLN A 1 316 ? -23.124 3.985 31.186 1.00 78.06 316 GLN A O 1
ATOM 2413 N N . ASN A 1 317 ? -23.223 6.177 31.592 1.00 63.38 317 ASN A N 1
ATOM 2414 C CA . ASN A 1 317 ? -24.131 6.067 32.734 1.00 63.38 317 ASN A CA 1
ATOM 2415 C C . ASN A 1 317 ? -25.570 5.708 32.316 1.00 63.38 317 ASN A C 1
ATOM 2417 O O . ASN A 1 317 ? -26.388 6.615 32.176 1.00 63.38 317 ASN A O 1
ATOM 2421 N N . ARG A 1 318 ? -25.894 4.403 32.264 1.00 58.91 318 ARG A N 1
ATOM 2422 C CA . ARG A 1 318 ? -27.223 3.817 31.953 1.00 58.91 318 ARG A CA 1
ATOM 2423 C C . ARG A 1 318 ? -28.422 4.656 32.423 1.00 58.91 318 ARG A C 1
ATOM 2425 O O . ARG A 1 318 ? -28.944 4.461 33.525 1.00 58.91 318 ARG A O 1
ATOM 2432 N N . LYS A 1 319 ? -28.908 5.547 31.556 1.00 61.09 319 LYS A N 1
ATOM 2433 C CA . LYS A 1 319 ? -30.214 6.229 31.653 1.00 61.09 319 LYS A CA 1
ATOM 2434 C C . LYS A 1 319 ? -31.147 5.774 30.522 1.00 61.09 319 LYS A C 1
ATOM 2436 O O . LYS A 1 319 ? -30.752 5.023 29.639 1.00 61.09 319 LYS A O 1
ATOM 2441 N N . CYS A 1 320 ? -32.419 6.177 30.591 1.00 56.25 320 CYS A N 1
ATOM 2442 C CA . CYS A 1 320 ? -33.533 5.641 29.790 1.00 56.25 320 CYS A CA 1
ATOM 2443 C C . CYS A 1 320 ? -33.439 5.814 28.253 1.00 56.25 320 CYS A C 1
ATOM 2445 O O . CYS A 1 320 ? -34.358 5.389 27.561 1.00 56.25 320 CYS A O 1
ATOM 2447 N N . ASP A 1 321 ? -32.385 6.431 27.717 1.00 71.75 321 ASP A N 1
ATOM 2448 C CA . ASP A 1 321 ? -32.179 6.730 26.291 1.00 71.75 321 ASP A CA 1
ATOM 2449 C C . ASP A 1 321 ? -30.885 6.126 25.707 1.00 71.75 321 ASP A C 1
ATOM 2451 O O . ASP A 1 321 ? -30.430 6.536 24.635 1.00 71.75 321 ASP A O 1
ATOM 2455 N N . GLU A 1 322 ? -30.279 5.173 26.415 1.00 77.94 322 GLU A N 1
ATOM 2456 C CA . GLU A 1 322 ? -29.011 4.543 26.044 1.00 77.94 322 GLU A CA 1
ATOM 2457 C C . GLU A 1 322 ? -29.212 3.114 25.539 1.00 77.94 322 GLU A C 1
ATOM 2459 O O . GLU A 1 322 ? -29.900 2.300 26.163 1.00 77.94 322 GLU A O 1
ATOM 2464 N N . GLU A 1 323 ? -28.590 2.795 24.404 1.00 83.12 323 GLU A N 1
ATOM 2465 C CA . GLU A 1 323 ? -28.574 1.432 23.885 1.00 83.12 323 GLU A CA 1
ATOM 2466 C C . GLU A 1 323 ? -27.547 0.580 24.649 1.00 83.12 323 GLU A C 1
ATOM 2468 O O . GLU A 1 323 ? -26.486 1.047 25.071 1.00 83.12 323 GLU A O 1
ATOM 2473 N N . ALA A 1 324 ? -27.853 -0.708 24.828 1.00 88.00 324 ALA A N 1
ATOM 2474 C CA . ALA A 1 324 ? -26.886 -1.648 25.371 1.00 88.00 324 ALA A CA 1
ATOM 2475 C C . ALA A 1 324 ? -25.697 -1.793 24.410 1.00 88.00 324 ALA A C 1
ATOM 2477 O O . ALA A 1 324 ? -25.869 -2.178 23.256 1.00 88.00 324 ALA A O 1
ATOM 2478 N N . LEU A 1 325 ? -24.485 -1.560 24.911 1.00 90.31 325 LEU A N 1
ATOM 2479 C CA . LEU A 1 325 ? -23.255 -1.604 24.116 1.00 90.31 325 LEU A CA 1
ATOM 2480 C C . LEU A 1 325 ? -23.047 -2.918 23.343 1.00 90.31 325 LEU A C 1
ATOM 2482 O O . LEU A 1 325 ? -22.557 -2.896 22.219 1.00 90.31 325 LEU A O 1
ATOM 2486 N N . GLU A 1 326 ? -23.498 -4.048 23.892 1.00 87.62 326 GLU A N 1
ATOM 2487 C CA . GLU A 1 326 ? -23.482 -5.352 23.210 1.00 87.62 326 GLU A CA 1
ATOM 2488 C C . GLU A 1 326 ? -24.331 -5.388 21.928 1.00 87.62 326 GLU A C 1
ATOM 2490 O O . GLU A 1 326 ? -23.985 -6.071 20.966 1.00 87.62 326 GLU A O 1
ATOM 2495 N N . LEU A 1 327 ? -25.434 -4.635 21.882 1.00 90.62 327 LEU A N 1
ATOM 2496 C CA . LEU A 1 327 ? -26.256 -4.505 20.677 1.00 90.62 327 LEU A CA 1
ATOM 2497 C C . LEU A 1 327 ? -25.624 -3.532 19.679 1.00 90.62 327 LEU A C 1
ATOM 2499 O O . LEU A 1 327 ? -25.645 -3.789 18.474 1.00 90.62 327 LEU A O 1
ATOM 2503 N N . ALA A 1 328 ? -25.025 -2.449 20.177 1.00 93.44 328 ALA A N 1
ATOM 2504 C CA . ALA A 1 328 ? -24.361 -1.450 19.346 1.00 93.44 328 ALA A CA 1
ATOM 2505 C C . ALA A 1 328 ? -23.092 -1.999 18.662 1.00 93.44 328 ALA A C 1
ATOM 2507 O O . ALA A 1 328 ? -22.822 -1.647 17.516 1.00 93.44 328 ALA A O 1
ATOM 2508 N N . ILE A 1 329 ? -22.342 -2.896 19.319 1.00 94.94 329 ILE A N 1
ATOM 2509 C CA . ILE A 1 329 ? -21.110 -3.499 18.774 1.00 94.94 329 ILE A CA 1
ATOM 2510 C C . ILE A 1 329 ? -21.371 -4.667 17.810 1.00 94.94 329 ILE A C 1
ATOM 2512 O O . ILE A 1 329 ? -20.505 -5.008 17.003 1.00 94.94 329 ILE A O 1
ATOM 2516 N N . ALA A 1 330 ? -22.545 -5.304 17.874 1.00 92.06 330 ALA A N 1
ATOM 2517 C CA . ALA A 1 330 ? -22.836 -6.517 17.107 1.00 92.06 330 ALA A CA 1
ATOM 2518 C C . ALA A 1 330 ? -22.635 -6.374 15.580 1.00 92.06 330 ALA A C 1
ATOM 2520 O O . ALA A 1 330 ? -22.018 -7.268 14.998 1.00 92.06 330 ALA A O 1
ATOM 2521 N N . PRO A 1 331 ? -23.056 -5.277 14.914 1.00 93.12 331 PRO A N 1
ATOM 2522 C CA . PRO A 1 331 ? -22.804 -5.098 13.482 1.00 93.12 331 PRO A CA 1
ATOM 2523 C C . PRO A 1 331 ? -21.310 -5.075 13.135 1.00 93.12 331 PRO A C 1
ATOM 2525 O O . PRO A 1 331 ? -20.893 -5.729 12.189 1.00 93.12 331 PRO A O 1
ATOM 2528 N N . LEU A 1 332 ? -20.490 -4.403 13.948 1.00 93.75 332 LEU A N 1
ATOM 2529 C CA . LEU A 1 332 ? -19.039 -4.309 13.739 1.00 93.75 332 LEU A CA 1
ATOM 2530 C C . LEU A 1 332 ? -18.362 -5.679 13.856 1.00 93.75 332 LEU A C 1
ATOM 2532 O O . LEU A 1 332 ? -17.467 -6.009 13.083 1.00 93.75 332 LEU A O 1
ATOM 2536 N N . ARG A 1 333 ? -18.826 -6.518 14.789 1.00 86.88 333 ARG A N 1
ATOM 2537 C CA . ARG A 1 333 ? -18.343 -7.901 14.923 1.00 86.88 333 ARG A CA 1
ATOM 2538 C C . ARG A 1 333 ? -18.684 -8.755 13.709 1.00 86.88 333 ARG A C 1
ATOM 2540 O O . ARG A 1 333 ? -17.861 -9.575 13.306 1.00 86.88 333 ARG A O 1
ATOM 2547 N N . ASN A 1 334 ? -19.877 -8.575 13.148 1.00 84.94 334 ASN A N 1
ATOM 2548 C CA . ASN A 1 334 ? -20.315 -9.312 11.965 1.00 84.94 334 ASN A CA 1
ATOM 2549 C C . ASN A 1 334 ? -19.502 -8.926 10.720 1.00 84.94 334 ASN A C 1
ATOM 2551 O O . ASN A 1 334 ? -19.214 -9.797 9.907 1.00 84.94 334 ASN A O 1
ATOM 2555 N N . GLU A 1 335 ? -19.057 -7.671 10.632 1.00 83.75 335 GLU A N 1
ATOM 2556 C CA . GLU A 1 335 ? -18.128 -7.172 9.601 1.00 83.75 335 GLU A CA 1
ATOM 2557 C C . GLU A 1 335 ? -16.653 -7.551 9.865 1.00 83.75 335 GLU A C 1
ATOM 2559 O O . GLU A 1 335 ? -15.747 -7.129 9.148 1.00 83.75 335 GLU A O 1
ATOM 2564 N N . GLY A 1 336 ? -16.377 -8.344 10.908 1.00 84.94 336 GLY A N 1
ATOM 2565 C CA . GLY A 1 336 ? -15.030 -8.828 11.215 1.00 84.94 336 GLY A CA 1
ATOM 2566 C C . GLY A 1 336 ? -14.092 -7.784 11.829 1.00 84.94 336 GLY A C 1
ATOM 2567 O O . GLY A 1 336 ? -12.880 -7.993 11.827 1.00 84.94 336 GLY A O 1
ATOM 2568 N N . VAL A 1 337 ? -14.620 -6.684 12.378 1.00 91.19 337 VAL A N 1
ATOM 2569 C CA . VAL A 1 337 ? -13.814 -5.634 13.021 1.00 91.19 337 VAL A CA 1
ATOM 2570 C C . VAL A 1 337 ? -13.199 -6.149 14.330 1.00 91.19 337 VAL A C 1
ATOM 2572 O O . VAL A 1 337 ? -13.904 -6.599 15.239 1.00 91.19 337 VAL A O 1
ATOM 2575 N N . HIS A 1 338 ? -11.872 -6.057 14.453 1.00 92.69 338 HIS A N 1
ATOM 2576 C CA . HIS A 1 338 ? -11.128 -6.335 15.683 1.00 92.69 338 HIS A CA 1
ATOM 2577 C C . HIS A 1 338 ? -11.183 -5.121 16.613 1.00 92.69 338 HIS A C 1
ATOM 2579 O O . HIS A 1 338 ? -10.631 -4.067 16.311 1.00 92.69 338 HIS A O 1
ATOM 2585 N N . VAL A 1 339 ? -11.859 -5.267 17.749 1.00 96.19 339 VAL A N 1
ATOM 2586 C CA . VAL A 1 339 ? -12.104 -4.173 18.697 1.00 96.19 339 VAL A CA 1
ATOM 2587 C C . VAL A 1 339 ? -11.047 -4.186 19.793 1.00 96.19 339 VAL A C 1
ATOM 2589 O O . VAL A 1 339 ? -10.875 -5.205 20.461 1.00 96.19 339 VAL A O 1
ATOM 2592 N N . VAL A 1 340 ? -10.397 -3.044 19.999 1.00 97.19 340 VAL A N 1
ATOM 2593 C CA . VAL A 1 340 ? -9.463 -2.763 21.091 1.00 97.19 340 VAL A CA 1
ATOM 2594 C C . VAL A 1 340 ? -10.072 -1.661 21.949 1.00 97.19 340 VAL A C 1
ATOM 2596 O O . VAL A 1 340 ? -10.456 -0.616 21.426 1.00 97.19 340 VAL A O 1
ATOM 2599 N N . ALA A 1 341 ? -10.177 -1.884 23.253 1.00 97.06 341 ALA A N 1
ATOM 2600 C CA . ALA A 1 341 ? -10.738 -0.910 24.181 1.00 97.06 341 ALA A CA 1
ATOM 2601 C C . ALA A 1 341 ? -9.663 -0.398 25.141 1.00 97.06 341 ALA A C 1
ATOM 2603 O O . ALA A 1 341 ? -8.940 -1.183 25.751 1.00 97.06 341 ALA A O 1
ATOM 2604 N N . ILE A 1 342 ? -9.576 0.923 25.260 1.00 97.06 342 ILE A N 1
ATOM 2605 C CA . ILE A 1 342 ? -8.603 1.659 26.059 1.00 97.06 342 ILE A CA 1
ATOM 2606 C C . ILE A 1 342 ? -9.393 2.527 27.035 1.00 97.06 342 ILE A C 1
ATOM 2608 O O . ILE A 1 342 ? -9.971 3.545 26.655 1.00 97.06 342 ILE A O 1
ATOM 2612 N N . GLY A 1 343 ? -9.450 2.082 28.283 1.00 94.25 343 GLY A N 1
ATOM 2613 C CA . GLY A 1 343 ? -10.000 2.838 29.396 1.00 94.25 343 GLY A CA 1
ATOM 2614 C C . GLY A 1 343 ? -8.879 3.469 30.212 1.00 94.25 343 GLY A C 1
ATOM 2615 O O . GLY A 1 343 ? -7.908 2.797 30.558 1.00 94.25 343 GLY A O 1
ATOM 2616 N N . VAL A 1 344 ? -9.014 4.749 30.534 1.00 91.38 344 VAL A N 1
ATOM 2617 C CA . VAL A 1 344 ? -8.071 5.467 31.398 1.00 91.38 344 VAL A CA 1
ATOM 2618 C C . VAL A 1 344 ? -8.802 6.030 32.615 1.00 91.38 344 VAL A C 1
ATOM 2620 O O . VAL A 1 344 ? -9.957 6.430 32.517 1.00 91.38 344 VAL A O 1
ATOM 2623 N N . GLY A 1 345 ? -8.148 6.065 33.775 1.00 87.38 345 GLY A N 1
ATOM 2624 C CA . GLY A 1 345 ? -8.689 6.704 34.975 1.00 87.38 345 GLY A CA 1
ATOM 2625 C C . GLY A 1 345 ? -9.960 6.022 35.492 1.00 87.38 345 GLY A C 1
ATOM 2626 O O . GLY A 1 345 ? -9.895 4.930 36.048 1.00 87.38 345 GLY A O 1
ATOM 2627 N N . GLU A 1 346 ? -11.115 6.674 35.328 1.00 85.44 346 GLU A N 1
ATOM 2628 C CA . GLU A 1 346 ? -12.409 6.239 35.886 1.00 85.44 346 GLU A CA 1
ATOM 2629 C C . GLU A 1 346 ? -13.235 5.371 34.911 1.00 85.44 346 GLU A C 1
ATOM 2631 O O . GLU A 1 346 ? -14.429 5.134 35.126 1.00 85.44 346 GLU A O 1
ATOM 2636 N N . ALA A 1 347 ? -12.627 4.893 33.824 1.00 89.00 347 ALA A N 1
ATOM 2637 C CA . ALA A 1 347 ? -13.263 3.966 32.894 1.00 89.00 347 ALA A CA 1
ATOM 2638 C C . ALA A 1 347 ? -13.634 2.628 33.574 1.00 89.00 347 ALA A C 1
ATOM 2640 O O . ALA A 1 347 ? -12.833 2.026 34.289 1.00 89.00 347 ALA A O 1
ATOM 2641 N N . ASP A 1 348 ? -14.848 2.119 33.324 1.00 89.31 348 ASP A N 1
ATOM 2642 C CA . ASP A 1 348 ? -15.321 0.860 33.921 1.00 89.31 348 ASP A CA 1
ATOM 2643 C C . ASP A 1 348 ? -15.007 -0.336 33.020 1.00 89.31 348 ASP A C 1
ATOM 2645 O O . ASP A 1 348 ? -15.594 -0.526 31.949 1.00 89.31 348 ASP A O 1
ATOM 2649 N N . GLU A 1 349 ? -14.119 -1.206 33.499 1.00 91.00 349 GLU A N 1
ATOM 2650 C CA . GLU A 1 349 ? -13.763 -2.459 32.831 1.00 91.00 349 GLU A CA 1
ATOM 2651 C C . GLU A 1 349 ? -15.001 -3.306 32.484 1.00 91.00 349 GLU A C 1
ATOM 2653 O O . GLU A 1 349 ? -15.041 -3.951 31.438 1.00 91.00 349 GLU A O 1
ATOM 2658 N N . ARG A 1 350 ? -16.055 -3.285 33.312 1.00 89.62 350 ARG A N 1
ATOM 2659 C CA . ARG A 1 350 ? -17.287 -4.066 33.085 1.00 89.62 350 ARG A CA 1
ATOM 2660 C C . ARG A 1 350 ? -18.091 -3.565 31.888 1.00 89.62 350 ARG A C 1
ATOM 2662 O O . ARG A 1 350 ? -18.892 -4.326 31.348 1.00 89.62 350 ARG A O 1
ATOM 2669 N N . GLU A 1 351 ? -17.899 -2.311 31.492 1.00 89.62 351 GLU A N 1
ATOM 2670 C CA . GLU A 1 351 ? -18.534 -1.698 30.327 1.00 89.62 351 GLU A CA 1
ATOM 2671 C C . GLU A 1 351 ? -17.746 -1.975 29.039 1.00 89.62 351 GLU A C 1
ATOM 2673 O O . GLU A 1 351 ? -18.344 -2.241 27.996 1.00 89.62 351 GLU A O 1
ATOM 2678 N N . LEU A 1 352 ? -16.411 -1.982 29.123 1.00 93.06 352 LEU A N 1
ATOM 2679 C CA . LEU A 1 352 ? -15.519 -2.187 27.978 1.00 93.06 352 LEU A CA 1
ATOM 2680 C C . LEU A 1 352 ? -15.238 -3.663 27.674 1.00 93.06 352 LEU A C 1
ATOM 2682 O O . LEU A 1 352 ? -15.125 -4.057 26.511 1.00 93.06 352 LEU A O 1
ATOM 2686 N N . ARG A 1 353 ? -15.164 -4.519 28.697 1.00 92.62 353 ARG A N 1
ATOM 2687 C CA . ARG A 1 353 ? -14.925 -5.961 28.544 1.00 92.62 353 ARG A CA 1
ATOM 2688 C C . ARG A 1 353 ? -15.888 -6.646 27.571 1.00 92.62 353 ARG A C 1
ATOM 2690 O O . ARG A 1 353 ? -15.404 -7.470 26.792 1.00 92.62 353 ARG A O 1
ATOM 2697 N N . PRO A 1 354 ? -17.200 -6.355 27.578 1.00 90.44 354 PRO A N 1
ATOM 2698 C CA . PRO A 1 354 ? -18.147 -6.950 26.652 1.00 90.44 354 PRO A CA 1
ATOM 2699 C C . PRO A 1 354 ? -17.999 -6.429 25.217 1.00 90.44 354 PRO A C 1
ATOM 2701 O O . PRO A 1 354 ? -18.576 -7.022 24.324 1.00 90.44 354 PRO A O 1
ATOM 2704 N N . LEU A 1 355 ? -17.220 -5.373 24.947 1.00 92.81 355 LEU A N 1
ATOM 2705 C CA . LEU A 1 355 ? -16.963 -4.883 23.584 1.00 92.81 355 LEU A CA 1
ATOM 2706 C C . LEU A 1 355 ? -15.868 -5.684 22.880 1.00 92.81 355 LEU A C 1
ATOM 2708 O O . LEU A 1 355 ? -15.954 -5.948 21.678 1.00 92.81 355 LEU A O 1
ATOM 2712 N N . VAL A 1 356 ? -14.879 -6.151 23.638 1.00 92.56 356 VAL A N 1
ATOM 2713 C CA . VAL A 1 356 ? -13.709 -6.849 23.105 1.00 92.56 356 VAL A CA 1
ATOM 2714 C C . VAL A 1 356 ? -13.871 -8.370 23.091 1.00 92.56 356 VAL A C 1
ATOM 2716 O O . VAL A 1 356 ? -14.534 -8.972 23.941 1.00 92.56 356 VAL A O 1
ATOM 2719 N N . LYS A 1 357 ? -13.215 -9.031 22.131 1.00 87.69 357 LYS A N 1
ATOM 2720 C CA . LYS A 1 357 ? -13.252 -10.496 22.005 1.00 87.69 357 LYS A CA 1
ATOM 2721 C C . LYS A 1 357 ? -12.342 -11.174 23.031 1.00 87.69 357 LYS A C 1
ATOM 2723 O O . LYS A 1 357 ? -12.751 -12.148 23.666 1.00 87.69 357 LYS A O 1
ATOM 2728 N N . SER A 1 358 ? -11.120 -10.670 23.201 1.00 88.44 358 SER A N 1
ATOM 2729 C CA . SER A 1 358 ? -10.135 -11.188 24.152 1.00 88.44 358 SER A CA 1
ATOM 2730 C C . SER A 1 358 ? -9.908 -10.198 25.296 1.00 88.44 358 SER A C 1
ATOM 2732 O O . SER A 1 358 ? -9.835 -9.001 25.039 1.00 88.44 358 SER A O 1
ATOM 2734 N N . PRO A 1 359 ? -9.679 -10.661 26.542 1.00 87.12 359 PRO A N 1
ATOM 2735 C CA . PRO A 1 359 ? -9.195 -9.791 27.617 1.00 87.12 359 PRO A CA 1
ATOM 2736 C C . PRO A 1 359 ? -7.880 -9.073 27.281 1.00 87.12 359 PRO A C 1
ATOM 2738 O O . PRO A 1 359 ? -7.591 -8.043 27.864 1.00 87.12 359 PRO A O 1
ATOM 2741 N N . ARG A 1 360 ? -7.081 -9.605 26.343 1.00 90.50 360 ARG A N 1
ATOM 2742 C CA . ARG A 1 360 ? -5.830 -8.969 25.887 1.00 90.50 360 ARG A CA 1
ATOM 2743 C C . ARG A 1 360 ? -6.047 -7.748 24.989 1.00 90.50 360 ARG A C 1
ATOM 2745 O O . ARG A 1 360 ? -5.089 -7.038 24.729 1.00 90.50 360 ARG A O 1
ATOM 2752 N N . ASP A 1 361 ? -7.265 -7.557 24.488 1.00 93.62 361 ASP A N 1
ATOM 2753 C CA . ASP A 1 361 ? -7.635 -6.403 23.665 1.00 93.62 361 ASP A CA 1
ATOM 2754 C C . ASP A 1 361 ? -8.211 -5.259 24.534 1.00 93.62 361 ASP A C 1
ATOM 2756 O O . ASP A 1 361 ? -8.711 -4.272 23.999 1.00 93.62 361 ASP A O 1
ATOM 2760 N N . LEU A 1 362 ? -8.192 -5.408 25.866 1.00 96.06 362 LEU A N 1
ATOM 2761 C CA . LEU A 1 362 ? -8.669 -4.427 26.838 1.00 96.06 362 LEU A CA 1
ATOM 2762 C C . LEU A 1 362 ? -7.498 -3.897 27.663 1.00 96.06 362 LEU A C 1
ATOM 2764 O O . LEU A 1 362 ? -6.767 -4.675 28.274 1.00 96.06 362 LEU A O 1
ATOM 2768 N N . PHE A 1 363 ? -7.371 -2.578 27.708 1.00 96.19 363 PHE A N 1
ATOM 2769 C CA . PHE A 1 363 ? -6.343 -1.866 28.455 1.00 96.19 363 PHE A CA 1
ATOM 2770 C C . PHE A 1 363 ? -7.028 -0.925 29.438 1.00 96.19 363 PHE A C 1
ATOM 2772 O O . PHE A 1 363 ? -7.842 -0.106 29.018 1.00 96.19 363 PHE A O 1
ATOM 2779 N N . ILE A 1 364 ? -6.723 -1.075 30.726 1.00 94.31 364 ILE A N 1
ATOM 2780 C CA . ILE A 1 364 ? -7.215 -0.217 31.807 1.00 94.31 364 ILE A CA 1
ATOM 2781 C C . ILE A 1 364 ? -5.993 0.298 32.556 1.00 94.31 364 ILE A C 1
ATOM 2783 O O . ILE A 1 364 ? -5.312 -0.486 33.211 1.00 94.31 364 ILE A O 1
ATOM 2787 N N . GLU A 1 365 ? -5.716 1.592 32.439 1.00 93.19 365 GLU A N 1
ATOM 2788 C CA . GLU A 1 365 ? -4.542 2.231 33.047 1.00 93.19 365 GLU A CA 1
ATOM 2789 C C . GLU A 1 365 ? -4.931 3.526 33.773 1.00 93.19 365 GLU A C 1
ATOM 2791 O O . GLU A 1 365 ? -6.029 4.056 33.588 1.00 93.19 365 GLU A O 1
ATOM 2796 N N . GLY A 1 366 ? -4.041 4.056 34.616 1.00 88.00 366 GLY A N 1
ATOM 2797 C CA . GLY A 1 366 ? -4.316 5.286 35.364 1.00 88.00 366 GLY A CA 1
ATOM 2798 C C . GLY A 1 366 ? -4.273 6.543 34.493 1.00 88.00 366 GLY A C 1
ATOM 2799 O O . GLY A 1 366 ? -5.010 7.495 34.747 1.00 88.00 366 GLY A O 1
ATOM 2800 N N . ASP A 1 367 ? -3.432 6.535 33.456 1.00 86.25 367 ASP A N 1
ATOM 2801 C CA . ASP A 1 367 ? -3.182 7.678 32.576 1.00 86.25 367 ASP A CA 1
ATOM 2802 C C . ASP A 1 367 ? -2.859 7.244 31.128 1.00 86.25 367 ASP A C 1
ATOM 2804 O O . ASP A 1 367 ? -2.359 6.146 30.876 1.00 86.25 367 ASP A O 1
ATOM 2808 N N . PHE A 1 368 ? -3.108 8.124 30.152 1.00 86.44 368 PHE A N 1
ATOM 2809 C CA . PHE A 1 368 ? -2.806 7.863 28.738 1.00 86.44 368 PHE A CA 1
ATOM 2810 C C . PHE A 1 368 ? -1.301 7.671 28.456 1.00 86.44 368 PHE A C 1
ATOM 2812 O O . PHE A 1 368 ? -0.928 6.931 27.540 1.00 86.44 368 PHE A O 1
ATOM 2819 N N . ASP A 1 369 ? -0.418 8.282 29.247 1.00 87.06 369 ASP A N 1
ATOM 2820 C CA . ASP A 1 369 ? 1.028 8.074 29.121 1.00 87.06 369 ASP A CA 1
ATOM 2821 C C . ASP A 1 369 ? 1.410 6.627 29.484 1.00 87.06 369 ASP A C 1
ATOM 2823 O O . ASP A 1 369 ? 2.293 6.034 28.857 1.00 87.06 369 ASP A O 1
ATOM 2827 N N . GLU A 1 370 ? 0.711 6.027 30.453 1.00 90.81 370 GLU A N 1
ATOM 2828 C CA . GLU A 1 370 ? 0.954 4.656 30.918 1.00 90.81 370 GLU A CA 1
ATOM 2829 C C . GLU A 1 370 ? 0.508 3.622 29.878 1.00 90.81 370 GLU A C 1
ATOM 2831 O O . GLU A 1 370 ? 1.211 2.634 29.649 1.00 90.81 370 GLU A O 1
ATOM 2836 N N . VAL A 1 371 ? -0.604 3.880 29.178 1.00 92.62 371 VAL A N 1
ATOM 2837 C CA . VAL A 1 371 ? -1.165 2.942 28.191 1.00 92.62 371 VAL A CA 1
ATOM 2838 C C . VAL A 1 371 ? -0.469 2.983 26.830 1.00 92.62 371 VAL A C 1
ATOM 2840 O O . VAL A 1 371 ? -0.531 2.017 26.067 1.00 92.62 371 VAL A O 1
ATOM 2843 N N . THR A 1 372 ? 0.254 4.063 26.523 1.00 91.56 372 THR A N 1
ATOM 2844 C CA . THR A 1 372 ? 0.872 4.259 25.202 1.00 91.56 372 THR A CA 1
ATOM 2845 C C . THR A 1 372 ? 1.819 3.117 24.831 1.00 91.56 372 THR A C 1
ATOM 2847 O O . THR A 1 372 ? 1.694 2.527 23.756 1.00 91.56 372 THR A O 1
ATOM 2850 N N . LYS A 1 373 ? 2.752 2.752 25.717 1.00 92.56 373 LYS A N 1
ATOM 2851 C CA . LYS A 1 373 ? 3.718 1.679 25.435 1.00 92.56 373 LYS A CA 1
ATOM 2852 C C . LYS A 1 373 ? 3.050 0.295 25.301 1.00 92.56 373 LYS A C 1
ATOM 2854 O O . LYS A 1 373 ? 3.321 -0.360 24.293 1.00 92.56 373 LYS A O 1
ATOM 2859 N N . PRO A 1 374 ? 2.177 -0.147 26.231 1.00 94.31 374 PRO A N 1
ATOM 2860 C CA . PRO A 1 374 ? 1.398 -1.375 26.072 1.00 94.31 374 PRO A CA 1
ATOM 2861 C C . PRO A 1 374 ? 0.664 -1.473 24.732 1.00 94.31 374 PRO A C 1
ATOM 2863 O O . PRO A 1 374 ? 0.691 -2.532 24.107 1.00 94.31 374 PRO A O 1
ATOM 2866 N N . ILE A 1 375 ? 0.068 -0.375 24.255 1.00 94.31 375 ILE A N 1
ATOM 2867 C CA . ILE A 1 375 ? -0.635 -0.349 22.966 1.00 94.31 375 ILE A CA 1
ATOM 2868 C C . ILE A 1 375 ? 0.328 -0.505 21.791 1.00 94.31 375 ILE A C 1
ATOM 2870 O O . ILE A 1 375 ? 0.049 -1.299 20.894 1.00 94.31 375 ILE A O 1
ATOM 2874 N N . MET A 1 376 ? 1.476 0.178 21.793 1.00 93.62 376 MET A N 1
ATOM 2875 C CA . MET A 1 376 ? 2.475 0.003 20.727 1.00 93.62 376 MET A CA 1
ATOM 2876 C C . MET A 1 376 ? 2.999 -1.439 20.667 1.00 93.62 376 MET A C 1
ATOM 2878 O O . MET A 1 376 ? 3.158 -2.004 19.583 1.00 93.62 376 MET A O 1
ATOM 2882 N N . ASP A 1 377 ? 3.243 -2.065 21.820 1.00 91.38 377 ASP A N 1
ATOM 2883 C CA . ASP A 1 377 ? 3.685 -3.461 21.885 1.00 91.38 377 ASP A CA 1
ATOM 2884 C C . ASP A 1 377 ? 2.569 -4.427 21.449 1.00 91.38 377 ASP A C 1
ATOM 2886 O O . ASP A 1 377 ? 2.820 -5.380 20.706 1.00 91.38 377 ASP A O 1
ATOM 2890 N N . PHE A 1 378 ? 1.319 -4.144 21.822 1.00 91.44 378 PHE A N 1
ATOM 2891 C CA . PHE A 1 378 ? 0.155 -4.897 21.368 1.00 91.44 378 PHE A CA 1
ATOM 2892 C C . PHE A 1 378 ? -0.039 -4.814 19.854 1.00 91.44 378 PHE A C 1
ATOM 2894 O O . PHE A 1 378 ? -0.240 -5.852 19.231 1.00 91.44 378 PHE A O 1
ATOM 2901 N N . ILE A 1 379 ? 0.057 -3.627 19.244 1.00 90.81 379 ILE A N 1
ATOM 2902 C CA . ILE A 1 379 ? -0.086 -3.457 17.789 1.00 90.81 379 ILE A CA 1
ATOM 2903 C C . ILE A 1 379 ? 0.947 -4.317 17.057 1.00 90.81 379 ILE A C 1
ATOM 2905 O O . ILE A 1 379 ? 0.596 -5.024 16.111 1.00 90.81 379 ILE A O 1
ATOM 2909 N N . LYS A 1 380 ? 2.197 -4.343 17.532 1.00 86.19 380 LYS A N 1
ATOM 2910 C CA . LYS A 1 380 ? 3.250 -5.195 16.957 1.00 86.19 380 LYS A CA 1
ATOM 2911 C C . LYS A 1 380 ? 2.894 -6.678 17.035 1.00 86.19 380 LYS A C 1
ATOM 2913 O O . LYS A 1 380 ? 3.073 -7.397 16.055 1.00 86.19 380 LYS A O 1
ATOM 2918 N N . GLU A 1 381 ? 2.380 -7.155 18.166 1.00 83.94 381 GLU A N 1
ATOM 2919 C CA . GLU A 1 381 ? 1.967 -8.558 18.321 1.00 83.94 381 GLU A CA 1
ATOM 2920 C C . GLU A 1 381 ? 0.693 -8.901 17.532 1.00 83.94 381 GLU A C 1
ATOM 2922 O O . GLU A 1 381 ? 0.605 -9.971 16.924 1.00 83.94 381 GLU A O 1
ATOM 2927 N N . LEU A 1 382 ? -0.276 -7.985 17.484 1.00 83.75 382 LEU A N 1
ATOM 2928 C CA . LEU A 1 382 ? -1.493 -8.110 16.689 1.00 83.75 382 LEU A CA 1
ATOM 2929 C C . LEU A 1 382 ? -1.137 -8.260 15.208 1.00 83.75 382 LEU A C 1
ATOM 2931 O O . LEU A 1 382 ? -1.581 -9.203 14.553 1.00 83.75 382 LEU A O 1
ATOM 2935 N N . CYS A 1 383 ? -0.281 -7.377 14.697 1.00 78.75 383 CYS A N 1
ATOM 2936 C CA . CYS A 1 383 ? 0.120 -7.376 13.297 1.00 78.75 383 CYS A CA 1
ATOM 2937 C C . CYS A 1 383 ? 0.989 -8.586 12.946 1.00 78.75 383 CYS A C 1
ATOM 2939 O O . CYS A 1 383 ? 0.798 -9.169 11.885 1.00 78.75 383 CYS A O 1
ATOM 2941 N N . LYS A 1 384 ? 1.831 -9.078 13.868 1.00 72.06 384 LYS A N 1
ATOM 2942 C CA . LYS A 1 384 ? 2.515 -10.375 13.705 1.00 72.06 384 LYS A CA 1
ATOM 2943 C C . LYS A 1 384 ? 1.546 -11.541 13.551 1.00 72.06 384 LYS A C 1
ATOM 2945 O O . LYS A 1 384 ? 1.880 -12.500 12.870 1.00 72.06 384 LYS A O 1
ATOM 2950 N N . LYS A 1 385 ? 0.378 -11.511 14.197 1.00 64.75 385 LYS A N 1
ATOM 2951 C CA . LYS A 1 385 ? -0.646 -12.556 14.047 1.00 64.75 385 LYS A CA 1
ATOM 2952 C C . LYS A 1 385 ? -1.341 -12.473 12.686 1.00 64.75 385 LYS A C 1
ATOM 2954 O O . LYS A 1 385 ? -1.622 -13.516 12.106 1.00 64.75 385 LYS A O 1
ATOM 2959 N N . TYR A 1 386 ? -1.569 -11.266 12.170 1.00 63.22 386 TYR A N 1
ATOM 2960 C CA . TYR A 1 386 ? -2.021 -11.064 10.788 1.00 63.22 386 TYR A CA 1
ATOM 2961 C C . TYR A 1 386 ? -0.956 -11.486 9.761 1.00 63.22 386 TYR A C 1
ATOM 2963 O O . TYR A 1 386 ? -1.292 -12.062 8.735 1.00 63.22 386 TYR A O 1
ATOM 2971 N N . ASP A 1 387 ? 0.327 -11.310 10.080 1.00 54.06 387 ASP A N 1
ATOM 2972 C CA . ASP A 1 387 ? 1.482 -11.753 9.282 1.00 54.06 387 ASP A CA 1
ATOM 2973 C C . ASP A 1 387 ? 1.673 -13.288 9.286 1.00 54.06 387 ASP A C 1
ATOM 2975 O O . ASP A 1 387 ? 2.440 -13.837 8.504 1.00 54.06 387 ASP A O 1
ATOM 2979 N N . GLN A 1 388 ? 0.937 -14.026 10.132 1.00 49.56 388 GLN A N 1
ATOM 2980 C CA . GLN A 1 388 ? 0.800 -15.491 10.034 1.00 49.56 388 GLN A CA 1
ATOM 2981 C C . GLN A 1 388 ? -0.268 -15.915 9.008 1.00 49.56 388 GLN A C 1
ATOM 2983 O O . GLN A 1 388 ? -0.722 -17.063 9.041 1.00 49.56 388 GLN A O 1
ATOM 2988 N N . SER A 1 389 ? -0.680 -14.987 8.135 1.00 51.91 389 SER A N 1
ATOM 2989 C CA . SER A 1 389 ? -1.680 -15.178 7.087 1.00 51.91 389 SER A CA 1
ATOM 2990 C C . SER A 1 389 ? -1.381 -16.396 6.217 1.00 51.91 389 SER A C 1
ATOM 2992 O O . SER A 1 389 ? -0.230 -16.753 5.955 1.00 51.91 389 SER A O 1
ATOM 2994 N N . CYS A 1 390 ? -2.455 -17.057 5.791 1.00 55.12 390 CYS A N 1
ATOM 2995 C CA . CYS A 1 390 ? -2.372 -17.989 4.686 1.00 55.12 390 CYS A CA 1
ATOM 2996 C C . CYS A 1 390 ? -2.153 -17.202 3.397 1.00 55.12 390 CYS A C 1
ATOM 2998 O O . CYS A 1 390 ? -2.959 -16.336 3.064 1.00 55.12 390 CYS A O 1
ATOM 3000 N N . THR A 1 391 ? -1.084 -17.507 2.677 1.00 57.56 391 THR A N 1
ATOM 3001 C CA . THR A 1 391 ? -0.816 -16.962 1.349 1.00 57.56 391 THR A CA 1
ATOM 3002 C C . THR A 1 391 ? -1.234 -17.963 0.280 1.00 57.56 391 THR A C 1
ATOM 3004 O O . THR A 1 391 ? -1.405 -19.154 0.550 1.00 57.56 391 THR A O 1
ATOM 3007 N N . LEU A 1 392 ? -1.408 -17.487 -0.953 1.00 62.47 392 LEU A N 1
ATOM 3008 C CA . LEU A 1 392 ? -1.427 -18.382 -2.105 1.00 62.47 392 LEU A CA 1
ATOM 3009 C C . LEU A 1 392 ? 0.015 -18.846 -2.358 1.00 62.47 392 LEU A C 1
ATOM 3011 O O . LEU A 1 392 ? 0.869 -18.051 -2.745 1.00 62.47 392 LEU A O 1
ATOM 3015 N N . GLY A 1 393 ? 0.287 -20.116 -2.097 1.00 64.31 393 GLY A N 1
ATOM 3016 C CA . GLY A 1 393 ? 1.472 -20.818 -2.570 1.00 64.31 393 GLY A CA 1
ATOM 3017 C C . GLY A 1 393 ? 1.181 -21.578 -3.862 1.00 64.31 393 GLY A C 1
ATOM 3018 O O . GLY A 1 393 ? 0.064 -21.554 -4.387 1.00 64.31 393 GLY A O 1
ATOM 3019 N N . SER A 1 394 ? 2.183 -22.294 -4.363 1.00 71.12 394 SER A N 1
ATOM 3020 C CA . SER A 1 394 ? 2.026 -23.171 -5.519 1.00 71.12 394 SER A CA 1
ATOM 3021 C C . SER A 1 394 ? 2.529 -24.582 -5.237 1.00 71.12 394 SER A C 1
ATOM 3023 O O . SER A 1 394 ? 3.429 -24.807 -4.427 1.00 71.12 394 SER A O 1
ATOM 3025 N N . GLN A 1 395 ? 1.904 -25.552 -5.896 1.00 78.06 395 GLN A N 1
ATOM 3026 C CA . GLN A 1 395 ? 2.315 -26.948 -5.904 1.00 78.06 395 GLN A CA 1
ATOM 3027 C C . GLN A 1 395 ? 2.313 -27.449 -7.349 1.00 78.06 395 GLN A C 1
ATOM 3029 O O . GLN A 1 395 ? 1.432 -27.093 -8.123 1.00 78.06 395 GLN A O 1
ATOM 3034 N N . PHE A 1 396 ? 3.266 -28.305 -7.709 1.00 82.62 396 PHE A N 1
ATOM 3035 C CA . PHE A 1 396 ? 3.238 -29.031 -8.977 1.00 82.62 396 PHE A CA 1
ATOM 3036 C C . PHE A 1 396 ? 2.544 -30.379 -8.790 1.00 82.62 396 PHE A C 1
ATOM 3038 O O . PHE A 1 396 ? 2.863 -31.118 -7.853 1.00 82.62 396 PHE A O 1
ATOM 3045 N N . VAL A 1 397 ? 1.581 -30.677 -9.657 1.00 80.62 397 VAL A N 1
ATOM 3046 C CA . VAL A 1 397 ? 0.717 -31.857 -9.556 1.00 80.62 397 VAL A CA 1
ATOM 3047 C C . VAL A 1 397 ? 0.662 -32.569 -10.895 1.00 80.62 397 VAL A C 1
ATOM 3049 O O . VAL A 1 397 ? 0.491 -31.936 -11.937 1.00 80.62 397 VAL A O 1
ATOM 3052 N N . ASP A 1 398 ? 0.773 -33.891 -10.842 1.00 84.56 398 ASP A N 1
ATOM 3053 C CA . ASP A 1 398 ? 0.462 -34.760 -11.967 1.00 84.56 398 ASP A CA 1
ATOM 3054 C C . ASP A 1 398 ? -1.022 -35.134 -11.909 1.00 84.56 398 ASP A C 1
ATOM 3056 O O . ASP A 1 398 ? -1.502 -35.683 -10.913 1.00 84.56 398 ASP A O 1
ATOM 3060 N N . PHE A 1 399 ? -1.755 -34.779 -12.959 1.00 83.69 399 PHE A N 1
ATOM 3061 C CA . PHE A 1 399 ? -3.166 -35.090 -13.127 1.00 83.69 399 PHE A CA 1
ATOM 3062 C C . PHE A 1 399 ? -3.317 -36.368 -13.948 1.00 83.69 399 PHE A C 1
ATOM 3064 O O . PHE A 1 399 ? -2.689 -36.517 -14.993 1.00 83.69 399 PHE A O 1
ATOM 3071 N N . ASP A 1 400 ? -4.194 -37.254 -13.486 1.00 85.19 400 ASP A N 1
ATOM 3072 C CA . ASP A 1 400 ? -4.673 -38.423 -14.220 1.00 85.19 400 ASP A CA 1
ATOM 3073 C C . ASP A 1 400 ? -6.200 -38.375 -14.176 1.00 85.19 400 ASP A C 1
ATOM 3075 O O . ASP A 1 400 ? -6.802 -38.597 -13.125 1.00 85.19 400 ASP A O 1
ATOM 3079 N N . ILE A 1 401 ? -6.813 -37.981 -15.293 1.00 84.19 401 ILE A N 1
ATOM 3080 C CA . ILE A 1 401 ? -8.269 -37.896 -15.428 1.00 84.1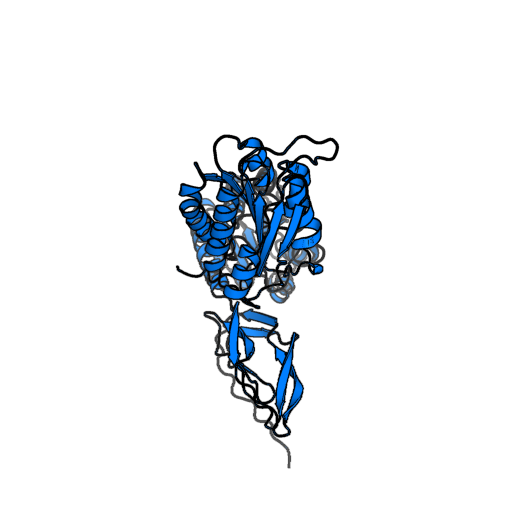9 401 ILE A CA 1
ATOM 3081 C C . ILE A 1 401 ? -8.682 -38.898 -16.496 1.00 84.19 401 ILE A C 1
ATOM 3083 O O . ILE A 1 401 ? -8.375 -38.712 -17.672 1.00 84.19 401 ILE A O 1
ATOM 3087 N N . ASP A 1 402 ? -9.358 -39.968 -16.080 1.00 83.00 402 ASP A N 1
ATOM 3088 C CA . ASP A 1 402 ? -9.810 -41.056 -16.956 1.00 83.00 402 ASP A CA 1
ATOM 3089 C C . ASP A 1 402 ? -8.679 -41.673 -17.816 1.00 83.00 402 ASP A C 1
ATOM 3091 O O . ASP A 1 402 ? -8.901 -42.118 -18.945 1.00 83.00 402 ASP A O 1
ATOM 3095 N N . GLY A 1 403 ? -7.446 -41.716 -17.292 1.00 81.94 403 GLY A N 1
ATOM 3096 C CA . GLY A 1 403 ? -6.265 -42.223 -17.995 1.00 81.94 403 GLY A CA 1
ATOM 3097 C C . GLY A 1 403 ? -5.573 -41.198 -18.899 1.00 81.94 403 GLY A C 1
ATOM 3098 O O . GLY A 1 403 ? -4.594 -41.547 -19.565 1.00 81.94 403 GLY A O 1
ATOM 3099 N N . CYS A 1 404 ? -6.059 -39.955 -18.954 1.00 86.75 404 CYS A N 1
ATOM 3100 C CA . CYS A 1 404 ? -5.384 -38.846 -19.619 1.00 86.75 404 CYS A CA 1
ATOM 3101 C C . CYS A 1 404 ? -4.421 -38.160 -18.645 1.00 86.75 404 CYS A C 1
ATOM 3103 O O . CYS A 1 404 ? -4.839 -37.701 -17.583 1.00 86.75 404 CYS A O 1
ATOM 3105 N N . ILE A 1 405 ? -3.144 -38.050 -19.028 1.00 89.50 405 ILE A N 1
ATOM 3106 C CA . ILE A 1 405 ? -2.071 -37.552 -18.155 1.00 89.50 405 ILE A CA 1
ATOM 3107 C C . ILE A 1 405 ? -1.403 -36.293 -18.702 1.00 89.50 405 ILE A C 1
ATOM 3109 O O . ILE A 1 405 ? -1.345 -36.061 -19.911 1.00 89.50 405 ILE A O 1
ATOM 3113 N N . ASN A 1 406 ? -0.857 -35.473 -17.814 1.00 85.19 406 ASN A N 1
ATOM 3114 C CA . ASN A 1 406 ? -0.034 -34.324 -18.179 1.00 85.19 406 ASN A CA 1
ATOM 3115 C C . ASN A 1 406 ? 1.371 -34.769 -18.643 1.00 85.19 406 ASN A C 1
ATOM 3117 O O . ASN A 1 406 ? 1.982 -35.650 -18.045 1.00 85.19 406 ASN A O 1
ATOM 3121 N N . GLU A 1 407 ? 1.919 -34.137 -19.691 1.00 82.25 407 GLU A N 1
ATOM 3122 C CA . GLU A 1 407 ? 3.312 -34.389 -20.121 1.00 82.25 407 GLU A CA 1
ATOM 3123 C C . GLU A 1 407 ? 4.340 -33.789 -19.138 1.00 82.25 407 GLU A C 1
ATOM 3125 O O . GLU A 1 407 ? 5.439 -34.323 -18.975 1.00 82.25 407 GLU A O 1
ATOM 3130 N N . HIS A 1 408 ? 3.971 -32.701 -18.451 1.00 80.88 408 HIS A N 1
ATOM 3131 C CA . HIS A 1 408 ? 4.762 -32.042 -17.409 1.00 80.88 408 HIS A CA 1
ATOM 3132 C C . HIS A 1 408 ? 3.882 -31.672 -16.212 1.00 80.88 408 HIS A C 1
ATOM 3134 O O . HIS A 1 408 ? 2.718 -31.322 -16.434 1.00 80.88 408 HIS A O 1
ATOM 3140 N N . PRO A 1 409 ? 4.394 -31.725 -14.965 1.00 81.69 409 PRO A N 1
ATOM 3141 C CA . PRO A 1 409 ? 3.633 -31.363 -13.770 1.00 81.69 409 PRO A CA 1
ATOM 3142 C C . PRO A 1 409 ? 2.969 -29.991 -13.902 1.00 81.69 409 PRO A C 1
ATOM 3144 O O . PRO A 1 409 ? 3.600 -29.013 -14.307 1.00 81.69 409 PRO A O 1
ATOM 3147 N N . VAL A 1 410 ? 1.690 -29.910 -13.549 1.00 81.38 410 VAL A N 1
ATOM 3148 C CA . VAL A 1 410 ? 0.911 -28.676 -13.639 1.00 81.38 410 VAL A CA 1
ATOM 3149 C C . VAL A 1 410 ? 1.046 -27.903 -12.331 1.00 81.38 410 VAL A C 1
ATOM 3151 O O . VAL A 1 410 ? 0.714 -28.418 -11.267 1.00 81.38 410 VAL A O 1
ATOM 3154 N N . GLU A 1 411 ? 1.495 -26.648 -12.402 1.00 80.25 411 GLU A N 1
ATOM 3155 C CA . GLU A 1 411 ? 1.477 -25.741 -11.247 1.00 80.25 411 GLU A CA 1
ATOM 3156 C C . GLU A 1 411 ? 0.029 -25.367 -10.888 1.00 80.25 411 GLU A C 1
ATOM 3158 O O . GLU A 1 411 ? -0.716 -24.879 -11.742 1.00 80.25 411 GLU A O 1
ATOM 3163 N N . VAL A 1 412 ? -0.368 -25.566 -9.636 1.00 77.69 412 VAL A N 1
ATOM 3164 C CA . VAL A 1 412 ? -1.691 -25.221 -9.101 1.00 77.69 412 VAL A CA 1
ATOM 3165 C C . VAL A 1 412 ? -1.568 -24.418 -7.812 1.00 77.69 412 VAL A C 1
ATOM 3167 O O . VAL A 1 412 ? -0.638 -24.615 -7.026 1.00 77.69 412 VAL A O 1
ATOM 3170 N N . ALA A 1 413 ? -2.515 -23.507 -7.595 1.00 74.75 413 ALA A N 1
ATOM 3171 C CA . ALA A 1 413 ? -2.568 -22.672 -6.400 1.00 74.75 413 ALA A CA 1
ATOM 3172 C C . ALA A 1 413 ? -3.005 -23.446 -5.155 1.00 74.75 413 ALA A C 1
ATOM 3174 O O . ALA A 1 413 ? -4.089 -24.027 -5.141 1.00 74.75 413 ALA A O 1
ATOM 3175 N N . VAL A 1 414 ? -2.205 -23.392 -4.090 1.00 71.44 414 VAL A N 1
ATOM 3176 C CA . VAL A 1 414 ? -2.495 -23.985 -2.773 1.00 71.44 414 VAL A CA 1
ATOM 3177 C C . VAL A 1 414 ? -2.448 -22.916 -1.687 1.00 71.44 414 VAL A C 1
ATOM 3179 O O . VAL A 1 414 ? -1.774 -21.907 -1.840 1.00 71.44 414 VAL A O 1
ATOM 3182 N N . CYS A 1 415 ? -3.120 -23.133 -0.557 1.00 67.81 415 CYS A N 1
ATOM 3183 C CA . CYS A 1 415 ? -2.908 -22.277 0.611 1.00 67.81 415 CYS A CA 1
ATOM 3184 C C . CYS 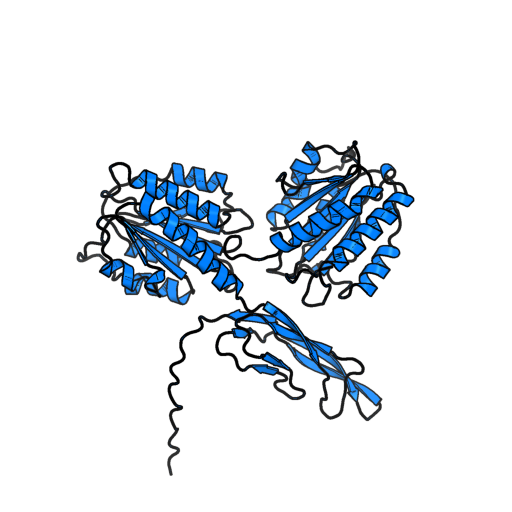A 1 415 ? -1.638 -22.685 1.358 1.00 67.81 415 CYS A C 1
ATOM 3186 O O . CYS A 1 415 ? -1.547 -23.818 1.832 1.00 67.81 415 CYS A O 1
ATOM 3188 N N . ASP A 1 416 ? -0.707 -21.747 1.505 1.00 61.38 416 ASP A N 1
ATOM 3189 C CA . ASP A 1 416 ? 0.551 -21.882 2.243 1.00 61.38 416 ASP A CA 1
ATOM 3190 C C . ASP A 1 416 ? 0.565 -20.948 3.475 1.00 61.38 416 ASP A C 1
ATOM 3192 O O . ASP A 1 416 ? -0.296 -20.083 3.604 1.00 61.38 416 ASP A O 1
ATOM 3196 N N . GLY A 1 417 ? 1.480 -21.139 4.429 1.00 60.50 417 GLY A N 1
ATOM 3197 C CA . GLY A 1 417 ? 1.634 -20.298 5.631 1.00 60.50 417 GLY A CA 1
ATOM 3198 C C . GLY A 1 417 ? 1.382 -21.009 6.970 1.00 60.50 417 GLY A C 1
ATOM 3199 O O . GLY A 1 417 ? 1.076 -22.194 7.031 1.00 60.50 417 GLY A O 1
ATOM 3200 N N . LYS A 1 418 ? 1.511 -20.306 8.106 1.00 52.19 418 LYS A N 1
ATOM 3201 C CA . LYS A 1 418 ? 1.420 -20.923 9.456 1.00 52.19 418 LYS A CA 1
ATOM 3202 C C . LYS A 1 418 ? 0.020 -21.418 9.831 1.00 52.19 418 LYS A C 1
ATOM 3204 O O . LYS A 1 418 ? -0.101 -22.329 10.647 1.00 52.19 418 LYS A O 1
ATOM 3209 N N . CYS A 1 419 ? -1.023 -20.838 9.243 1.00 49.38 419 CYS A N 1
ATOM 3210 C CA . CYS A 1 419 ? -2.393 -21.336 9.365 1.00 49.38 419 CYS A CA 1
ATOM 3211 C C . CYS A 1 419 ? -2.745 -22.397 8.300 1.00 49.38 419 CYS A C 1
ATOM 3213 O O . CYS A 1 419 ? -3.857 -22.939 8.338 1.00 49.38 419 CYS A O 1
ATOM 3215 N N . SER A 1 420 ? -1.821 -22.720 7.378 1.00 51.47 420 SER A N 1
ATOM 3216 C CA . SER A 1 420 ? -2.041 -23.735 6.349 1.00 51.47 420 SER A CA 1
ATOM 3217 C C . SER A 1 420 ? -2.220 -25.086 7.026 1.00 51.47 420 SER A C 1
ATOM 3219 O O . SER A 1 420 ? -1.333 -25.667 7.646 1.00 51.47 420 SER A O 1
ATOM 3221 N N . SER A 1 421 ? -3.445 -25.581 6.972 1.00 48.66 421 SER A N 1
ATOM 3222 C CA . SER A 1 421 ? -3.761 -26.919 7.433 1.00 48.66 421 SER A CA 1
ATOM 3223 C C . SER A 1 421 ? -3.936 -27.781 6.187 1.00 48.66 421 SER A C 1
ATOM 3225 O O . SER A 1 421 ? -5.039 -28.133 5.788 1.00 48.66 421 SER A O 1
ATOM 3227 N N . GLY A 1 422 ? -2.799 -28.045 5.532 1.00 54.50 422 GLY A N 1
ATOM 3228 C CA . GLY A 1 422 ? -2.624 -29.104 4.536 1.00 54.50 422 GLY A CA 1
ATOM 3229 C C . GLY A 1 422 ? -3.661 -29.127 3.415 1.00 54.50 422 GLY A C 1
ATOM 3230 O O . GLY A 1 422 ? -4.319 -30.149 3.241 1.00 54.50 422 GLY A O 1
ATOM 3231 N N . THR A 1 423 ? -3.809 -28.026 2.668 1.00 59.38 423 THR A N 1
ATOM 3232 C CA . THR A 1 423 ? -4.532 -28.082 1.387 1.00 59.38 423 THR A CA 1
ATOM 3233 C C . THR A 1 423 ? -3.633 -28.764 0.362 1.00 59.38 423 THR A C 1
ATOM 3235 O O . THR A 1 423 ? -2.510 -28.318 0.141 1.00 59.38 423 THR A O 1
ATOM 3238 N N . ARG A 1 424 ? -4.102 -29.863 -0.227 1.00 65.62 424 ARG A N 1
ATOM 3239 C CA . ARG A 1 424 ? -3.359 -30.665 -1.203 1.00 65.62 424 ARG A CA 1
ATOM 3240 C C . ARG A 1 424 ? -4.252 -30.957 -2.396 1.00 65.62 424 ARG A C 1
ATOM 3242 O O . ARG A 1 424 ? -5.411 -31.304 -2.205 1.00 65.62 424 ARG A O 1
ATOM 3249 N N . TYR A 1 425 ? -3.704 -30.898 -3.604 1.00 69.12 425 TYR A N 1
ATOM 3250 C CA . TYR A 1 425 ? -4.419 -31.386 -4.781 1.00 69.12 425 TYR A CA 1
ATOM 3251 C C . TYR A 1 425 ? -4.379 -32.912 -4.870 1.00 69.12 425 TYR A C 1
ATOM 3253 O O . TYR A 1 425 ? -3.362 -33.553 -4.580 1.00 69.12 425 TYR A O 1
ATOM 3261 N N . ILE A 1 426 ? -5.506 -33.482 -5.271 1.00 67.31 426 ILE A N 1
ATOM 3262 C CA . ILE A 1 426 ? -5.698 -34.907 -5.534 1.00 67.31 426 ILE A CA 1
ATOM 3263 C C . ILE A 1 426 ? -6.009 -35.100 -7.023 1.00 67.31 426 ILE A C 1
ATOM 3265 O O . ILE A 1 426 ? -6.461 -34.174 -7.692 1.00 67.31 426 ILE A O 1
ATOM 3269 N N . SER A 1 427 ? -5.737 -36.292 -7.5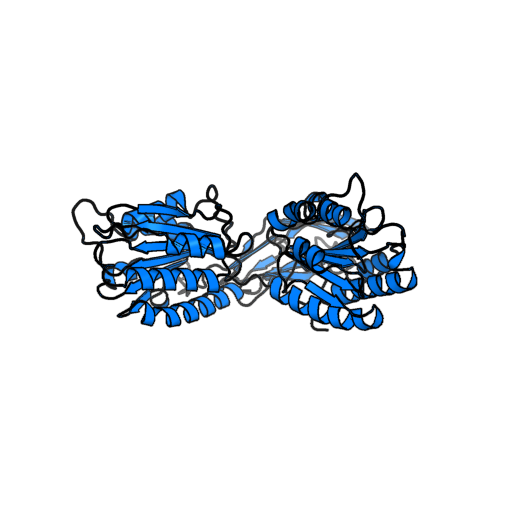48 1.00 62.50 427 SER A N 1
ATOM 3270 C CA . SER A 1 427 ? -5.846 -36.594 -8.982 1.00 62.50 427 SER A CA 1
ATOM 3271 C C . SER A 1 427 ? -7.288 -36.660 -9.496 1.00 62.50 427 SER A C 1
ATOM 3273 O O . SER A 1 427 ? -7.501 -36.544 -10.695 1.00 62.50 427 SER A O 1
ATOM 3275 N N . GLU A 1 428 ? -8.276 -36.793 -8.607 1.00 59.81 428 GLU A N 1
ATOM 3276 C CA . GLU A 1 428 ? -9.692 -36.985 -8.945 1.00 59.81 428 GLU A CA 1
ATOM 3277 C C . GLU A 1 428 ? -10.585 -35.908 -8.292 1.00 59.81 428 GLU A C 1
ATOM 3279 O O . GLU A 1 428 ? -10.220 -35.377 -7.237 1.00 59.81 428 GLU A O 1
ATOM 3284 N N . PRO A 1 429 ? -11.764 -35.572 -8.863 1.00 54.84 429 PRO A N 1
ATOM 3285 C CA . PRO A 1 429 ? -12.700 -34.604 -8.285 1.00 54.84 429 PRO A CA 1
ATOM 3286 C C . PRO A 1 429 ? -13.003 -34.897 -6.799 1.00 54.84 429 PRO A C 1
ATOM 3288 O O . PRO A 1 429 ? -13.299 -36.043 -6.462 1.00 54.84 429 PRO A O 1
ATOM 3291 N N . PRO A 1 430 ? -12.978 -33.898 -5.891 1.00 53.84 430 PRO A N 1
ATOM 3292 C CA . PRO A 1 430 ? -12.981 -32.451 -6.138 1.00 53.84 430 PRO A CA 1
ATOM 3293 C C . PRO A 1 430 ? -11.611 -31.822 -6.466 1.00 53.84 430 PRO A C 1
ATOM 3295 O O . PRO A 1 430 ? -11.492 -30.604 -6.437 1.00 53.84 430 PRO A O 1
ATOM 3298 N N . PHE A 1 431 ? -10.588 -32.620 -6.791 1.00 68.38 431 PHE A N 1
ATOM 3299 C CA . PHE A 1 431 ? -9.218 -32.217 -7.152 1.00 68.38 431 PHE A CA 1
ATOM 3300 C C . PHE A 1 431 ? -8.404 -31.556 -6.042 1.00 68.38 431 PHE A C 1
ATOM 3302 O O . PHE A 1 431 ? -7.205 -31.362 -6.206 1.00 68.38 431 PHE A O 1
ATOM 3309 N N . TYR A 1 432 ? -8.998 -31.288 -4.882 1.00 68.38 432 TYR A N 1
ATOM 3310 C CA . TYR A 1 432 ? -8.284 -30.858 -3.689 1.00 68.38 432 TYR A CA 1
ATOM 3311 C C . TYR A 1 432 ? -8.894 -31.470 -2.422 1.00 68.38 432 TYR A C 1
ATOM 3313 O O . TYR A 1 432 ? -10.097 -31.697 -2.321 1.00 68.38 432 TYR A O 1
ATOM 3321 N N . GLU A 1 433 ? -8.054 -31.704 -1.421 1.00 63.88 433 GLU A N 1
ATOM 3322 C CA . GLU A 1 433 ? -8.436 -32.035 -0.051 1.00 63.88 433 GLU A CA 1
ATOM 3323 C C . GLU A 1 433 ? -7.905 -30.917 0.853 1.00 63.88 433 GLU A C 1
ATOM 3325 O O . GLU A 1 433 ? -6.728 -30.558 0.786 1.00 63.88 433 GLU A O 1
ATOM 3330 N N . SER A 1 434 ? -8.766 -30.347 1.697 1.00 59.03 434 SER A N 1
ATOM 3331 C CA . SER A 1 434 ? -8.373 -29.343 2.689 1.00 59.03 434 SER A CA 1
ATOM 3332 C C . SER A 1 434 ? -8.717 -29.852 4.083 1.00 59.03 434 SER A C 1
ATOM 3334 O O . SER A 1 434 ? -9.871 -30.173 4.364 1.00 59.03 434 SER A O 1
ATOM 3336 N N . ARG A 1 435 ? -7.722 -29.936 4.974 1.00 54.88 435 ARG A N 1
ATOM 3337 C CA . ARG A 1 435 ? -7.901 -30.375 6.372 1.00 54.88 435 ARG A CA 1
ATOM 3338 C C . ARG A 1 435 ? -7.935 -29.193 7.329 1.00 54.88 435 ARG A C 1
ATOM 3340 O O . ARG A 1 435 ? -7.335 -29.236 8.403 1.00 54.88 435 ARG A O 1
ATOM 3347 N N . CYS A 1 436 ? -8.583 -28.111 6.914 1.00 56.44 436 CYS A N 1
ATOM 3348 C CA . CYS A 1 436 ? -8.353 -26.821 7.530 1.00 56.44 436 CYS A CA 1
ATOM 3349 C C . CYS A 1 436 ? -9.084 -26.578 8.855 1.00 56.44 436 CYS A C 1
ATOM 3351 O O . CYS A 1 436 ? -10.310 -26.537 8.907 1.00 56.44 436 CYS A O 1
ATOM 3353 N N . SER A 1 437 ? -8.311 -26.296 9.909 1.00 51.91 437 SER A N 1
ATOM 3354 C CA . SER A 1 437 ? -8.819 -25.789 11.195 1.00 51.91 437 SER A CA 1
ATOM 3355 C C . SER A 1 437 ? -8.899 -24.257 11.226 1.00 51.91 437 SER A C 1
ATOM 3357 O O . SER A 1 437 ? -9.657 -23.702 12.019 1.00 51.91 437 SER A O 1
ATOM 3359 N N . CYS A 1 438 ? -8.103 -23.572 10.390 1.00 51.50 438 CYS A N 1
ATOM 3360 C CA . CYS A 1 438 ? -7.980 -22.109 10.406 1.00 51.50 438 CYS A CA 1
ATOM 3361 C C . CYS A 1 438 ? -8.013 -21.423 9.029 1.00 51.50 438 CYS A C 1
ATOM 3363 O O . CYS A 1 438 ? -8.349 -20.245 9.003 1.00 51.50 438 CYS A O 1
ATOM 3365 N N . CYS A 1 439 ? -7.712 -22.093 7.905 1.00 60.06 439 CYS A N 1
ATOM 3366 C CA . CYS A 1 439 ? -7.710 -21.452 6.577 1.00 60.06 439 CYS A CA 1
ATOM 3367 C C . CYS A 1 439 ? -8.807 -21.957 5.649 1.00 60.06 439 CYS A C 1
ATOM 3369 O O . CYS A 1 439 ? -8.898 -23.144 5.382 1.00 60.06 439 CYS A O 1
ATOM 3371 N N . LEU A 1 440 ? -9.622 -21.060 5.110 1.00 57.97 440 LEU A N 1
ATOM 3372 C CA . LEU A 1 440 ? -10.602 -21.417 4.092 1.00 57.97 440 LEU A CA 1
ATOM 3373 C C . LEU A 1 440 ? -10.032 -21.046 2.717 1.00 57.97 440 LEU A C 1
ATOM 3375 O O . LEU A 1 440 ? -9.835 -19.853 2.468 1.00 57.97 440 LEU A O 1
ATOM 3379 N N . PRO A 1 441 ? -9.730 -22.027 1.842 1.00 60.06 441 PRO A N 1
ATOM 3380 C CA . PRO A 1 441 ? -9.483 -21.73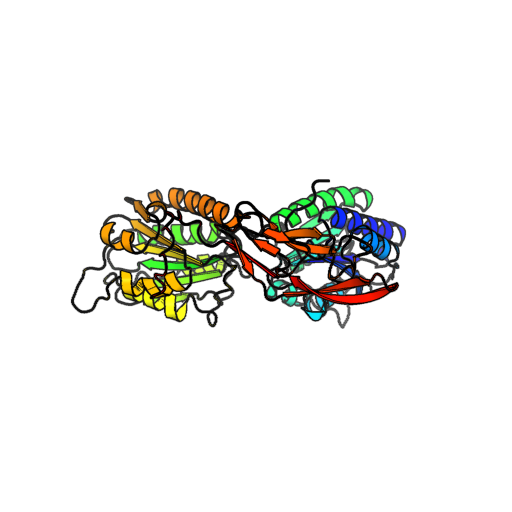2 0.437 1.00 60.06 441 PRO A CA 1
ATOM 3381 C C . PRO A 1 441 ? -10.774 -21.188 -0.186 1.00 60.06 441 PRO A C 1
ATOM 3383 O O . PRO A 1 441 ? -11.845 -21.771 -0.005 1.00 60.06 441 PRO A O 1
ATOM 3386 N N . MET A 1 442 ? -10.679 -20.070 -0.902 1.00 60.88 442 MET A N 1
ATOM 3387 C CA . MET A 1 442 ? -11.734 -19.599 -1.798 1.00 60.88 442 MET A CA 1
ATOM 3388 C C . MET A 1 442 ? -11.569 -20.293 -3.147 1.00 60.88 442 MET A C 1
ATOM 3390 O O . MET A 1 442 ? -10.462 -20.403 -3.672 1.00 60.88 442 MET A O 1
ATOM 3394 N N . ILE A 1 443 ? -12.675 -20.822 -3.664 1.00 60.69 443 ILE A N 1
ATOM 3395 C CA . ILE A 1 443 ? -12.686 -21.792 -4.761 1.00 60.69 443 ILE A CA 1
ATOM 3396 C C . ILE A 1 443 ? -13.672 -21.313 -5.822 1.00 60.69 443 ILE A C 1
ATOM 3398 O O . ILE A 1 443 ? -14.728 -21.899 -6.047 1.00 60.69 443 ILE A O 1
ATOM 3402 N N . ASP A 1 444 ? -13.351 -20.172 -6.417 1.00 62.25 444 ASP A N 1
ATOM 3403 C CA . ASP A 1 444 ? -14.113 -19.542 -7.498 1.00 62.25 444 ASP A CA 1
ATOM 3404 C C . ASP A 1 444 ? -13.289 -19.402 -8.793 1.00 62.25 444 ASP A C 1
ATOM 3406 O O . ASP A 1 444 ? -13.797 -18.900 -9.797 1.00 62.25 444 ASP A O 1
ATOM 3410 N N . ALA A 1 445 ? -12.048 -19.906 -8.806 1.00 64.88 445 ALA A N 1
ATOM 3411 C CA . ALA A 1 445 ? -11.204 -19.975 -9.991 1.00 64.88 445 ALA A CA 1
ATOM 3412 C C . ALA A 1 445 ? -11.208 -21.371 -10.628 1.00 64.88 445 ALA A C 1
ATOM 3414 O O . ALA A 1 445 ? -11.543 -22.396 -10.027 1.00 64.88 445 ALA A O 1
ATOM 3415 N N . SER A 1 446 ? -10.808 -21.409 -11.895 1.00 77.81 446 SER A N 1
ATOM 3416 C CA . SER A 1 446 ? -10.646 -22.642 -12.654 1.00 77.81 446 SER A CA 1
ATOM 3417 C C . SER A 1 446 ? -9.479 -22.520 -13.618 1.00 77.81 446 SER A C 1
ATOM 3419 O O . SER A 1 446 ? -9.293 -21.454 -14.210 1.00 77.81 446 SER A O 1
ATOM 3421 N N . LYS A 1 447 ? -8.770 -23.621 -13.836 1.00 80.19 447 LYS A N 1
ATOM 3422 C CA . LYS A 1 447 ? -7.673 -23.723 -14.791 1.00 80.19 447 LYS A CA 1
ATOM 3423 C C . LYS A 1 447 ? -7.996 -24.782 -15.833 1.00 80.19 447 LYS A C 1
ATOM 3425 O O . LYS A 1 447 ? -8.425 -25.878 -15.484 1.00 80.19 447 LYS A O 1
ATOM 3430 N N . ASP A 1 448 ? -7.752 -24.462 -17.095 1.00 84.94 448 ASP A N 1
ATOM 3431 C CA . ASP A 1 448 ? -7.788 -25.460 -18.155 1.00 84.94 448 ASP A CA 1
ATOM 3432 C C . ASP A 1 448 ? -6.416 -26.139 -18.248 1.00 84.94 448 ASP A C 1
ATOM 3434 O O . ASP A 1 448 ? -5.375 -25.479 -18.312 1.00 84.94 448 ASP A O 1
ATOM 3438 N N . VAL A 1 449 ? -6.415 -27.467 -18.223 1.00 85.88 449 VAL A N 1
ATOM 3439 C CA . VAL A 1 449 ? -5.233 -28.316 -18.359 1.00 85.88 449 VAL A CA 1
ATOM 3440 C C . VAL A 1 449 ? -5.404 -29.213 -19.575 1.00 85.88 449 VAL A C 1
ATOM 3442 O O . VAL A 1 449 ? -6.463 -29.799 -19.788 1.00 85.88 449 VAL A O 1
ATOM 3445 N N . ILE A 1 450 ? -4.366 -29.293 -20.403 1.00 87.25 450 ILE A N 1
ATOM 3446 C CA . ILE A 1 450 ? -4.350 -30.181 -21.565 1.00 87.25 450 ILE A CA 1
ATOM 3447 C C . ILE A 1 450 ? -3.701 -31.489 -21.129 1.00 87.25 450 ILE A C 1
ATOM 3449 O O . ILE A 1 450 ? -2.542 -31.494 -20.714 1.00 87.25 450 ILE A O 1
ATOM 3453 N N . LEU A 1 451 ? -4.452 -32.581 -21.224 1.00 89.25 451 LEU A N 1
ATOM 3454 C CA . LEU A 1 451 ? -4.004 -33.923 -20.873 1.00 89.25 451 LEU A CA 1
ATOM 3455 C C . LEU A 1 451 ? -3.931 -34.781 -22.133 1.00 89.25 451 LEU A C 1
ATOM 3457 O O . LEU A 1 451 ? -4.759 -34.663 -23.037 1.00 89.25 451 LEU A O 1
ATOM 3461 N N . LYS A 1 452 ? -2.926 -35.647 -22.194 1.00 91.50 452 LYS A N 1
ATOM 3462 C CA . LYS A 1 452 ? -2.729 -36.594 -23.283 1.00 91.50 452 LYS A CA 1
ATOM 3463 C C . LYS A 1 452 ? -3.389 -37.914 -22.927 1.00 91.50 452 LYS A C 1
ATOM 3465 O O . LYS A 1 452 ? -3.021 -38.546 -21.939 1.00 91.50 452 LYS A O 1
ATOM 3470 N N . CYS A 1 453 ? -4.353 -38.319 -23.737 1.00 90.81 453 CYS A N 1
ATOM 3471 C CA . CYS A 1 453 ? -5.163 -39.501 -23.503 1.00 90.81 453 CYS A CA 1
ATOM 3472 C C . CYS A 1 453 ? -4.536 -40.768 -24.112 1.00 90.81 453 CYS A C 1
ATOM 3474 O O . CYS A 1 453 ? -3.672 -40.677 -24.992 1.00 90.81 453 CYS A O 1
ATOM 3476 N N . PRO A 1 454 ? -4.975 -41.972 -23.694 1.00 90.31 454 PRO A N 1
ATOM 3477 C CA . PRO A 1 454 ? -4.437 -43.239 -24.199 1.00 90.31 454 PRO A CA 1
ATOM 3478 C C . PRO A 1 454 ? -4.604 -43.439 -25.713 1.00 90.31 454 PRO A C 1
ATOM 3480 O O . PRO A 1 454 ? -3.847 -44.189 -26.326 1.00 90.31 454 PRO A O 1
ATOM 3483 N N . ASP A 1 455 ? -5.577 -42.764 -26.327 1.00 91.00 455 ASP A N 1
ATOM 3484 C CA . ASP A 1 455 ? -5.807 -42.752 -27.777 1.00 91.00 455 ASP A CA 1
ATOM 3485 C C . ASP A 1 455 ? -4.854 -41.810 -28.545 1.00 91.00 455 ASP A C 1
ATOM 3487 O O . ASP A 1 455 ? -4.929 -41.707 -29.770 1.00 91.00 455 ASP A O 1
ATOM 3491 N N . GLY A 1 456 ? -3.941 -41.139 -27.834 1.00 87.62 456 GLY A N 1
ATOM 3492 C CA . GLY A 1 456 ? -2.974 -40.190 -28.375 1.00 87.62 456 GLY A CA 1
ATOM 3493 C C . GLY A 1 456 ? -3.538 -38.791 -28.623 1.00 87.62 456 GLY A C 1
ATOM 3494 O O . GLY A 1 456 ? -2.800 -37.932 -29.109 1.00 87.62 456 GLY A O 1
ATOM 3495 N N . THR A 1 457 ? -4.813 -38.545 -28.306 1.00 91.44 457 THR A N 1
ATOM 3496 C CA . THR A 1 457 ? -5.424 -37.218 -28.423 1.00 91.44 457 THR A CA 1
ATOM 3497 C C . THR A 1 457 ? -5.077 -36.342 -27.223 1.00 91.44 457 THR A C 1
ATOM 3499 O O . THR A 1 457 ? -4.863 -36.827 -26.112 1.00 91.44 457 THR A O 1
ATOM 3502 N N . ASN A 1 458 ? -5.024 -35.031 -27.452 1.00 90.06 458 ASN A N 1
ATOM 3503 C CA . ASN A 1 458 ? -4.933 -34.045 -26.384 1.00 90.06 458 ASN A CA 1
ATOM 3504 C C . ASN A 1 458 ? -6.346 -33.560 -26.059 1.00 90.06 458 ASN A C 1
ATOM 3506 O O . ASN A 1 458 ? -7.021 -33.011 -26.934 1.00 90.06 458 ASN A O 1
ATOM 3510 N N . GLN A 1 459 ? -6.782 -33.745 -24.817 1.00 89.44 459 GLN A N 1
ATOM 3511 C CA . GLN A 1 459 ? -8.080 -33.289 -24.331 1.00 89.44 459 GLN A CA 1
ATOM 3512 C C . GLN A 1 459 ? -7.915 -32.156 -23.322 1.00 89.44 459 GLN A C 1
ATOM 3514 O O . GLN A 1 459 ? -6.972 -32.128 -22.532 1.00 89.44 459 GLN A O 1
ATOM 3519 N N . LEU A 1 460 ? -8.838 -31.197 -23.374 1.00 87.25 460 LEU A N 1
ATOM 3520 C CA . LEU A 1 460 ? -8.891 -30.072 -22.450 1.00 87.25 460 LEU A CA 1
ATOM 3521 C C . LEU A 1 460 ? -9.773 -30.450 -21.259 1.00 87.25 460 LEU A C 1
ATOM 3523 O O . LEU A 1 460 ? -10.961 -30.719 -21.433 1.00 87.25 460 LEU A O 1
ATOM 3527 N N . HIS A 1 461 ? -9.210 -30.423 -20.059 1.00 83.94 461 HIS A N 1
ATOM 3528 C CA . HIS A 1 461 ? -9.936 -30.634 -18.813 1.00 83.94 461 HIS A CA 1
ATOM 3529 C C . HIS A 1 461 ? -9.917 -29.358 -17.984 1.00 83.94 461 HIS A C 1
ATOM 3531 O O . HIS A 1 461 ? -8.896 -28.684 -17.889 1.00 83.94 461 HIS A O 1
ATOM 3537 N N . ARG A 1 462 ? -11.044 -29.034 -17.355 1.00 83.38 462 ARG A N 1
ATOM 3538 C CA . ARG A 1 462 ? -11.154 -27.873 -16.474 1.00 83.38 462 ARG A CA 1
ATOM 3539 C C . ARG A 1 462 ? -11.076 -28.332 -15.029 1.00 83.38 462 ARG A C 1
ATOM 3541 O O . ARG A 1 462 ? -11.967 -29.036 -14.559 1.00 83.38 462 ARG A O 1
ATOM 3548 N N . ILE A 1 463 ? -10.022 -27.925 -14.337 1.00 81.75 463 ILE A N 1
ATOM 3549 C CA . ILE A 1 463 ? -9.826 -28.197 -12.914 1.00 81.75 463 ILE A CA 1
ATOM 3550 C C . ILE A 1 463 ? -10.197 -26.966 -12.092 1.00 81.75 463 ILE A C 1
ATOM 3552 O O . ILE A 1 463 ? -10.057 -25.822 -12.535 1.00 81.75 463 ILE A O 1
ATOM 3556 N N . THR A 1 464 ? -10.694 -27.202 -10.887 1.00 73.81 464 THR A N 1
ATOM 3557 C CA . THR A 1 464 ? -11.000 -26.142 -9.929 1.00 73.81 464 THR A CA 1
ATOM 3558 C C . THR A 1 464 ? -9.710 -25.675 -9.256 1.00 73.81 464 THR A C 1
ATOM 3560 O O . THR A 1 464 ? -8.882 -26.504 -8.890 1.00 73.81 464 THR A O 1
ATOM 3563 N N . GLU A 1 465 ? -9.526 -24.362 -9.111 1.00 72.00 465 GLU A N 1
ATOM 3564 C CA . GLU A 1 465 ? -8.309 -23.772 -8.543 1.00 72.00 465 GLU A CA 1
ATOM 3565 C C . GLU A 1 465 ? -8.649 -22.870 -7.347 1.00 72.00 465 GLU A C 1
ATOM 3567 O O . GLU A 1 465 ? -9.699 -22.224 -7.306 1.00 72.00 465 GLU A O 1
ATOM 3572 N N . VAL A 1 466 ? -7.752 -22.838 -6.359 1.00 68.06 466 VAL A N 1
ATOM 3573 C CA . VAL A 1 466 ? -7.838 -21.903 -5.231 1.00 68.06 466 VAL A CA 1
ATOM 3574 C C . VAL A 1 466 ? -7.462 -20.505 -5.719 1.00 68.06 466 VAL A C 1
ATOM 3576 O O . VAL A 1 466 ? -6.379 -20.305 -6.259 1.00 68.06 466 VAL A O 1
ATOM 3579 N N . SER A 1 467 ? -8.338 -19.526 -5.527 1.00 62.94 467 SER A N 1
ATOM 3580 C CA . SER A 1 467 ? -8.120 -18.137 -5.964 1.00 62.94 467 SER A CA 1
ATOM 3581 C C . SER A 1 467 ? -7.579 -17.235 -4.859 1.00 62.94 467 SER A C 1
ATOM 3583 O O . SER A 1 467 ? -6.829 -16.298 -5.124 1.00 62.94 467 SER A O 1
ATOM 3585 N N . ALA A 1 468 ? -7.954 -17.528 -3.615 1.00 58.31 468 ALA A N 1
ATOM 3586 C CA . ALA A 1 468 ? -7.545 -16.802 -2.425 1.00 58.31 468 ALA A CA 1
ATOM 3587 C C . ALA A 1 468 ? -7.513 -17.736 -1.211 1.00 58.31 468 ALA A C 1
ATOM 3589 O O . ALA A 1 468 ? -8.172 -18.778 -1.175 1.00 58.31 468 ALA A O 1
ATOM 3590 N N . CYS A 1 469 ? -6.764 -17.339 -0.188 1.00 60.03 469 CYS A N 1
ATOM 3591 C CA . CYS A 1 469 ? -6.683 -18.045 1.081 1.00 60.03 469 CYS A CA 1
ATOM 3592 C C . CYS A 1 469 ? -6.969 -17.064 2.209 1.00 60.03 469 CYS A C 1
ATOM 3594 O O . CYS A 1 469 ? -6.309 -16.036 2.312 1.00 60.03 469 CYS A O 1
ATOM 3596 N N . ALA A 1 470 ? -7.932 -17.390 3.069 1.00 54.03 470 ALA A N 1
ATOM 3597 C CA . ALA A 1 470 ? -8.287 -16.542 4.202 1.00 54.03 470 ALA A CA 1
ATOM 3598 C C . ALA A 1 470 ? -8.155 -17.308 5.519 1.00 54.03 470 ALA A C 1
ATOM 3600 O O . ALA A 1 470 ? -8.613 -18.447 5.637 1.00 54.03 470 ALA A O 1
ATOM 3601 N N . CYS A 1 471 ? -7.581 -16.671 6.541 1.00 56.44 471 CYS A N 1
ATOM 3602 C CA . CYS A 1 471 ? -7.616 -17.194 7.904 1.00 56.44 471 CYS A CA 1
ATOM 3603 C C . CYS A 1 471 ? -8.950 -16.828 8.567 1.00 56.44 471 CYS A C 1
ATOM 3605 O O . CYS A 1 471 ? -9.248 -15.651 8.757 1.00 56.44 471 CYS A O 1
ATOM 3607 N N . ARG A 1 472 ? -9.718 -17.812 9.043 1.00 50.78 472 ARG A N 1
ATOM 3608 C CA . ARG A 1 472 ? -10.642 -17.563 10.157 1.00 50.78 472 ARG A CA 1
ATOM 3609 C C . ARG A 1 472 ? -9.848 -17.579 11.458 1.00 50.78 472 ARG A C 1
ATOM 3611 O O . ARG A 1 472 ? -8.833 -18.263 11.573 1.00 50.78 472 ARG A O 1
ATOM 3618 N N . SER A 1 473 ? -10.318 -16.828 12.460 1.00 46.09 473 SER A N 1
ATOM 3619 C CA . SER A 1 473 ? -9.813 -16.959 13.834 1.00 46.09 473 SER A CA 1
ATOM 3620 C C . SER A 1 473 ? -9.684 -18.448 14.167 1.00 46.09 473 SER A C 1
ATOM 3622 O O . SER A 1 473 ? -10.700 -19.139 14.122 1.00 46.09 473 SER A O 1
ATOM 3624 N N . CYS A 1 474 ? -8.479 -18.925 14.506 1.00 44.25 474 CYS A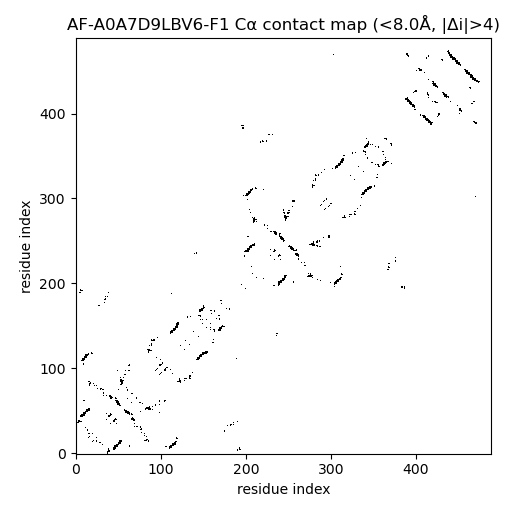 N 1
ATOM 3625 C CA . CYS A 1 474 ? -8.272 -20.250 15.089 1.00 44.25 474 CYS A CA 1
ATOM 3626 C C . CYS A 1 474 ? -9.028 -20.305 16.424 1.00 44.25 474 CYS A C 1
ATOM 3628 O O . CYS A 1 474 ? -8.483 -20.009 17.488 1.00 44.25 474 CYS A O 1
ATOM 3630 N N . GLY A 1 475 ? -10.332 -20.557 16.365 1.00 36.78 475 GLY A N 1
ATOM 3631 C CA . GLY A 1 475 ? -11.135 -20.854 17.530 1.00 36.78 475 GLY A CA 1
ATOM 3632 C C . GLY A 1 475 ? -10.696 -22.216 18.031 1.00 36.78 475 GLY A C 1
ATOM 3633 O O . GLY A 1 475 ? -10.537 -23.140 17.237 1.00 36.78 475 GLY A O 1
ATOM 3634 N N . ASN A 1 476 ? -10.502 -22.346 19.341 1.00 37.81 476 ASN A N 1
ATOM 3635 C CA . ASN A 1 476 ? -10.459 -23.652 19.978 1.00 37.81 476 ASN A CA 1
ATOM 3636 C C . ASN A 1 476 ? -11.764 -24.373 19.628 1.00 37.81 476 ASN A C 1
ATOM 3638 O O . ASN A 1 476 ? -12.793 -24.145 20.265 1.00 37.81 476 ASN A O 1
ATOM 3642 N N . ALA A 1 477 ? -11.729 -25.214 18.598 1.00 29.69 477 ALA A N 1
ATOM 3643 C CA . ALA A 1 477 ? -12.763 -26.189 18.343 1.00 29.69 477 ALA A CA 1
ATOM 3644 C C . ALA A 1 477 ? -12.684 -27.205 19.485 1.00 29.69 477 ALA A C 1
ATOM 3646 O O . ALA A 1 477 ? -12.010 -28.229 19.400 1.00 29.69 477 ALA A O 1
ATOM 3647 N N . ALA A 1 478 ? -13.364 -26.900 20.590 1.00 29.08 478 ALA A N 1
ATOM 3648 C CA . ALA A 1 478 ? -13.937 -27.954 21.397 1.00 29.08 478 ALA A CA 1
ATOM 3649 C C . ALA A 1 478 ? -14.830 -28.753 20.445 1.00 29.08 478 ALA A C 1
ATOM 3651 O O . ALA A 1 478 ? -15.866 -28.266 19.989 1.00 29.08 478 ALA A O 1
ATOM 3652 N N . ALA A 1 479 ? -14.351 -29.937 20.072 1.00 29.33 479 ALA A N 1
ATOM 3653 C CA . ALA A 1 479 ? -15.075 -30.898 19.269 1.00 29.33 479 ALA A CA 1
ATOM 3654 C C . ALA A 1 479 ? -16.468 -31.099 19.880 1.00 29.33 479 ALA A C 1
ATOM 3656 O O . ALA A 1 479 ? -16.613 -31.706 20.940 1.00 29.33 479 ALA A O 1
ATOM 3657 N N . SER A 1 480 ? -17.494 -30.565 19.224 1.00 26.61 480 SER A N 1
ATOM 3658 C CA . SER A 1 480 ? -18.853 -31.040 19.444 1.00 26.61 480 SER A CA 1
ATOM 3659 C C . SER A 1 480 ? -18.967 -32.345 18.656 1.00 26.61 480 SER A C 1
ATOM 3661 O O . SER A 1 480 ? -18.698 -32.330 17.452 1.00 26.61 480 SER A O 1
ATOM 3663 N N . PRO A 1 481 ? -19.270 -33.489 19.294 1.00 30.34 481 PRO A N 1
ATOM 3664 C CA . PRO A 1 481 ? -19.393 -34.746 18.573 1.00 30.34 481 PRO A CA 1
ATOM 3665 C C . PRO A 1 481 ? -20.575 -34.672 17.593 1.00 30.34 481 PRO A C 1
ATOM 3667 O O . PRO A 1 481 ? -21.554 -33.971 17.869 1.00 30.34 481 PRO A O 1
ATOM 3670 N N . PRO A 1 482 ? -20.507 -35.390 16.458 1.00 31.05 482 PRO A N 1
ATOM 3671 C CA . PRO A 1 482 ? -21.568 -35.379 15.466 1.00 31.05 482 PRO A CA 1
ATOM 3672 C C . PRO A 1 482 ? -22.870 -35.897 16.081 1.00 31.05 482 PRO A C 1
ATOM 3674 O O . PRO A 1 482 ? -22.922 -36.978 16.677 1.00 31.05 482 PRO A O 1
ATOM 3677 N N . VAL A 1 483 ? -23.925 -35.100 15.922 1.00 32.03 483 VAL A N 1
ATOM 3678 C CA . VAL A 1 483 ? -25.305 -35.511 16.163 1.00 32.03 483 VAL A CA 1
ATOM 3679 C C . VAL A 1 483 ? -25.590 -36.674 15.218 1.00 32.03 483 VAL A C 1
ATOM 3681 O O . VAL A 1 483 ? -25.572 -36.511 14.003 1.00 32.03 483 VAL A O 1
ATOM 3684 N N . LYS A 1 484 ? -25.816 -37.865 15.777 1.00 32.97 484 LYS A N 1
ATOM 3685 C CA . LYS A 1 484 ? -26.364 -38.989 15.020 1.00 32.97 484 LYS A CA 1
ATOM 3686 C C . LYS A 1 484 ? -27.798 -38.643 14.633 1.00 32.97 484 LYS A C 1
ATOM 3688 O O . LYS A 1 484 ? -28.661 -38.570 15.510 1.00 32.97 484 LYS A O 1
ATOM 3693 N N . GLU A 1 485 ? -28.041 -38.468 13.340 1.00 32.41 485 GLU A N 1
ATOM 3694 C CA . GLU A 1 485 ? -29.369 -38.634 12.760 1.00 32.41 485 GLU A CA 1
ATOM 3695 C C . GLU A 1 485 ? -29.883 -40.027 13.137 1.00 32.41 485 GLU A C 1
ATOM 3697 O O . GLU A 1 485 ? -29.258 -41.054 12.866 1.00 32.41 485 GLU A O 1
ATOM 3702 N N . LYS A 1 486 ? -31.003 -40.051 13.861 1.00 34.66 486 LYS A N 1
ATOM 3703 C CA . LYS A 1 486 ? -31.836 -41.241 13.966 1.00 34.66 486 LYS A CA 1
ATOM 3704 C C . LYS A 1 486 ? -32.719 -41.254 12.729 1.00 34.66 486 LYS A C 1
ATOM 3706 O O . LYS A 1 486 ? -33.739 -40.569 12.711 1.00 34.66 486 LYS A O 1
ATOM 3711 N N . ASP A 1 487 ? -32.336 -42.055 11.746 1.00 42.22 487 ASP A N 1
ATOM 3712 C CA . ASP A 1 487 ? -33.286 -42.538 10.757 1.00 42.22 487 ASP A CA 1
ATOM 3713 C C . ASP A 1 487 ? -34.321 -43.421 11.453 1.00 42.22 487 ASP A C 1
ATOM 3715 O O . ASP A 1 487 ? -33.996 -44.316 12.242 1.00 42.22 487 ASP A O 1
ATOM 3719 N N . GLY A 1 488 ? -35.585 -43.103 11.196 1.00 45.00 488 GLY A N 1
ATOM 3720 C CA . GLY A 1 488 ? -36.720 -43.903 11.614 1.00 45.00 488 GLY A CA 1
ATOM 3721 C C . GLY A 1 488 ? -36.848 -45.172 10.775 1.00 45.00 488 GLY A C 1
ATOM 3722 O O . GLY A 1 488 ? -36.755 -45.132 9.550 1.00 45.00 488 GLY A O 1
ATOM 3723 N N . ALA A 1 489 ? -37.135 -46.270 11.467 1.00 39.00 489 ALA A N 1
ATOM 3724 C CA . ALA A 1 489 ? -37.954 -47.384 11.008 1.00 39.00 489 ALA A CA 1
ATOM 3725 C C . ALA A 1 489 ? -38.686 -47.954 12.229 1.00 39.00 489 ALA A C 1
ATOM 3727 O O . ALA A 1 489 ? -38.012 -48.142 13.273 1.00 39.00 489 ALA A O 1
#

Nearest PDB structures (foldseek):
  3ppw-assembly1_A  TM=8.827E-01  e=4.581E-13  Homo sapiens
  8ce6-assembly1_A  TM=8.671E-01  e=4.080E-13  Homo sapiens
  1n3y-assembly1_A  TM=9.085E-01  e=2.752E-12  Homo sapiens
  1mhp-assembly2_B  TM=8.725E-01  e=1.733E-12  Rattus norvegicus
  4neh-assembly1_A  TM=8.242E-01  e=2.814E-10  Homo sapiens

Organism: Paramuricea clavata (NCBI:txid317549)